Protein AF-A0A9X6NCD5-F1 (afdb_monomer)

Radius of gyration: 31.65 Å; Cα contacts (8 Å, |Δi|>4): 732; chains: 1; bounding box: 108×99×94 Å

Organism: Hypsibius exemplaris (NCBI:txid2072580)

Sequence (468 aa):
MFKFVTVTPGMEPPFVRQHCPAIRVYVNTKLTSAYLTAAIARRKYKMASATSTTVTSDASAGKGLQNGQTGSVEGKAGVPPPLKQEVKVIALNSFGGLRSVKVENRPEPSMEKGQVLIRVKATGVNFLDLMSRQGILDNSPKLPAVMGFELAGDVEAFVTGAGVQSDFKPGDRVIAFTDYNAWAELVCVSTDHIFKMPAHMSYEEGASMLSYVTAYLLLFNLGGLQKGQSLLVHSAGGSVGLAVSQLVRTVENVKLIGTASQHKHEHIKHGFDHLYDHSEDYVQEIKKIAPEGVNLVLDCLSGDDTNRGVSLLKPMGKYLLYGSANIVAGETKSFFSLAKSWWQLEKISPFKLCDENKLIGGLNLRQFMFKQNGAKEVHAIMDRLFGLYEKKKIKPVIDSTFAMEDVTDAMKRLHDRKNIGKLLLCPSQVPRVKDTPANGAHSAPNSPPCTQVTQDKDGTTASGSGTQ

pLDDT: mean 77.3, std 27.54, range [24.23, 98.94]

Secondary structure (DSSP, 8-state):
--------S--PPP--------------TTSSSHHHHHHHHHHHTTSS-----------------------------PPPPP-PPEEEEEEE-SSSSGGGEEEEEEEPPPPPTTEEEEEEEEEEE-HHHHHHHTT-STTPPPSSEE--SEEEEEEEEE-PPTT---S--TT-EEEEE-SS--SBSEEEEEGGGEEEPPTT--HHHHTTHHHHHHHHIIIIIIS---TT-EEEEESTTBHHHHHHHHHHTTSTT-EEEEE--GGGHHHHGGG-SEEE-TTS-HHHHHHHH-TT-EEEEEESS-THHHHHHHHTEEEEEEEEE---GGG--SSS--HHHHHHHHHHGGG--HHHHHHHT-EEEE--HHHHHHHSSTHHHHHHHHHHHHHHHHTTS----EEEEE-GGGHHHHHHHHHTT--SBEEEE-TTSPPP---PPP-----PPP-PPPPP----------------

Structure (mmCIF, N/CA/C/O backbone):
data_AF-A0A9X6NCD5-F1
#
_entry.id   AF-A0A9X6NCD5-F1
#
loop_
_atom_site.group_PDB
_atom_site.id
_atom_site.type_symbol
_atom_site.label_atom_id
_atom_site.label_alt_id
_atom_site.label_comp_id
_atom_site.label_asym_id
_atom_site.label_entity_id
_atom_site.label_seq_id
_atom_site.pdbx_PDB_ins_code
_atom_site.Cartn_x
_atom_site.Cartn_y
_atom_site.Cartn_z
_atom_site.occupancy
_atom_site.B_iso_or_equiv
_atom_site.auth_seq_id
_atom_site.auth_comp_id
_atom_site.auth_asym_id
_atom_site.auth_atom_id
_atom_site.pdbx_PDB_model_num
ATOM 1 N N . MET A 1 1 ? 17.507 1.274 54.317 1.00 33.50 1 MET A N 1
ATOM 2 C CA . MET A 1 1 ? 18.787 0.541 54.446 1.00 33.50 1 MET A CA 1
ATOM 3 C C . MET A 1 1 ? 18.631 -0.799 53.746 1.00 33.50 1 MET A C 1
ATOM 5 O O . MET A 1 1 ? 17.927 -1.646 54.273 1.00 33.50 1 MET A O 1
ATOM 9 N N . PHE A 1 2 ? 19.216 -0.986 52.564 1.00 24.92 2 PHE A N 1
ATOM 10 C CA . PHE A 1 2 ? 19.205 -2.284 51.880 1.00 24.92 2 PHE A CA 1
ATOM 11 C C . PHE A 1 2 ? 20.609 -2.893 51.951 1.00 24.92 2 PHE A C 1
ATOM 13 O O . PHE A 1 2 ? 21.576 -2.269 51.519 1.00 24.92 2 PHE A O 1
ATOM 20 N N . LYS A 1 3 ? 20.715 -4.085 52.552 1.00 24.23 3 LYS A N 1
ATOM 21 C CA . LYS A 1 3 ? 21.928 -4.914 52.572 1.00 24.23 3 LYS A CA 1
ATOM 22 C C . LYS A 1 3 ? 21.972 -5.738 51.287 1.00 24.23 3 LYS A C 1
ATOM 24 O O . LYS A 1 3 ? 21.020 -6.452 50.989 1.00 24.23 3 LYS A O 1
ATOM 29 N N . PHE A 1 4 ? 23.080 -5.659 50.561 1.00 28.17 4 PHE A N 1
ATOM 30 C CA . PHE A 1 4 ? 23.381 -6.567 49.457 1.00 28.17 4 PHE A CA 1
ATOM 31 C C . PHE A 1 4 ? 24.040 -7.835 50.011 1.00 28.17 4 PHE A C 1
ATOM 33 O O . PHE A 1 4 ? 24.958 -7.744 50.824 1.00 28.17 4 PHE A O 1
ATOM 40 N N . VAL A 1 5 ? 23.571 -9.005 49.573 1.00 32.16 5 VAL A N 1
ATOM 41 C CA . VAL A 1 5 ? 24.240 -10.294 49.793 1.00 32.16 5 VAL A CA 1
ATOM 42 C C . VAL A 1 5 ? 24.870 -10.715 48.471 1.00 32.16 5 VAL A C 1
ATOM 44 O O . VAL A 1 5 ? 24.186 -10.814 47.454 1.00 32.16 5 VAL A O 1
ATOM 47 N N . THR A 1 6 ? 26.180 -10.932 48.489 1.00 34.59 6 THR A N 1
ATOM 48 C CA . THR A 1 6 ? 26.967 -11.406 47.348 1.00 34.59 6 THR A CA 1
ATOM 49 C C . THR A 1 6 ? 26.975 -12.933 47.355 1.00 34.59 6 THR A C 1
ATOM 51 O O . THR A 1 6 ? 27.295 -13.527 48.381 1.00 34.59 6 THR A O 1
ATOM 54 N N . VAL A 1 7 ? 26.651 -13.577 46.230 1.00 37.41 7 VAL A N 1
ATOM 55 C CA . VAL A 1 7 ? 26.785 -15.035 46.067 1.00 37.41 7 VAL A CA 1
ATOM 56 C C . VAL A 1 7 ? 27.987 -15.326 45.169 1.00 37.41 7 VAL A C 1
ATOM 58 O O . VAL A 1 7 ? 28.088 -14.793 44.065 1.00 37.41 7 VAL A O 1
ATOM 61 N N . THR A 1 8 ? 28.909 -16.148 45.665 1.00 37.03 8 THR A N 1
ATOM 62 C CA . THR A 1 8 ? 30.106 -16.637 44.966 1.00 37.03 8 THR A CA 1
ATOM 63 C C . THR A 1 8 ? 29.741 -17.736 43.950 1.00 37.03 8 THR A C 1
ATOM 65 O O . THR A 1 8 ? 28.873 -18.558 44.247 1.00 37.03 8 THR A O 1
ATOM 68 N N . PRO A 1 9 ? 30.388 -17.817 42.770 1.00 32.06 9 PRO A N 1
ATOM 69 C CA . PRO A 1 9 ? 30.108 -18.866 41.789 1.00 32.06 9 PRO A CA 1
ATOM 70 C C . PRO A 1 9 ? 30.868 -20.156 42.136 1.00 32.06 9 PRO A C 1
ATOM 72 O O . PRO A 1 9 ? 32.092 -20.113 42.249 1.00 32.06 9 PRO A O 1
ATOM 75 N N . GLY A 1 10 ? 30.176 -21.299 42.271 1.00 40.12 10 GLY A N 1
ATOM 76 C CA . GLY A 1 10 ? 30.866 -22.593 42.412 1.00 40.12 10 GLY A CA 1
ATOM 77 C C . GLY A 1 10 ? 30.135 -23.796 43.028 1.00 40.12 10 GLY A C 1
ATOM 78 O O . GLY A 1 10 ? 30.824 -24.714 43.452 1.00 40.12 10 GLY A O 1
ATOM 79 N N . MET A 1 11 ? 28.799 -23.855 43.095 1.00 33.56 11 MET A N 1
ATOM 80 C CA . MET A 1 11 ? 28.101 -25.092 43.502 1.00 33.56 11 MET A CA 1
ATOM 81 C C . MET A 1 11 ? 26.953 -25.439 42.548 1.00 33.56 11 MET A C 1
ATOM 83 O O . MET A 1 11 ? 26.084 -24.604 42.300 1.00 33.56 11 MET A O 1
ATOM 87 N N . GLU A 1 12 ? 26.947 -26.673 42.038 1.00 38.66 12 GLU A N 1
ATOM 88 C CA . GLU A 1 12 ? 25.800 -27.273 41.345 1.00 38.66 12 GLU A CA 1
ATOM 89 C C . GLU A 1 12 ? 24.726 -27.721 42.354 1.00 38.66 12 GLU A C 1
ATOM 91 O O . GLU A 1 12 ? 25.065 -28.353 43.358 1.00 38.66 12 GLU A O 1
ATOM 96 N N . PRO A 1 13 ? 23.431 -27.465 42.096 1.00 34.78 13 PRO A N 1
ATOM 97 C CA . PRO A 1 13 ? 22.339 -28.131 42.793 1.00 34.78 13 PRO A CA 1
ATOM 98 C C . PRO A 1 13 ? 21.805 -29.345 41.998 1.00 34.78 13 PRO A C 1
ATOM 100 O O . PRO A 1 13 ? 21.864 -29.358 40.766 1.00 34.78 13 PRO A O 1
ATOM 103 N N . PRO A 1 14 ? 21.245 -30.363 42.679 1.00 32.28 14 PRO A N 1
ATOM 104 C CA . PRO A 1 14 ? 20.776 -31.590 42.048 1.00 32.28 14 PRO A CA 1
ATOM 105 C C . PRO A 1 14 ? 19.448 -31.395 41.292 1.00 32.28 14 PRO A C 1
ATOM 107 O O . PRO A 1 14 ? 18.598 -30.585 41.655 1.00 32.28 14 PRO A O 1
ATOM 110 N N . PHE A 1 15 ? 19.297 -32.191 40.234 1.00 30.98 15 PHE A N 1
ATOM 111 C CA . PHE A 1 15 ? 18.156 -32.346 39.322 1.00 30.98 15 PHE A CA 1
ATOM 112 C C . PHE A 1 15 ? 16.747 -32.190 39.938 1.00 30.98 15 PHE A C 1
ATOM 114 O O . PHE A 1 15 ? 16.357 -33.032 40.741 1.00 30.98 15 PHE A O 1
ATOM 121 N N . VAL A 1 16 ? 15.918 -31.276 39.393 1.00 30.73 16 VAL A N 1
ATOM 122 C CA . VAL A 1 16 ? 14.466 -31.493 39.162 1.00 30.73 16 VAL A CA 1
ATOM 123 C C . VAL A 1 16 ? 13.980 -30.759 37.889 1.00 30.73 16 VAL A C 1
ATOM 125 O O . VAL A 1 16 ? 13.985 -29.538 37.810 1.00 30.73 16 VAL A O 1
ATOM 128 N N . ARG A 1 17 ? 13.578 -31.588 36.913 1.00 29.69 17 ARG A N 1
ATOM 129 C CA . ARG A 1 17 ? 12.676 -31.488 35.735 1.00 29.69 17 ARG A CA 1
ATOM 130 C C . ARG A 1 17 ? 12.333 -30.148 35.037 1.00 29.69 17 ARG A C 1
ATOM 132 O O . ARG A 1 17 ? 11.875 -29.176 35.618 1.00 29.69 17 ARG A O 1
ATOM 139 N N . GLN A 1 18 ? 12.442 -30.241 33.707 1.00 35.41 18 GLN A N 1
ATOM 140 C CA . GLN A 1 18 ? 12.155 -29.294 32.622 1.00 35.41 18 GLN A CA 1
ATOM 141 C C . GLN A 1 18 ? 10.680 -28.850 32.503 1.00 35.41 18 GLN A C 1
ATOM 143 O O . GLN A 1 18 ? 9.802 -29.706 32.489 1.00 35.41 18 GLN A O 1
ATOM 148 N N . HIS A 1 19 ? 10.438 -27.551 32.253 1.00 31.41 19 HIS A N 1
ATOM 149 C CA . HIS A 1 19 ? 9.722 -26.992 31.079 1.00 31.41 19 HIS A CA 1
ATOM 150 C C . HIS A 1 19 ? 9.609 -25.445 31.157 1.00 31.41 19 HIS A C 1
ATOM 152 O O . HIS A 1 19 ? 9.517 -24.890 32.244 1.00 31.41 19 HIS A O 1
ATOM 158 N N . CYS A 1 20 ? 9.594 -24.789 29.982 1.00 25.75 20 CYS A N 1
ATOM 159 C CA . CYS A 1 20 ? 9.574 -23.339 29.655 1.00 25.75 20 CYS A CA 1
ATOM 160 C C . CYS A 1 20 ? 10.926 -22.584 29.547 1.00 25.75 20 CYS A C 1
ATOM 162 O O . CYS A 1 20 ? 11.655 -22.469 30.532 1.00 25.75 20 CYS A O 1
ATOM 164 N N . PRO A 1 21 ? 11.252 -21.971 28.382 1.00 30.61 21 PRO A N 1
ATOM 165 C CA . PRO A 1 21 ? 12.368 -21.039 28.265 1.00 30.61 21 PRO A CA 1
ATOM 166 C C . PRO A 1 21 ? 11.947 -19.647 28.763 1.00 30.61 21 PRO A C 1
ATOM 168 O O . PRO A 1 21 ? 11.103 -18.977 28.170 1.00 30.61 21 PRO A O 1
ATOM 171 N N . ALA A 1 22 ? 12.554 -19.203 29.862 1.00 27.91 22 ALA A N 1
ATOM 172 C CA . ALA A 1 22 ? 12.421 -17.845 30.372 1.00 27.91 22 ALA A CA 1
ATOM 173 C C . ALA A 1 22 ? 13.112 -16.832 29.438 1.00 27.91 22 ALA A C 1
ATOM 175 O O . ALA A 1 22 ? 14.294 -16.965 29.113 1.00 27.91 22 ALA A O 1
ATOM 176 N N . ILE A 1 23 ? 12.380 -15.786 29.049 1.00 26.58 23 ILE A N 1
ATOM 177 C CA . ILE A 1 23 ? 12.907 -14.593 28.377 1.00 26.58 23 ILE A CA 1
ATOM 178 C C . ILE A 1 23 ? 13.836 -13.865 29.360 1.00 26.58 23 ILE A C 1
ATOM 180 O O . ILE A 1 23 ? 13.389 -13.344 30.382 1.00 26.58 23 ILE A O 1
ATOM 184 N N . ARG A 1 24 ? 15.139 -13.815 29.064 1.00 26.59 24 ARG A N 1
ATOM 185 C CA . ARG A 1 24 ? 16.096 -12.969 29.794 1.00 26.59 24 ARG A CA 1
ATOM 186 C C . ARG A 1 24 ? 16.023 -11.541 29.258 1.00 26.59 24 ARG A C 1
ATOM 188 O O . ARG A 1 24 ? 16.492 -11.263 28.159 1.00 26.59 24 ARG A O 1
ATOM 195 N N . VAL A 1 25 ? 15.470 -10.630 30.054 1.00 26.05 25 VAL A N 1
ATOM 196 C CA . VAL A 1 25 ? 15.550 -9.184 29.813 1.00 26.05 25 VAL A CA 1
ATOM 197 C C . VAL A 1 25 ? 16.921 -8.691 30.284 1.00 26.05 25 VAL A C 1
ATOM 199 O O . VAL A 1 25 ? 17.208 -8.691 31.479 1.00 26.05 25 VAL A O 1
ATOM 202 N N . TYR A 1 26 ? 17.778 -8.265 29.354 1.00 27.77 26 TYR A N 1
ATOM 203 C CA . TYR A 1 26 ? 18.997 -7.523 29.679 1.00 27.77 26 TYR A CA 1
ATOM 204 C C . TYR A 1 26 ? 18.671 -6.030 29.749 1.00 27.77 26 TYR A C 1
ATOM 206 O O . TYR A 1 26 ? 18.492 -5.379 28.722 1.00 27.77 26 TYR A O 1
ATOM 214 N N . VAL A 1 27 ? 18.628 -5.467 30.956 1.00 29.52 27 VAL A N 1
ATOM 215 C CA . VAL A 1 27 ? 18.635 -4.012 31.141 1.00 29.52 27 VAL A CA 1
ATOM 216 C C . VAL A 1 27 ? 20.095 -3.557 31.191 1.00 29.52 27 VAL A C 1
ATOM 218 O O . VAL A 1 27 ? 20.768 -3.709 32.206 1.00 29.52 27 VAL A O 1
ATOM 221 N N . ASN A 1 28 ? 20.613 -3.028 30.080 1.00 29.25 28 ASN A N 1
ATOM 222 C CA . ASN A 1 28 ? 21.945 -2.422 30.035 1.00 29.25 28 ASN A CA 1
ATOM 223 C C . ASN A 1 28 ? 21.844 -0.912 30.313 1.00 29.25 28 ASN A C 1
ATOM 225 O O . ASN A 1 28 ? 21.582 -0.117 29.414 1.00 29.25 28 ASN A O 1
ATOM 229 N N . THR A 1 29 ? 22.060 -0.505 31.563 1.00 33.59 29 THR A N 1
ATOM 230 C CA . THR A 1 29 ? 22.022 0.899 32.019 1.00 33.59 29 THR A CA 1
ATOM 231 C C . THR A 1 29 ? 23.323 1.689 31.781 1.00 33.59 29 THR A C 1
ATOM 233 O O . THR A 1 29 ? 23.528 2.725 32.407 1.00 33.59 29 THR A O 1
ATOM 236 N N . LYS A 1 30 ? 24.211 1.278 30.860 1.00 32.12 30 LYS A N 1
ATOM 237 C CA . LYS A 1 30 ? 25.466 2.011 30.557 1.00 32.12 30 LYS A CA 1
ATOM 238 C C . LYS A 1 30 ? 25.631 2.470 29.100 1.00 32.12 30 LYS A C 1
ATOM 240 O O . LYS A 1 30 ? 26.753 2.619 28.626 1.00 32.12 30 LYS A O 1
ATOM 245 N N . LEU A 1 31 ? 24.540 2.766 28.391 1.00 34.56 31 LEU A N 1
ATOM 246 C CA . LEU A 1 31 ? 24.590 3.254 26.998 1.00 34.56 31 LEU A CA 1
ATOM 247 C C . LEU A 1 31 ? 24.203 4.729 26.793 1.00 34.56 31 LEU A C 1
ATOM 249 O O . LEU A 1 31 ? 24.184 5.202 25.662 1.00 34.56 31 LEU A O 1
ATOM 253 N N . THR A 1 32 ? 23.987 5.492 27.865 1.00 35.69 32 THR A N 1
ATOM 254 C CA . THR A 1 32 ? 23.628 6.923 27.790 1.00 35.69 32 THR A CA 1
ATOM 255 C C . THR A 1 32 ? 24.800 7.894 27.988 1.00 35.69 32 THR A C 1
ATOM 257 O O . THR A 1 32 ? 24.657 9.073 27.689 1.00 35.69 32 THR A O 1
ATOM 260 N N . SER A 1 33 ? 25.990 7.435 28.401 1.00 36.88 33 SER A N 1
ATOM 261 C CA . SER A 1 33 ? 27.161 8.317 28.609 1.00 36.88 33 SER A CA 1
ATOM 262 C C . SER A 1 33 ? 28.186 8.297 27.456 1.00 36.88 33 SER A C 1
ATOM 264 O O . SER A 1 33 ? 28.859 9.295 27.212 1.00 36.88 33 SER A O 1
ATOM 266 N N . ALA A 1 34 ? 28.269 7.217 26.669 1.00 35.94 34 ALA A N 1
ATOM 267 C CA . ALA A 1 34 ? 29.285 7.086 25.613 1.00 35.94 34 ALA A CA 1
ATOM 268 C C . ALA A 1 34 ? 28.982 7.904 24.337 1.00 35.94 34 ALA A C 1
ATOM 270 O O . ALA A 1 34 ? 29.905 8.351 23.653 1.00 35.94 34 ALA A O 1
ATOM 271 N N . TYR A 1 35 ? 27.705 8.156 24.030 1.00 33.75 35 TYR A N 1
ATOM 272 C CA . TYR A 1 35 ? 27.311 8.905 22.828 1.00 33.75 35 TYR A CA 1
ATOM 273 C C . TYR A 1 35 ? 27.516 10.422 22.958 1.00 33.75 35 TYR A C 1
ATOM 275 O O . TYR A 1 35 ? 27.836 11.084 21.969 1.00 33.75 35 TYR A O 1
ATOM 283 N N . LEU A 1 36 ? 27.415 10.975 24.171 1.00 35.03 36 LEU A N 1
ATOM 284 C CA . LEU A 1 36 ? 27.574 12.415 24.395 1.00 35.03 36 LEU A CA 1
ATOM 285 C C . LEU A 1 36 ? 29.053 12.845 24.349 1.00 35.03 36 LEU A C 1
ATOM 287 O O . LEU A 1 36 ? 29.386 13.892 23.794 1.00 35.03 36 LEU A O 1
ATOM 291 N N . THR A 1 37 ? 29.965 11.995 24.830 1.00 37.72 37 THR A N 1
ATOM 292 C CA . THR A 1 37 ? 31.410 12.281 24.851 1.00 37.72 37 THR A CA 1
ATOM 293 C C . THR A 1 37 ? 32.045 12.182 23.455 1.00 37.72 37 THR A C 1
ATOM 295 O O . THR A 1 37 ? 32.903 12.993 23.101 1.00 37.72 37 THR A O 1
ATOM 298 N N . ALA A 1 38 ? 31.572 11.264 22.601 1.00 39.06 38 ALA A N 1
ATOM 299 C CA . ALA A 1 38 ? 32.056 11.122 21.223 1.00 39.06 38 ALA A CA 1
ATOM 300 C C . ALA A 1 38 ? 31.619 12.282 20.301 1.00 39.06 38 ALA A C 1
ATOM 302 O O . ALA A 1 38 ? 32.361 12.672 19.393 1.00 39.06 38 ALA A O 1
ATOM 303 N N . ALA A 1 39 ? 30.446 12.874 20.551 1.00 39.72 39 ALA A N 1
ATOM 304 C CA . ALA A 1 39 ? 29.938 14.016 19.788 1.00 39.72 39 ALA A CA 1
ATOM 305 C C . ALA A 1 39 ? 30.694 15.324 20.102 1.00 39.72 39 ALA A C 1
ATOM 307 O O . ALA A 1 39 ? 30.915 16.143 19.207 1.00 39.72 39 ALA A O 1
ATOM 308 N N . ILE A 1 40 ? 31.162 15.496 21.343 1.00 41.88 40 ILE A N 1
ATOM 309 C CA . ILE A 1 40 ? 31.942 16.673 21.763 1.00 41.88 40 ILE A CA 1
ATOM 310 C C . ILE A 1 40 ? 33.403 16.577 21.280 1.00 41.88 40 ILE A C 1
ATOM 312 O O . ILE A 1 40 ? 33.974 17.582 20.850 1.00 41.88 40 ILE A O 1
ATOM 316 N N . ALA A 1 41 ? 33.994 15.376 21.235 1.00 35.72 41 ALA A N 1
ATOM 317 C CA . ALA A 1 41 ? 35.359 15.174 20.734 1.00 35.72 41 ALA A CA 1
ATOM 318 C C . ALA A 1 41 ? 35.499 15.431 19.216 1.00 35.72 41 ALA A C 1
ATOM 320 O O . ALA A 1 41 ? 36.483 16.023 18.771 1.00 35.72 41 ALA A O 1
ATOM 321 N N . ARG A 1 42 ? 34.486 15.081 18.407 1.00 41.41 42 ARG A N 1
ATOM 322 C CA . ARG A 1 42 ? 34.506 15.303 16.943 1.00 41.41 42 ARG A CA 1
ATOM 323 C C . ARG A 1 42 ? 34.343 16.767 16.529 1.00 41.41 42 ARG A C 1
ATOM 325 O O . ARG A 1 42 ? 34.702 17.122 15.409 1.00 41.41 42 ARG A O 1
ATOM 332 N N . ARG A 1 43 ? 33.850 17.632 17.422 1.00 36.66 43 ARG A N 1
ATOM 333 C CA . ARG A 1 43 ? 33.699 19.072 17.154 1.00 36.66 43 ARG A CA 1
ATOM 334 C C . ARG A 1 43 ? 34.995 19.860 17.381 1.00 36.66 43 ARG A C 1
ATOM 336 O O . ARG A 1 43 ? 35.174 20.892 16.746 1.00 36.66 43 ARG A O 1
ATOM 343 N N . LYS A 1 44 ? 35.923 19.353 18.205 1.00 34.62 44 LYS A N 1
ATOM 344 C CA . LYS A 1 44 ? 37.231 19.994 18.454 1.00 34.62 44 LYS A CA 1
ATOM 345 C C . LYS A 1 44 ? 38.300 19.667 17.402 1.00 34.62 44 LYS A C 1
ATOM 347 O O . LYS A 1 44 ? 39.191 20.478 17.194 1.00 34.62 44 LYS A O 1
ATOM 352 N N . TYR A 1 45 ? 38.182 18.551 16.678 1.00 31.27 45 TYR A N 1
ATOM 353 C CA . TYR A 1 45 ? 39.171 18.159 15.658 1.00 31.27 45 TYR A CA 1
ATOM 354 C C . TYR A 1 45 ? 38.982 18.839 14.288 1.00 31.27 45 TYR A C 1
ATOM 356 O O . TYR A 1 45 ? 39.866 18.775 13.441 1.00 31.27 45 TYR A O 1
ATOM 364 N N . LYS A 1 46 ? 37.847 19.517 14.055 1.00 32.91 46 LYS A N 1
ATOM 365 C CA . LYS A 1 46 ? 37.529 20.164 12.766 1.00 32.91 46 LYS A CA 1
ATOM 366 C C . LYS A 1 46 ? 37.817 21.674 12.721 1.00 32.91 46 LYS A C 1
ATOM 368 O O . LYS A 1 46 ? 37.570 22.296 11.697 1.00 32.91 46 LYS A O 1
ATOM 373 N N . MET A 1 47 ? 38.337 22.251 13.809 1.00 33.09 47 MET A N 1
ATOM 374 C CA . MET A 1 47 ? 38.744 23.667 13.892 1.00 33.09 47 MET A CA 1
ATOM 375 C C . MET A 1 47 ? 40.271 23.879 13.913 1.00 33.09 47 MET A C 1
ATOM 377 O O . MET A 1 47 ? 40.712 25.019 13.963 1.00 33.09 47 MET A O 1
ATOM 381 N N . ALA A 1 48 ? 41.082 22.818 13.839 1.00 32.59 48 ALA A N 1
ATOM 382 C CA . ALA A 1 48 ? 42.547 22.900 13.906 1.00 32.59 48 ALA A CA 1
ATOM 383 C C . ALA A 1 48 ? 43.232 22.238 12.695 1.00 32.59 48 ALA A C 1
ATOM 385 O O . ALA A 1 48 ? 44.109 21.396 12.842 1.00 32.59 48 ALA A O 1
ATOM 386 N N . SER A 1 49 ? 42.806 22.581 11.479 1.00 33.84 49 SER A N 1
ATOM 387 C CA . SER A 1 49 ? 43.568 22.284 10.258 1.00 33.84 49 SER A CA 1
ATOM 388 C C . SER A 1 49 ? 43.171 23.280 9.172 1.00 33.84 49 SER A C 1
ATOM 390 O O . SER A 1 49 ? 42.391 22.998 8.268 1.00 33.84 49 SER A O 1
ATOM 392 N N . ALA A 1 50 ? 43.649 24.506 9.346 1.00 33.34 50 ALA A N 1
ATOM 393 C CA . ALA A 1 50 ? 43.631 25.540 8.328 1.00 33.34 50 ALA A CA 1
ATOM 394 C C . ALA A 1 50 ? 44.870 26.410 8.537 1.00 33.34 50 ALA A C 1
ATOM 396 O O . ALA A 1 50 ? 44.775 27.505 9.081 1.00 33.34 50 ALA A O 1
ATOM 397 N N . THR A 1 51 ? 46.035 25.910 8.122 1.00 27.45 51 THR A N 1
ATOM 398 C CA . THR A 1 51 ? 47.174 26.786 7.842 1.00 27.45 51 THR A CA 1
ATOM 399 C C . THR A 1 51 ? 48.098 26.173 6.795 1.00 27.45 51 THR A C 1
ATOM 401 O O . THR A 1 51 ? 48.467 25.005 6.856 1.00 27.45 51 THR A O 1
ATOM 404 N N . SER A 1 52 ? 48.386 27.018 5.811 1.00 29.38 52 SER A N 1
ATOM 405 C CA . SER A 1 52 ? 49.210 26.873 4.612 1.00 29.38 52 SER A CA 1
ATOM 406 C C . SER A 1 52 ? 50.655 26.437 4.868 1.00 29.38 52 SER A C 1
ATOM 408 O O . SER A 1 52 ? 51.277 27.000 5.764 1.00 29.38 52 SER A O 1
ATOM 410 N N . THR A 1 53 ? 51.222 25.647 3.941 1.00 24.45 53 THR A N 1
ATOM 411 C CA . THR A 1 53 ? 52.608 25.858 3.479 1.00 24.45 53 THR A CA 1
ATOM 412 C C . THR A 1 53 ? 52.797 25.420 2.020 1.00 24.45 53 THR A C 1
ATOM 414 O O . THR A 1 53 ? 52.650 24.249 1.679 1.00 24.45 53 THR A O 1
ATOM 417 N N . THR A 1 54 ? 53.156 26.375 1.164 1.00 27.02 54 THR A N 1
ATOM 418 C CA . THR A 1 54 ? 53.802 26.202 -0.147 1.00 27.02 54 THR A CA 1
ATOM 419 C C . THR A 1 54 ? 55.311 26.017 0.025 1.00 27.02 54 THR A C 1
ATOM 421 O O . THR A 1 54 ? 55.919 26.865 0.674 1.00 27.02 54 THR A O 1
ATOM 424 N N . VAL A 1 55 ? 55.925 25.008 -0.610 1.00 25.42 55 VAL A N 1
ATOM 425 C CA . VAL A 1 55 ? 57.362 24.992 -0.971 1.00 25.42 55 VAL A CA 1
ATOM 426 C C . VAL A 1 55 ? 57.557 24.259 -2.310 1.00 25.42 55 VAL A C 1
ATOM 428 O O . VAL A 1 55 ? 56.815 23.344 -2.657 1.00 25.42 55 VAL A O 1
ATOM 431 N N . THR A 1 56 ? 58.531 24.766 -3.055 1.00 24.50 56 THR A N 1
ATOM 432 C CA . THR A 1 56 ? 58.930 24.615 -4.458 1.00 24.50 56 THR A CA 1
ATOM 433 C C . THR A 1 56 ? 59.720 23.345 -4.827 1.00 24.50 56 THR A C 1
ATOM 435 O O . THR A 1 56 ? 60.307 22.697 -3.970 1.00 24.50 56 THR A O 1
ATOM 438 N N . SER A 1 57 ? 59.705 23.070 -6.142 1.00 28.42 57 SER A N 1
ATOM 439 C CA . SER A 1 57 ? 60.608 22.311 -7.044 1.00 28.42 57 SER A CA 1
ATOM 440 C C . SER A 1 57 ? 61.846 21.568 -6.511 1.00 28.42 57 SER A C 1
ATOM 442 O O . SER A 1 57 ? 62.644 22.149 -5.789 1.00 28.42 57 SER A O 1
ATOM 444 N N . ASP A 1 58 ? 62.106 20.365 -7.055 1.00 24.75 58 ASP A N 1
ATOM 445 C CA . ASP A 1 58 ? 63.246 20.151 -7.973 1.00 24.75 58 ASP A CA 1
ATOM 446 C C . ASP A 1 58 ? 63.242 18.787 -8.694 1.00 24.75 58 ASP A C 1
ATOM 448 O O . ASP A 1 58 ? 62.611 17.818 -8.274 1.00 24.75 58 ASP A O 1
ATOM 452 N N . ALA A 1 59 ? 63.924 18.770 -9.843 1.00 27.64 59 ALA A N 1
ATOM 453 C CA . ALA A 1 59 ? 63.953 17.735 -10.872 1.00 27.64 59 ALA A CA 1
ATOM 454 C C . ALA A 1 59 ? 65.195 16.818 -10.812 1.00 27.64 59 ALA A C 1
ATOM 456 O O . ALA A 1 59 ? 66.268 17.240 -10.400 1.00 27.64 59 ALA A O 1
ATOM 457 N N . SER A 1 60 ? 65.077 15.590 -11.333 1.00 26.97 60 SER A N 1
ATOM 458 C CA . SER A 1 60 ? 66.107 14.850 -12.109 1.00 26.97 60 SER A CA 1
ATOM 459 C C . SER A 1 60 ? 65.512 13.494 -12.542 1.00 26.97 60 SER A C 1
ATOM 461 O O . SER A 1 60 ? 64.952 12.767 -11.735 1.00 26.97 60 SER A O 1
ATOM 463 N N . ALA A 1 61 ? 65.291 13.242 -13.835 1.00 28.11 61 ALA A N 1
ATOM 464 C CA . ALA A 1 61 ? 66.233 12.825 -14.883 1.00 28.11 61 ALA A CA 1
ATOM 465 C C . ALA A 1 61 ? 66.604 11.326 -14.827 1.00 28.11 61 ALA A C 1
ATOM 467 O O . ALA A 1 61 ? 67.382 10.885 -13.993 1.00 28.11 61 ALA A O 1
ATOM 468 N N . GLY A 1 62 ? 66.088 10.573 -15.804 1.00 26.05 62 GLY A N 1
ATOM 469 C CA . GLY A 1 62 ? 66.480 9.199 -16.121 1.00 26.05 62 GLY A CA 1
ATOM 470 C C . GLY A 1 62 ? 65.986 8.821 -17.518 1.00 26.05 62 GLY A C 1
ATOM 471 O O . GLY A 1 62 ? 64.893 8.289 -17.673 1.00 26.05 62 GLY A O 1
ATOM 472 N N . LYS A 1 63 ? 66.769 9.176 -18.546 1.00 28.16 63 LYS A N 1
ATOM 473 C CA . LYS A 1 63 ? 66.554 8.807 -19.954 1.00 28.16 63 LYS A CA 1
ATOM 474 C C . LYS A 1 63 ? 66.930 7.340 -20.184 1.00 28.16 63 LYS A C 1
ATOM 476 O O . LYS A 1 63 ? 67.999 6.914 -19.765 1.00 28.16 63 LYS A O 1
ATOM 481 N N . GLY A 1 64 ? 66.125 6.644 -20.982 1.00 25.92 64 GLY A N 1
ATOM 482 C CA . GLY A 1 64 ? 66.504 5.422 -21.688 1.00 25.92 64 GLY A CA 1
ATOM 483 C C . GLY A 1 64 ? 65.763 5.358 -23.022 1.00 25.92 64 GLY A C 1
ATOM 484 O O . GLY A 1 64 ? 64.578 5.050 -23.051 1.00 25.92 64 GLY A O 1
ATOM 485 N N . LEU A 1 65 ? 66.449 5.714 -24.112 1.00 27.42 65 LEU A N 1
ATOM 486 C CA . LEU A 1 65 ? 66.013 5.459 -25.488 1.00 27.42 65 LEU A CA 1
ATOM 487 C C . LEU A 1 65 ? 66.390 4.024 -25.875 1.00 27.42 65 LEU A C 1
ATOM 489 O O . LEU A 1 65 ? 67.535 3.643 -25.641 1.00 27.42 65 LEU A O 1
ATOM 493 N N . GLN A 1 66 ? 65.518 3.325 -26.611 1.00 29.56 66 GLN A N 1
ATOM 494 C CA . GLN A 1 66 ? 65.937 2.610 -27.823 1.00 29.56 66 GLN A CA 1
ATOM 495 C C . GLN A 1 66 ? 64.768 2.291 -28.779 1.00 29.56 66 GLN A C 1
ATOM 497 O O . GLN A 1 66 ? 63.751 1.717 -28.408 1.00 29.56 66 GLN A O 1
ATOM 502 N N . ASN A 1 67 ? 64.985 2.755 -30.010 1.00 28.94 67 ASN A N 1
ATOM 503 C CA . ASN A 1 67 ? 64.405 2.507 -31.332 1.00 28.94 67 ASN A CA 1
ATOM 504 C C . ASN A 1 67 ? 63.396 1.359 -31.555 1.00 28.94 67 ASN A C 1
ATOM 506 O O . ASN A 1 67 ? 63.711 0.189 -31.391 1.00 28.94 67 ASN A O 1
ATOM 510 N N . GLY A 1 68 ? 62.259 1.731 -32.156 1.00 27.45 68 GLY A N 1
ATOM 511 C CA . GLY A 1 68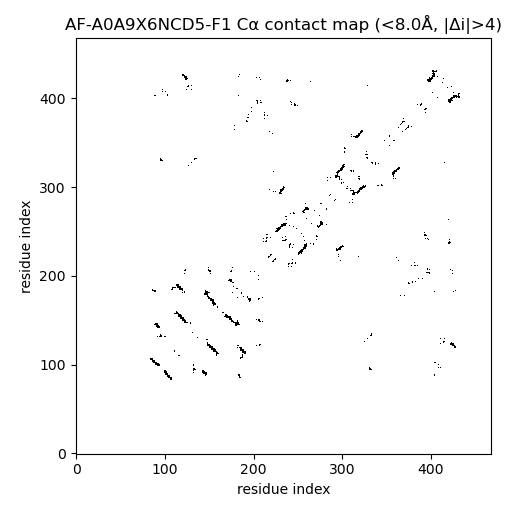 ? 61.980 1.472 -33.576 1.00 27.45 68 GLY A CA 1
ATOM 512 C C . GLY A 1 68 ? 61.691 0.036 -34.017 1.00 27.45 68 GLY A C 1
ATOM 513 O O . GLY A 1 68 ? 62.613 -0.690 -34.362 1.00 27.45 68 GLY A O 1
ATOM 514 N N . GLN A 1 69 ? 60.406 -0.284 -34.203 1.00 28.36 69 GLN A N 1
ATOM 515 C CA . GLN A 1 69 ? 59.944 -1.134 -35.306 1.00 28.36 69 GLN A CA 1
ATOM 516 C C . GLN A 1 69 ? 58.468 -0.851 -35.617 1.00 28.36 69 GLN A C 1
ATOM 518 O O . GLN A 1 69 ? 57.567 -1.104 -34.821 1.00 28.36 69 GLN A O 1
ATOM 523 N N . THR A 1 70 ? 58.238 -0.280 -36.797 1.00 30.23 70 THR A N 1
ATOM 524 C CA . THR A 1 70 ? 56.934 -0.120 -37.439 1.00 30.23 70 THR A CA 1
ATOM 525 C C . THR A 1 70 ? 56.440 -1.484 -37.916 1.00 30.23 70 THR A C 1
ATOM 527 O O . THR A 1 70 ? 56.906 -1.989 -38.935 1.00 30.23 70 THR A O 1
ATOM 530 N N . GLY A 1 71 ? 55.509 -2.077 -37.172 1.00 28.61 71 GLY A N 1
ATOM 531 C CA . GLY A 1 71 ? 54.714 -3.224 -37.600 1.00 28.61 71 GLY A CA 1
ATOM 532 C C . GLY A 1 71 ? 53.277 -2.780 -37.843 1.00 28.61 71 GLY A C 1
ATOM 533 O O . GLY A 1 71 ? 52.556 -2.448 -36.906 1.00 28.61 71 GLY A O 1
ATOM 534 N N . SER A 1 72 ? 52.881 -2.743 -39.109 1.00 29.73 72 SER A N 1
ATOM 535 C CA . SER A 1 72 ? 51.504 -2.593 -39.570 1.00 29.73 72 SER A CA 1
ATOM 536 C C . SER A 1 72 ? 50.622 -3.701 -38.986 1.00 29.73 72 SER A C 1
ATOM 538 O O . SER A 1 72 ? 50.727 -4.855 -39.400 1.00 29.73 72 SER A O 1
ATOM 540 N N . VAL A 1 73 ? 49.750 -3.355 -38.038 1.00 31.66 73 VAL A N 1
ATOM 541 C CA . VAL A 1 73 ? 48.652 -4.224 -37.606 1.00 31.66 73 VAL A CA 1
ATOM 542 C C . VAL A 1 73 ? 47.401 -3.744 -38.321 1.00 31.66 73 VAL A C 1
ATOM 544 O O . VAL A 1 73 ? 46.893 -2.656 -38.053 1.00 31.66 73 VAL A O 1
ATOM 547 N N . GLU A 1 74 ? 46.948 -4.555 -39.272 1.00 31.59 74 GLU A N 1
ATOM 548 C CA . GLU A 1 74 ? 45.657 -4.423 -39.931 1.00 31.59 74 GLU A CA 1
ATOM 549 C C . GLU A 1 74 ? 44.559 -4.236 -38.880 1.00 31.59 74 GLU A C 1
ATOM 551 O O . GLU A 1 74 ? 44.326 -5.088 -38.016 1.00 31.59 74 GLU A O 1
ATOM 556 N N . GLY A 1 75 ? 43.886 -3.090 -38.952 1.00 30.11 75 GLY A N 1
ATOM 557 C CA . GLY A 1 75 ? 42.706 -2.814 -38.158 1.00 30.11 75 GLY A CA 1
ATOM 558 C C . GLY A 1 75 ? 41.599 -3.779 -38.553 1.00 30.11 75 GLY A C 1
ATOM 559 O O . GLY A 1 75 ? 40.878 -3.546 -39.519 1.00 30.11 75 GLY A O 1
ATOM 560 N N . LYS A 1 76 ? 41.415 -4.846 -37.771 1.00 33.91 76 LYS A N 1
ATOM 561 C CA . LYS A 1 76 ? 40.102 -5.479 -37.682 1.00 33.91 76 LYS A CA 1
ATOM 562 C C . LYS A 1 76 ? 39.165 -4.416 -37.133 1.00 33.91 76 LYS A C 1
ATOM 564 O O . LYS A 1 76 ? 39.242 -4.078 -35.953 1.00 33.91 76 LYS A O 1
ATOM 569 N N . ALA A 1 77 ? 38.324 -3.869 -38.007 1.00 36.91 77 ALA A N 1
ATOM 570 C CA . ALA A 1 77 ? 37.164 -3.091 -37.621 1.00 36.91 77 ALA A CA 1
ATOM 571 C C . ALA A 1 77 ? 36.373 -3.941 -36.622 1.00 36.91 77 ALA A C 1
ATOM 573 O O . ALA A 1 77 ? 35.709 -4.910 -36.993 1.00 36.91 77 ALA A O 1
ATOM 574 N N . GLY A 1 78 ? 36.546 -3.641 -35.335 1.00 34.56 78 GLY A N 1
ATOM 575 C CA . GLY A 1 78 ? 35.745 -4.235 -34.287 1.00 34.56 78 GLY A CA 1
ATOM 576 C C . GLY A 1 78 ? 34.303 -3.914 -34.621 1.00 34.56 78 GLY A C 1
ATOM 577 O O . GLY A 1 78 ? 33.962 -2.744 -34.802 1.00 34.56 78 GLY A O 1
ATOM 578 N N . VAL A 1 79 ? 33.480 -4.953 -34.750 1.00 36.25 79 VAL A N 1
ATOM 579 C CA . VAL A 1 79 ? 32.028 -4.797 -34.738 1.00 36.25 79 VAL A CA 1
ATOM 580 C C . VAL A 1 79 ? 31.725 -3.883 -33.548 1.00 36.25 79 VAL A C 1
ATOM 582 O O . VAL A 1 79 ? 32.142 -4.227 -32.435 1.00 36.25 79 VAL A O 1
ATOM 585 N N . PRO A 1 80 ? 31.117 -2.698 -33.752 1.00 39.81 80 PRO A N 1
ATOM 586 C CA . PRO A 1 80 ? 30.767 -1.845 -32.631 1.00 39.81 80 PRO A CA 1
ATOM 587 C C . PRO A 1 80 ? 29.947 -2.701 -31.661 1.00 39.81 80 PRO A C 1
ATOM 589 O O . PRO A 1 80 ? 29.094 -3.466 -32.127 1.00 39.81 80 PRO A O 1
ATOM 592 N N . PRO A 1 81 ? 30.234 -2.660 -30.344 1.00 44.75 81 PRO A N 1
ATOM 593 C CA . PRO A 1 81 ? 29.451 -3.422 -29.383 1.00 44.75 81 PRO A CA 1
ATOM 594 C C . PRO A 1 81 ? 27.971 -3.136 -29.660 1.00 44.75 81 PRO A C 1
ATOM 596 O O . PRO A 1 81 ? 27.647 -1.972 -29.926 1.00 44.75 81 PRO A O 1
ATOM 599 N N . PRO A 1 82 ? 27.098 -4.164 -29.680 1.00 44.50 82 PRO A N 1
ATOM 600 C CA . PRO A 1 82 ? 25.690 -3.956 -29.982 1.00 44.50 82 PRO A CA 1
ATOM 601 C C . PRO A 1 82 ? 25.195 -2.812 -29.103 1.00 44.50 82 PRO A C 1
ATOM 603 O O . PRO A 1 82 ? 25.468 -2.813 -27.897 1.00 44.50 82 PRO A O 1
ATOM 606 N N . LEU A 1 83 ? 24.573 -1.802 -29.724 1.00 46.12 83 LEU A N 1
ATOM 607 C CA . LEU A 1 83 ? 23.997 -0.665 -29.010 1.00 46.12 83 LEU A CA 1
ATOM 608 C C . LEU A 1 83 ? 23.187 -1.249 -27.856 1.00 46.12 83 LEU A C 1
ATOM 610 O O . LEU A 1 83 ? 22.244 -2.004 -28.098 1.00 46.12 83 LEU A O 1
ATOM 614 N N . LYS A 1 84 ? 23.611 -0.985 -26.613 1.00 60.41 84 LYS A N 1
ATOM 615 C CA . LYS A 1 84 ? 22.841 -1.415 -25.447 1.00 60.41 84 LYS A CA 1
ATOM 616 C C . LYS A 1 84 ? 21.459 -0.819 -25.638 1.00 60.41 84 LYS A C 1
ATOM 618 O O . LYS A 1 84 ? 21.354 0.402 -25.742 1.00 60.41 84 LYS A O 1
ATOM 623 N N . GLN A 1 85 ? 20.448 -1.673 -25.759 1.00 84.50 85 GLN A N 1
ATOM 624 C CA . GLN A 1 85 ? 19.077 -1.208 -25.882 1.00 84.50 85 GLN A CA 1
ATOM 625 C C . GLN A 1 85 ? 18.803 -0.290 -24.689 1.00 84.50 85 GLN A C 1
ATOM 627 O O . GLN A 1 85 ? 19.185 -0.587 -23.552 1.00 84.50 85 GLN A O 1
ATOM 632 N N . GLU A 1 86 ? 18.288 0.899 -24.982 1.00 92.44 86 GLU A N 1
ATOM 633 C CA . GLU A 1 86 ? 17.911 1.857 -23.958 1.00 92.44 86 GLU A CA 1
ATOM 634 C C . GLU A 1 86 ? 16.452 1.624 -23.582 1.00 92.44 86 GLU A C 1
ATOM 636 O O . GLU A 1 86 ? 15.608 1.375 -24.441 1.00 92.44 86 GLU A O 1
ATOM 641 N N . VAL A 1 87 ? 16.169 1.730 -22.291 1.00 95.31 87 VAL A N 1
ATOM 642 C CA . VAL A 1 87 ? 14.835 1.655 -21.712 1.00 95.31 87 VAL A CA 1
ATOM 643 C C . VAL A 1 87 ? 14.518 2.935 -20.973 1.00 95.31 87 VAL A C 1
ATOM 645 O O . VAL A 1 87 ? 15.378 3.548 -2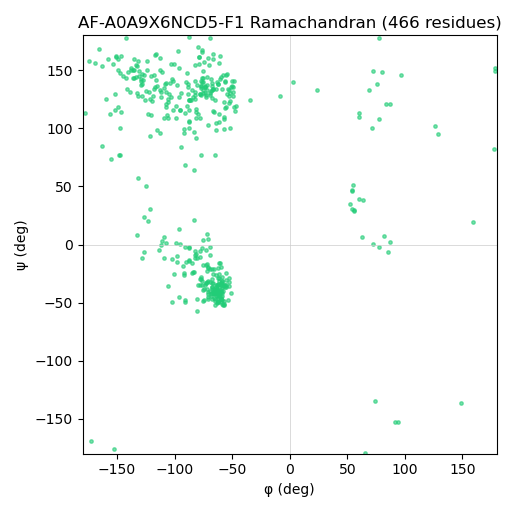0.331 1.00 95.31 87 VAL A O 1
ATOM 648 N N . LYS A 1 88 ? 13.252 3.324 -21.031 1.00 97.38 88 LYS A N 1
ATOM 649 C CA . LYS A 1 88 ? 12.738 4.463 -20.290 1.00 97.38 88 LYS A CA 1
ATOM 650 C C . LYS A 1 88 ? 12.614 4.115 -18.813 1.00 97.38 88 LYS A C 1
ATOM 652 O O . LYS A 1 88 ? 12.098 3.061 -18.434 1.00 97.38 88 LYS A O 1
ATOM 657 N N . VAL A 1 89 ? 13.046 5.039 -17.968 1.00 98.38 89 VAL A N 1
ATOM 658 C CA . VAL A 1 89 ? 12.925 4.968 -16.512 1.00 98.38 89 VAL A CA 1
ATOM 659 C C . VAL A 1 89 ? 12.458 6.303 -15.956 1.00 98.38 89 VAL A C 1
ATOM 661 O O . VAL A 1 89 ? 12.637 7.346 -16.582 1.00 98.38 89 VAL A O 1
ATOM 664 N N . ILE A 1 90 ? 11.913 6.289 -14.744 1.00 98.38 90 ILE A N 1
ATOM 665 C CA . ILE A 1 90 ? 11.677 7.497 -13.960 1.00 98.38 90 ILE A CA 1
ATOM 666 C C . ILE A 1 90 ? 12.690 7.549 -12.822 1.00 98.38 90 ILE A C 1
ATOM 668 O O . ILE A 1 90 ? 12.659 6.756 -11.875 1.00 98.38 90 ILE A O 1
ATOM 672 N N . ALA A 1 91 ? 13.593 8.514 -12.925 1.00 97.44 91 ALA A N 1
ATOM 673 C CA . ALA A 1 91 ? 14.700 8.713 -12.018 1.00 97.44 91 ALA A CA 1
ATOM 674 C C . ALA A 1 91 ? 14.461 9.879 -11.058 1.00 97.44 91 ALA A C 1
ATOM 676 O O . ALA A 1 91 ? 14.007 10.957 -11.442 1.00 97.44 91 ALA A O 1
ATOM 677 N N . LEU A 1 92 ? 14.852 9.678 -9.805 1.00 97.50 92 LEU A N 1
ATOM 678 C CA . LEU A 1 92 ? 15.045 10.724 -8.817 1.00 97.50 92 LEU A CA 1
ATOM 679 C C . LEU A 1 92 ? 16.497 11.205 -8.873 1.00 97.50 92 LEU A C 1
ATOM 681 O O . LEU A 1 92 ? 17.411 10.465 -8.512 1.00 97.50 92 LEU A O 1
ATOM 685 N N . ASN A 1 93 ? 16.706 12.453 -9.288 1.00 96.38 93 ASN A N 1
ATOM 686 C CA . ASN A 1 93 ? 18.041 13.040 -9.448 1.00 96.38 93 ASN A CA 1
ATOM 687 C C . ASN A 1 93 ? 18.549 13.776 -8.203 1.00 96.38 93 ASN A C 1
ATOM 689 O O . ASN A 1 93 ? 19.751 13.888 -7.979 1.00 96.38 93 ASN A O 1
ATOM 693 N N . SER A 1 94 ? 17.636 14.278 -7.377 1.00 95.12 94 SER A N 1
ATOM 694 C CA . SER A 1 94 ? 17.934 14.920 -6.097 1.00 95.12 94 SER A CA 1
ATOM 695 C C . SER A 1 94 ? 16.740 14.768 -5.158 1.00 95.12 94 SER A C 1
ATOM 697 O O . SER A 1 94 ? 15.611 14.609 -5.613 1.00 95.12 94 SER A O 1
ATOM 699 N N . PHE A 1 95 ? 16.944 14.822 -3.843 1.00 93.75 95 PHE A N 1
ATOM 700 C CA . PHE A 1 95 ? 15.805 14.875 -2.926 1.00 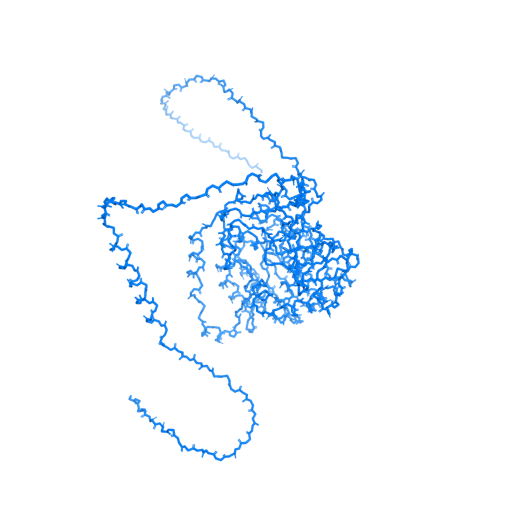93.75 95 PHE A CA 1
ATOM 701 C C . PHE A 1 95 ? 15.136 16.250 -2.996 1.00 93.75 95 PHE A C 1
ATOM 703 O O . PHE A 1 95 ? 15.825 17.272 -2.990 1.00 93.75 95 PHE A O 1
ATOM 710 N N . GLY A 1 96 ? 13.803 16.299 -3.020 1.00 90.38 96 GLY A N 1
ATOM 711 C CA . GLY A 1 96 ? 13.078 17.570 -3.024 1.00 90.38 96 GLY A CA 1
ATOM 712 C C . GLY A 1 96 ? 11.747 17.540 -3.765 1.00 90.38 96 GLY A C 1
ATOM 713 O O . GLY A 1 96 ? 10.944 16.631 -3.572 1.00 90.38 96 GLY A O 1
ATOM 714 N N . GLY A 1 97 ? 11.505 18.593 -4.553 1.00 89.88 97 GLY A N 1
ATOM 715 C CA . GLY A 1 97 ? 10.268 18.872 -5.295 1.00 89.88 97 GLY A CA 1
ATOM 716 C C . GLY A 1 97 ? 10.001 17.914 -6.465 1.00 89.88 97 GLY A C 1
ATOM 717 O O . GLY A 1 97 ? 10.803 17.032 -6.758 1.00 89.88 97 GLY A O 1
ATOM 718 N N . LEU A 1 98 ? 8.864 18.079 -7.147 1.00 92.44 98 LEU A N 1
ATOM 719 C CA . LEU A 1 98 ? 8.495 17.240 -8.301 1.00 92.44 98 LEU A CA 1
ATOM 720 C C . LEU A 1 98 ? 9.506 17.358 -9.455 1.00 92.44 98 LEU A C 1
ATOM 722 O O . LEU A 1 98 ? 9.748 16.386 -10.158 1.00 92.44 98 LEU A O 1
ATOM 726 N N . ARG A 1 99 ? 10.174 18.515 -9.586 1.00 91.56 99 ARG A N 1
ATOM 727 C CA . ARG A 1 99 ? 11.226 18.775 -10.593 1.00 91.56 99 ARG A CA 1
ATOM 728 C C . ARG A 1 99 ? 12.433 17.835 -10.508 1.00 91.56 99 ARG A C 1
ATOM 730 O O . ARG A 1 99 ? 13.209 17.756 -11.458 1.00 91.56 99 ARG A O 1
ATOM 737 N N . SER A 1 100 ? 12.623 17.169 -9.372 1.00 91.81 100 SER A N 1
ATOM 738 C CA . SER A 1 100 ? 13.713 16.215 -9.181 1.00 91.81 100 SER A CA 1
ATOM 739 C C . SER A 1 100 ? 13.431 14.838 -9.783 1.00 91.81 100 SER A C 1
ATOM 741 O O . SER A 1 100 ? 14.355 14.032 -9.873 1.00 91.81 100 SER A O 1
ATOM 743 N N . VAL A 1 101 ? 12.184 14.573 -10.183 1.00 96.69 101 VAL A N 1
ATOM 744 C CA . VAL A 1 101 ? 11.742 13.323 -10.804 1.00 96.69 101 VAL A CA 1
ATOM 745 C C . VAL A 1 101 ? 11.694 13.528 -12.315 1.00 96.69 101 VAL A C 1
ATOM 747 O O . VAL A 1 101 ? 10.977 14.408 -12.792 1.00 96.69 101 VAL A O 1
ATOM 750 N N . LYS A 1 102 ? 12.483 12.760 -13.070 1.00 96.62 102 LYS A N 1
ATOM 751 C CA . LYS A 1 102 ? 12.609 12.902 -14.526 1.00 96.62 102 LYS A CA 1
ATOM 752 C C . LYS A 1 102 ? 12.467 11.567 -15.233 1.00 96.62 102 LYS A C 1
ATOM 754 O O . LYS A 1 102 ? 12.936 10.549 -14.735 1.00 96.62 102 LYS A O 1
ATOM 759 N N . VAL A 1 103 ? 11.858 11.606 -16.413 1.00 97.50 103 VAL A N 1
ATOM 760 C CA . VAL A 1 103 ? 11.920 10.504 -17.371 1.00 97.50 103 VAL A CA 1
ATOM 761 C C . VAL A 1 103 ? 13.274 10.550 -18.069 1.00 97.50 103 VAL A C 1
ATOM 763 O O . VAL A 1 103 ? 13.686 11.604 -18.553 1.00 97.50 103 VAL A O 1
ATOM 766 N N . GLU A 1 104 ? 13.969 9.421 -18.094 1.00 96.81 104 GLU A N 1
ATOM 767 C CA . GLU A 1 104 ? 15.306 9.271 -18.668 1.00 96.81 104 GLU A CA 1
ATOM 768 C C . GLU A 1 104 ? 15.388 7.963 -19.452 1.00 96.81 104 GLU A C 1
ATOM 770 O O . GLU A 1 104 ? 14.744 6.983 -19.084 1.00 96.81 104 GLU A O 1
ATOM 775 N N . ASN A 1 105 ? 16.226 7.928 -20.486 1.00 96.38 105 ASN A N 1
ATOM 776 C CA . ASN A 1 105 ? 16.649 6.676 -21.101 1.00 96.38 105 ASN A CA 1
ATOM 777 C C . ASN A 1 105 ? 17.891 6.161 -20.372 1.00 96.38 105 ASN A C 1
ATOM 779 O O . ASN A 1 105 ? 18.808 6.928 -20.067 1.00 96.38 105 ASN A O 1
ATOM 783 N N . ARG A 1 106 ? 17.921 4.865 -20.069 1.00 95.00 106 ARG A N 1
ATOM 784 C CA . ARG A 1 106 ? 19.079 4.184 -19.482 1.00 95.00 106 ARG A CA 1
ATOM 785 C C . ARG A 1 106 ? 19.340 2.879 -20.217 1.00 95.00 106 ARG A C 1
ATOM 787 O O . ARG A 1 106 ? 18.396 2.308 -20.747 1.00 95.00 106 ARG A O 1
ATOM 794 N N . PRO A 1 107 ? 20.580 2.369 -20.223 1.00 94.38 107 PRO A N 1
ATOM 795 C CA . PRO A 1 107 ? 20.836 1.026 -20.721 1.00 94.38 107 PRO A CA 1
ATOM 796 C C . PRO A 1 107 ? 19.958 0.002 -20.001 1.00 94.38 107 PRO A C 1
ATOM 798 O O . PRO A 1 107 ? 19.707 0.147 -18.801 1.00 94.38 107 PRO A O 1
ATOM 801 N N . GLU A 1 108 ? 19.549 -1.042 -20.716 1.00 92.56 108 GLU A N 1
ATOM 802 C CA . GLU A 1 108 ? 18.863 -2.183 -20.116 1.00 92.56 108 GLU A CA 1
ATOM 803 C C . GLU A 1 108 ? 19.592 -2.710 -18.869 1.00 92.56 108 GLU A C 1
ATOM 805 O O . GLU A 1 108 ? 20.833 -2.754 -18.832 1.00 92.56 108 GLU A O 1
ATOM 810 N N . PRO A 1 109 ? 18.839 -3.105 -17.826 1.00 91.38 109 PRO A N 1
ATOM 811 C CA . PRO A 1 109 ? 19.434 -3.613 -16.606 1.00 91.38 109 PRO A CA 1
ATOM 812 C C . PRO A 1 109 ? 20.122 -4.957 -16.870 1.00 91.38 109 PRO A C 1
ATOM 814 O O . PRO A 1 109 ? 19.580 -5.846 -17.522 1.00 91.38 109 PRO A O 1
ATOM 817 N N . SER A 1 110 ? 21.321 -5.138 -16.318 1.00 88.00 110 SER A N 1
ATOM 818 C CA . SER A 1 110 ? 21.968 -6.450 -16.306 1.00 88.00 110 SER A CA 1
ATOM 819 C C . SER A 1 110 ? 21.255 -7.377 -15.321 1.00 88.00 110 SER A C 1
ATOM 821 O O . SER A 1 110 ? 21.023 -6.990 -14.176 1.00 88.00 110 SER A O 1
ATOM 823 N N . MET A 1 111 ? 20.949 -8.603 -15.740 1.00 86.81 111 MET A N 1
ATOM 824 C CA . MET A 1 111 ? 20.405 -9.639 -14.858 1.00 86.81 111 MET A CA 1
ATOM 825 C C . MET A 1 111 ? 21.506 -10.317 -14.037 1.00 86.81 111 MET A C 1
ATOM 827 O O . MET A 1 111 ? 22.548 -10.701 -14.575 1.00 86.81 111 MET A O 1
ATOM 831 N N . GLU A 1 112 ? 21.241 -10.542 -12.753 1.00 87.00 112 GLU A N 1
ATOM 832 C CA . GLU A 1 112 ? 22.047 -11.406 -11.888 1.00 87.00 112 GLU A CA 1
ATOM 833 C C . GLU A 1 112 ? 21.446 -12.819 -11.779 1.00 87.00 112 GLU A C 1
ATOM 835 O O . GLU A 1 112 ? 20.295 -13.071 -12.146 1.00 87.00 112 GLU A O 1
ATOM 840 N N . LYS A 1 113 ? 22.225 -13.773 -11.252 1.00 84.56 113 LYS A N 1
ATOM 841 C CA . LYS A 1 113 ? 21.729 -15.136 -10.994 1.00 84.56 113 LYS A CA 1
ATOM 842 C C . LYS A 1 113 ? 20.541 -15.092 -10.028 1.00 84.56 113 LYS A C 1
ATOM 844 O O . LYS A 1 113 ? 20.628 -14.453 -8.984 1.00 84.56 113 LYS A O 1
ATOM 849 N N . GLY A 1 114 ? 19.471 -15.821 -10.348 1.00 83.50 114 GLY A N 1
ATOM 850 C CA . GLY A 1 114 ? 18.261 -15.870 -9.516 1.00 83.50 114 GLY A CA 1
ATOM 851 C C . GLY A 1 114 ? 17.298 -14.698 -9.733 1.00 83.50 114 GLY A C 1
ATOM 852 O O . GLY A 1 114 ? 16.313 -14.581 -9.001 1.00 83.50 114 GLY A O 1
ATOM 853 N N . GLN A 1 115 ? 17.562 -13.854 -10.737 1.00 90.50 115 GLN A N 1
ATOM 854 C CA . GLN A 1 115 ? 16.664 -12.786 -11.159 1.00 90.50 115 GLN A CA 1
ATOM 855 C C . GLN A 1 115 ? 15.897 -13.133 -12.437 1.00 90.50 115 GLN A C 1
ATOM 857 O O . GLN A 1 115 ? 16.335 -13.923 -13.282 1.00 90.50 115 GLN A O 1
ATOM 862 N N . VAL A 1 116 ? 14.751 -12.476 -12.569 1.00 92.81 116 VAL A N 1
ATOM 863 C CA . VAL A 1 116 ? 13.883 -12.483 -13.742 1.00 92.81 116 VAL A CA 1
ATOM 864 C C . VAL A 1 116 ? 13.802 -11.060 -14.284 1.00 92.81 116 VAL A C 1
ATOM 866 O O . VAL A 1 116 ? 13.613 -10.117 -13.513 1.00 92.81 116 VAL A O 1
ATOM 869 N N . LEU A 1 117 ? 13.945 -10.910 -15.598 1.00 95.56 117 LEU A N 1
ATOM 870 C CA . LEU A 1 117 ? 13.710 -9.663 -16.316 1.00 95.56 117 LEU A CA 1
ATOM 871 C C . LEU A 1 117 ? 12.233 -9.571 -16.691 1.00 95.56 117 LEU A C 1
ATOM 873 O O . LEU A 1 117 ? 11.695 -10.462 -17.351 1.00 95.56 117 LEU A O 1
ATOM 877 N N . ILE A 1 118 ? 11.590 -8.487 -16.271 1.00 97.75 118 ILE A N 1
ATOM 878 C CA . ILE A 1 118 ? 10.154 -8.267 -16.435 1.00 97.75 118 ILE A CA 1
ATOM 879 C C . ILE A 1 118 ? 9.922 -7.012 -17.279 1.00 97.75 118 ILE A C 1
ATOM 881 O O . ILE A 1 118 ? 10.408 -5.933 -16.931 1.00 97.75 118 ILE A O 1
ATOM 885 N N . ARG A 1 119 ? 9.119 -7.144 -18.342 1.00 98.25 119 ARG A N 1
ATOM 886 C CA . ARG A 1 119 ? 8.535 -6.031 -19.100 1.00 98.25 119 ARG A CA 1
ATOM 887 C C . ARG A 1 119 ? 7.353 -5.468 -18.352 1.00 98.25 119 ARG A C 1
ATOM 889 O O . ARG A 1 119 ? 6.295 -6.094 -18.277 1.00 98.25 119 ARG A O 1
ATOM 896 N N . VAL A 1 120 ? 7.527 -4.271 -17.817 1.00 98.75 120 VAL A N 1
ATOM 897 C CA . VAL A 1 120 ? 6.504 -3.613 -17.010 1.00 98.75 120 VAL A CA 1
ATOM 898 C C . VAL A 1 120 ? 5.329 -3.202 -17.890 1.00 98.75 120 VAL A C 1
ATOM 900 O O . VAL A 1 120 ? 5.496 -2.564 -18.930 1.00 98.75 120 VAL A O 1
ATOM 903 N N . LYS A 1 121 ? 4.120 -3.560 -17.455 1.00 98.81 121 LYS A N 1
ATOM 904 C CA . LYS A 1 121 ? 2.856 -3.130 -18.069 1.00 98.81 121 LYS A CA 1
ATOM 905 C C . LYS A 1 121 ? 2.150 -2.079 -17.220 1.00 98.81 121 LYS A C 1
ATOM 907 O O . LYS A 1 121 ? 1.579 -1.143 -17.770 1.00 98.81 121 LYS A O 1
ATOM 912 N N . ALA A 1 122 ? 2.247 -2.197 -15.898 1.00 98.88 122 ALA A N 1
ATOM 913 C CA . ALA A 1 122 ? 1.772 -1.199 -14.949 1.00 98.88 122 ALA A CA 1
ATOM 914 C C . ALA A 1 122 ? 2.656 -1.179 -13.695 1.00 98.88 122 ALA A C 1
ATOM 916 O O . ALA A 1 122 ? 3.157 -2.217 -13.260 1.00 98.88 122 ALA A O 1
ATOM 917 N N . THR A 1 123 ? 2.818 -0.011 -13.080 1.00 98.75 123 THR A N 1
ATOM 918 C CA . THR A 1 123 ? 3.495 0.156 -11.787 1.00 98.75 123 THR A CA 1
ATOM 919 C C . THR A 1 123 ? 2.713 1.090 -10.872 1.00 98.75 123 THR A C 1
ATOM 921 O O . THR A 1 123 ? 2.088 2.052 -11.322 1.00 98.75 123 THR A O 1
ATOM 924 N N . GLY A 1 124 ? 2.718 0.786 -9.575 1.00 98.38 124 GLY A N 1
ATOM 925 C CA . GLY A 1 124 ? 2.001 1.553 -8.565 1.00 98.38 124 GLY A CA 1
ATOM 926 C C . GLY A 1 124 ? 2.701 2.853 -8.180 1.00 98.38 124 GLY A C 1
ATOM 927 O O . GLY A 1 124 ? 3.918 2.890 -7.998 1.00 98.38 124 GLY A O 1
ATOM 928 N N . VAL A 1 125 ? 1.910 3.910 -7.971 1.00 98.44 125 VAL A N 1
ATOM 929 C CA . VAL A 1 125 ? 2.348 5.137 -7.292 1.00 98.44 125 VAL A CA 1
ATOM 930 C C . VAL A 1 125 ? 1.840 5.110 -5.853 1.00 98.44 125 VAL A C 1
ATOM 932 O O . VAL A 1 125 ? 0.634 5.115 -5.591 1.00 98.44 125 VAL A O 1
ATOM 935 N N . ASN A 1 126 ? 2.769 5.066 -4.903 1.00 96.38 126 ASN A N 1
ATOM 936 C CA . ASN A 1 126 ? 2.510 4.928 -3.476 1.00 96.38 126 ASN A CA 1
ATOM 937 C C . ASN A 1 126 ? 2.890 6.186 -2.704 1.00 96.38 126 ASN A C 1
ATOM 939 O O . ASN A 1 126 ? 3.725 6.990 -3.112 1.00 96.38 126 ASN A O 1
ATOM 943 N N . PHE A 1 127 ? 2.338 6.322 -1.497 1.00 93.88 127 PHE A N 1
ATOM 944 C CA . PHE A 1 127 ? 2.771 7.387 -0.592 1.00 93.88 127 PHE A CA 1
ATOM 945 C C . PHE A 1 127 ? 4.256 7.232 -0.208 1.00 93.88 127 PHE A C 1
ATOM 947 O O . PHE A 1 127 ? 4.960 8.219 0.005 1.00 93.88 127 PHE A O 1
ATOM 954 N N . LEU A 1 128 ? 4.750 5.988 -0.207 1.00 92.81 128 LEU A N 1
ATOM 955 C CA . LEU A 1 128 ? 6.161 5.654 -0.032 1.00 92.81 128 LEU A CA 1
ATOM 956 C C . LEU A 1 128 ? 7.055 6.323 -1.092 1.00 92.81 128 LEU A C 1
ATOM 958 O O . LEU A 1 128 ? 8.143 6.783 -0.753 1.00 92.81 128 LEU A O 1
ATOM 962 N N . ASP A 1 129 ? 6.584 6.467 -2.334 1.00 95.19 129 ASP A N 1
ATOM 963 C CA . ASP A 1 129 ? 7.316 7.161 -3.401 1.00 95.19 129 ASP A CA 1
ATOM 964 C C . ASP A 1 129 ? 7.439 8.664 -3.123 1.00 95.19 129 ASP A C 1
ATOM 966 O O . ASP A 1 129 ? 8.488 9.264 -3.362 1.00 95.19 129 ASP A O 1
ATOM 970 N N . LEU A 1 130 ? 6.405 9.284 -2.538 1.00 94.19 130 LEU A N 1
ATOM 971 C CA . LEU A 1 130 ? 6.471 10.686 -2.112 1.00 94.19 130 LEU A CA 1
ATOM 972 C C . LEU A 1 130 ? 7.489 10.878 -0.979 1.00 94.19 130 LEU A C 1
ATOM 974 O O . LEU A 1 130 ? 8.272 11.829 -1.011 1.00 94.19 130 LEU A O 1
ATOM 978 N N . MET A 1 131 ? 7.503 9.964 -0.002 1.00 91.44 131 MET A N 1
ATOM 979 C CA . MET A 1 131 ? 8.473 9.975 1.099 1.00 91.44 131 MET A CA 1
ATOM 980 C C . MET A 1 131 ? 9.904 9.734 0.599 1.00 91.44 131 MET A C 1
ATOM 982 O O . MET A 1 131 ? 10.844 10.380 1.068 1.00 91.44 131 MET A O 1
ATOM 986 N N . SER A 1 132 ? 10.064 8.832 -0.370 1.00 92.38 132 SER A N 1
ATOM 987 C CA . SER A 1 132 ? 11.337 8.540 -1.024 1.00 92.38 132 SER A CA 1
ATOM 988 C C . SER A 1 132 ? 11.884 9.760 -1.767 1.00 92.38 132 SER A C 1
ATOM 990 O O . SER A 1 132 ? 13.010 10.187 -1.507 1.00 92.38 132 SER A O 1
ATOM 992 N N . ARG A 1 133 ? 11.050 10.411 -2.592 1.00 94.31 133 ARG A N 1
ATOM 993 C CA . ARG A 1 133 ? 11.385 11.658 -3.302 1.00 94.31 133 ARG A CA 1
ATOM 994 C C . ARG A 1 133 ? 11.904 12.747 -2.360 1.00 94.31 133 ARG A C 1
ATOM 996 O O . ARG A 1 133 ? 12.790 13.517 -2.723 1.00 94.31 133 ARG A O 1
ATOM 1003 N N . GLN A 1 134 ? 11.371 12.820 -1.142 1.00 90.38 134 GLN A N 1
ATOM 1004 C CA . GLN A 1 134 ? 11.772 13.809 -0.139 1.00 90.38 134 GLN A CA 1
ATOM 1005 C C . GLN A 1 134 ? 12.963 13.380 0.731 1.00 90.38 134 GLN A C 1
ATOM 1007 O O . GLN A 1 134 ? 13.391 14.157 1.585 1.00 90.38 134 GLN A O 1
ATOM 1012 N N . GLY A 1 135 ? 13.509 12.174 0.552 1.00 88.62 135 GLY A N 1
ATOM 1013 C CA . GLY A 1 135 ? 14.617 11.667 1.368 1.00 88.62 135 GLY A CA 1
ATOM 1014 C C . GLY A 1 135 ? 14.228 11.495 2.840 1.00 88.62 135 GLY A C 1
ATOM 1015 O O . GLY A 1 135 ? 14.994 11.859 3.740 1.00 88.62 135 GLY A O 1
ATOM 1016 N N . ILE A 1 136 ? 12.995 11.043 3.090 1.00 86.19 136 ILE A N 1
ATOM 1017 C CA . ILE A 1 136 ? 12.472 10.745 4.435 1.00 86.19 136 ILE A CA 1
ATOM 1018 C C . ILE A 1 136 ? 12.714 9.276 4.804 1.00 86.19 136 ILE A C 1
ATOM 1020 O O . ILE A 1 136 ? 12.780 8.951 5.984 1.00 86.19 136 ILE A O 1
ATOM 1024 N N . LEU A 1 137 ? 12.861 8.390 3.817 1.00 85.62 137 LEU A N 1
ATOM 1025 C CA . LEU A 1 137 ? 13.047 6.965 4.074 1.00 85.62 137 LEU A CA 1
ATOM 1026 C C . LEU A 1 137 ? 14.444 6.657 4.607 1.00 85.62 137 LEU A C 1
ATOM 1028 O O . LEU A 1 137 ? 15.454 7.085 4.039 1.00 85.62 137 LEU A O 1
ATOM 1032 N N . ASP A 1 138 ? 14.491 5.821 5.640 1.00 79.31 138 ASP A N 1
ATOM 1033 C CA . ASP A 1 138 ? 15.735 5.215 6.097 1.00 79.31 138 ASP A CA 1
ATOM 1034 C C . ASP A 1 138 ? 16.351 4.360 4.986 1.00 79.31 138 ASP A C 1
ATOM 1036 O O . ASP A 1 138 ? 15.652 3.666 4.233 1.00 79.31 138 ASP A O 1
ATOM 1040 N N . ASN A 1 139 ? 17.682 4.393 4.902 1.00 82.50 139 ASN A N 1
ATOM 1041 C CA . ASN A 1 139 ? 18.453 3.711 3.862 1.00 82.50 139 ASN A CA 1
ATOM 1042 C C . ASN A 1 139 ? 17.986 4.095 2.445 1.00 82.50 139 ASN A C 1
ATOM 1044 O O . ASN A 1 139 ? 17.763 3.227 1.599 1.00 82.50 139 ASN A O 1
ATOM 1048 N N . SER A 1 140 ? 17.797 5.399 2.207 1.00 86.69 140 SER A N 1
ATOM 1049 C CA . SER A 1 140 ? 17.539 5.938 0.867 1.00 86.69 140 SER A CA 1
ATOM 1050 C C . SER A 1 140 ? 18.698 5.608 -0.092 1.00 86.69 140 SER A C 1
ATOM 1052 O O . SER A 1 140 ? 19.857 5.599 0.339 1.00 86.69 140 SER A O 1
ATOM 1054 N N . PRO A 1 141 ? 18.420 5.342 -1.381 1.00 88.06 141 PRO A N 1
ATOM 1055 C CA . PRO A 1 141 ? 19.448 4.997 -2.354 1.00 88.06 141 PRO A CA 1
ATOM 1056 C C . PRO A 1 141 ? 20.377 6.184 -2.625 1.00 88.06 141 PRO A C 1
ATOM 1058 O O . PRO A 1 141 ? 20.023 7.348 -2.409 1.00 88.06 141 PRO A O 1
ATOM 1061 N N . LYS A 1 142 ? 21.571 5.889 -3.149 1.00 93.38 142 LYS A N 1
ATOM 1062 C CA . LYS A 1 142 ? 22.428 6.923 -3.741 1.00 93.38 142 LYS A CA 1
ATOM 1063 C C . LYS A 1 142 ? 21.746 7.461 -4.997 1.00 93.38 142 LYS A C 1
ATOM 1065 O O . LYS A 1 142 ? 21.270 6.677 -5.810 1.00 93.38 142 LYS A O 1
ATOM 1070 N N . LEU A 1 143 ? 21.712 8.782 -5.141 1.00 95.25 143 LEU A N 1
ATOM 1071 C CA . LEU A 1 143 ? 21.121 9.441 -6.303 1.00 95.25 143 LEU A CA 1
ATOM 1072 C C . LEU A 1 143 ? 22.172 9.628 -7.414 1.00 95.25 143 LEU A C 1
ATOM 1074 O O . LEU A 1 143 ? 23.344 9.842 -7.088 1.00 95.25 143 LEU A O 1
ATOM 1078 N N . PRO A 1 144 ? 21.776 9.580 -8.698 1.00 95.25 144 PRO A N 1
ATOM 1079 C CA . PRO A 1 144 ? 20.409 9.380 -9.185 1.00 95.25 144 PRO A CA 1
ATOM 1080 C C . PRO A 1 144 ? 19.930 7.922 -9.068 1.00 95.25 144 PRO A C 1
ATOM 1082 O O . PRO A 1 144 ? 20.695 6.992 -9.309 1.00 95.25 144 PRO A O 1
ATOM 1085 N N . ALA A 1 145 ? 18.652 7.712 -8.743 1.00 96.38 145 ALA A N 1
ATOM 1086 C CA . ALA A 1 145 ? 18.069 6.378 -8.535 1.00 96.38 145 ALA A CA 1
ATOM 1087 C C . ALA A 1 145 ? 16.727 6.222 -9.259 1.00 96.38 145 ALA A C 1
ATOM 1089 O O . ALA A 1 145 ? 15.957 7.177 -9.316 1.00 96.38 145 ALA A O 1
ATOM 1090 N N . VAL A 1 146 ? 16.426 5.030 -9.786 1.00 97.50 146 VAL A N 1
ATOM 1091 C CA . VAL A 1 146 ? 15.102 4.736 -10.364 1.00 97.50 146 VAL A CA 1
ATOM 1092 C C . VAL A 1 146 ? 14.102 4.485 -9.235 1.00 97.50 146 VAL A C 1
ATOM 1094 O O . VAL A 1 146 ? 14.403 3.789 -8.266 1.00 97.50 146 VAL A O 1
ATOM 1097 N N . MET A 1 147 ? 12.919 5.083 -9.334 1.00 97.69 147 MET A N 1
ATOM 1098 C CA . MET A 1 147 ? 11.879 5.022 -8.301 1.00 97.69 147 MET A CA 1
ATOM 1099 C C . MET A 1 147 ? 10.946 3.804 -8.444 1.00 97.69 147 MET A C 1
ATOM 1101 O O . MET A 1 147 ? 11.104 3.014 -9.370 1.00 97.69 147 MET A O 1
ATOM 1105 N N . GLY A 1 148 ? 9.980 3.651 -7.527 1.00 97.69 148 GLY A N 1
ATOM 1106 C CA . GLY A 1 148 ? 8.909 2.651 -7.592 1.00 97.69 148 GLY A CA 1
ATOM 1107 C C . GLY A 1 148 ? 9.171 1.367 -6.801 1.00 97.69 148 GLY A C 1
ATOM 1108 O O . GLY A 1 148 ? 10.303 0.896 -6.737 1.00 97.69 148 GLY A O 1
ATOM 1109 N N . PHE A 1 149 ? 8.107 0.784 -6.233 1.00 98.06 149 PHE A N 1
ATOM 1110 C CA . PHE A 1 149 ? 8.180 -0.370 -5.314 1.00 98.06 149 PHE A CA 1
ATOM 1111 C C . PHE A 1 149 ? 7.301 -1.572 -5.698 1.00 98.06 149 PHE A C 1
ATOM 1113 O O . PHE A 1 149 ? 7.350 -2.610 -5.038 1.00 98.06 149 PHE A O 1
ATOM 1120 N N . GLU A 1 150 ? 6.461 -1.452 -6.724 1.00 98.56 150 GLU A N 1
ATOM 1121 C CA . GLU A 1 150 ? 5.633 -2.562 -7.207 1.00 98.56 150 GLU A CA 1
ATOM 1122 C C . GLU A 1 150 ? 5.381 -2.447 -8.706 1.00 98.56 150 GLU A C 1
ATOM 1124 O O . GLU A 1 150 ? 5.302 -1.342 -9.243 1.00 98.56 150 GLU A O 1
ATOM 1129 N N . LEU A 1 151 ? 5.203 -3.581 -9.371 1.00 98.81 151 LEU A N 1
ATOM 1130 C CA . LEU A 1 151 ? 4.864 -3.645 -10.786 1.00 98.81 151 LEU A CA 1
ATOM 1131 C C . LEU A 1 151 ? 4.048 -4.895 -11.108 1.00 98.81 151 LEU A C 1
ATOM 1133 O O . LEU A 1 151 ? 4.057 -5.873 -10.359 1.00 98.81 151 LEU A O 1
ATOM 1137 N N . ALA A 1 152 ? 3.390 -4.866 -12.260 1.00 98.88 152 ALA A N 1
ATOM 1138 C CA . ALA A 1 152 ? 2.885 -6.042 -12.945 1.00 98.88 152 ALA A CA 1
ATOM 1139 C C . ALA A 1 152 ? 3.342 -6.017 -14.404 1.00 98.88 152 ALA A C 1
ATOM 1141 O O . ALA A 1 152 ? 3.395 -4.955 -15.038 1.00 98.88 152 ALA A O 1
ATOM 1142 N N . GLY A 1 153 ? 3.680 -7.184 -14.939 1.00 98.69 153 GLY A N 1
ATOM 1143 C CA . GLY A 1 153 ? 4.269 -7.283 -16.263 1.00 98.69 153 GLY A CA 1
ATOM 1144 C C . GLY A 1 153 ? 4.422 -8.705 -16.771 1.00 98.69 153 GLY A C 1
ATOM 1145 O O . GLY A 1 153 ? 3.896 -9.647 -16.179 1.00 98.69 153 GLY A O 1
ATOM 1146 N N . ASP A 1 154 ? 5.152 -8.831 -17.872 1.00 98.25 154 ASP A N 1
ATOM 1147 C CA . ASP A 1 154 ? 5.452 -10.111 -18.507 1.00 98.25 154 ASP A CA 1
ATOM 1148 C C . ASP A 1 154 ? 6.918 -10.469 -18.291 1.00 98.25 154 ASP A C 1
ATOM 1150 O O . ASP A 1 154 ? 7.799 -9.618 -18.419 1.00 98.25 154 ASP A O 1
ATOM 1154 N N . VAL A 1 155 ? 7.195 -11.733 -17.992 1.00 97.06 155 VAL A N 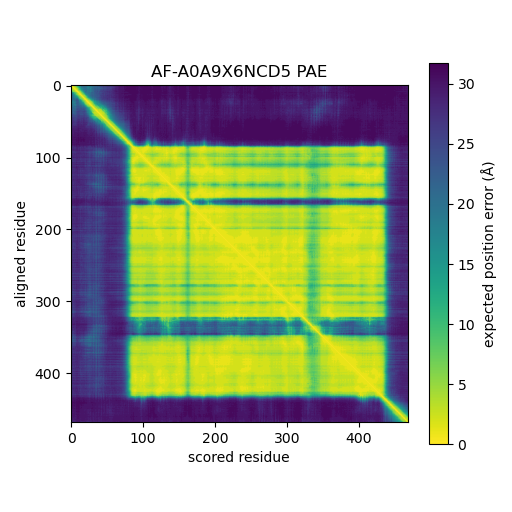1
ATOM 1155 C CA . VAL A 1 155 ? 8.564 -12.251 -17.973 1.00 97.06 155 VAL A CA 1
ATOM 1156 C C . VAL A 1 155 ? 9.133 -12.201 -19.393 1.00 97.06 155 VAL A C 1
ATOM 1158 O O . VAL A 1 155 ? 8.556 -12.787 -20.306 1.00 97.06 155 VAL A O 1
ATOM 1161 N N . GLU A 1 156 ? 10.271 -11.535 -19.590 1.00 94.00 156 GLU A N 1
ATOM 1162 C CA . GLU A 1 156 ? 10.996 -11.549 -20.871 1.00 94.00 156 GLU A CA 1
ATOM 1163 C C . GLU A 1 156 ? 12.109 -12.585 -20.877 1.00 94.00 156 GLU A C 1
ATOM 1165 O O . GLU A 1 156 ? 12.270 -13.339 -21.835 1.00 94.00 156 GLU A O 1
ATOM 1170 N N . ALA A 1 157 ? 12.874 -12.629 -19.791 1.00 88.94 157 ALA A N 1
ATOM 1171 C CA . ALA A 1 157 ? 14.018 -13.509 -19.652 1.00 88.94 157 ALA A CA 1
ATOM 1172 C C . ALA A 1 157 ? 14.245 -13.864 -18.183 1.00 88.94 157 ALA A C 1
ATOM 1174 O O . ALA A 1 157 ? 13.777 -13.186 -17.270 1.00 88.94 157 ALA A O 1
ATOM 1175 N N . PHE A 1 158 ? 14.993 -14.934 -17.951 1.00 81.69 158 PHE A N 1
ATOM 1176 C CA . PHE A 1 158 ? 15.417 -15.350 -16.623 1.00 81.69 158 PHE A CA 1
ATOM 1177 C C . PHE A 1 158 ? 16.857 -15.858 -16.692 1.00 81.69 158 PHE A C 1
ATOM 1179 O O . PHE A 1 158 ? 17.272 -16.431 -17.701 1.00 81.69 158 PHE A O 1
ATOM 1186 N N . VAL A 1 159 ? 17.622 -15.677 -15.614 1.00 71.56 159 VAL A N 1
ATOM 1187 C CA . VAL A 1 159 ? 18.958 -16.276 -15.477 1.00 71.56 159 VAL A CA 1
ATOM 1188 C C . VAL A 1 159 ? 18.916 -17.311 -14.360 1.00 71.56 159 VAL A C 1
ATOM 1190 O O . VAL A 1 159 ? 19.078 -16.999 -13.177 1.00 71.56 159 VAL A O 1
ATOM 1193 N N . THR A 1 160 ? 18.719 -18.575 -14.737 1.00 62.50 160 THR A N 1
ATOM 1194 C CA . THR A 1 160 ? 18.905 -19.704 -13.821 1.00 62.50 160 THR A CA 1
ATOM 1195 C C . THR A 1 160 ? 20.395 -19.918 -13.578 1.00 62.50 160 THR A C 1
ATOM 1197 O O . THR A 1 160 ? 21.180 -20.040 -14.520 1.00 62.50 160 THR A O 1
ATOM 1200 N N . GLY A 1 161 ? 20.809 -19.992 -12.312 1.00 57.28 161 GLY A N 1
ATOM 1201 C CA . GLY A 1 161 ? 22.112 -20.571 -11.979 1.00 57.28 161 GLY A CA 1
ATOM 1202 C C . GLY A 1 161 ? 22.174 -22.038 -12.426 1.00 57.28 161 GLY A C 1
ATOM 1203 O O . GLY A 1 161 ? 21.138 -22.687 -12.562 1.00 57.28 161 GLY A O 1
ATOM 1204 N N . ALA A 1 162 ? 23.376 -22.575 -12.655 1.00 45.28 162 ALA A N 1
ATOM 1205 C CA . ALA A 1 162 ? 23.544 -23.992 -12.980 1.00 45.28 162 ALA A CA 1
ATOM 1206 C C . ALA A 1 162 ? 22.838 -24.872 -11.926 1.00 45.28 162 ALA A C 1
ATOM 1208 O O . ALA A 1 162 ? 23.139 -24.762 -10.739 1.00 45.28 162 ALA A O 1
ATOM 1209 N N . GLY A 1 163 ? 21.888 -25.706 -12.362 1.00 42.75 163 GLY A N 1
ATOM 1210 C CA . GLY A 1 163 ? 21.114 -26.604 -11.494 1.00 42.75 163 GLY A CA 1
ATOM 1211 C C . GLY A 1 163 ? 19.846 -26.013 -10.861 1.00 42.75 163 GLY A C 1
ATOM 1212 O O . GLY A 1 163 ? 19.175 -26.721 -10.117 1.00 42.75 163 GLY A O 1
ATOM 1213 N N . VAL A 1 164 ? 19.485 -24.759 -11.153 1.00 49.12 164 VAL A N 1
ATOM 1214 C CA . VAL A 1 164 ? 18.244 -24.138 -10.659 1.00 49.12 164 VAL A CA 1
ATOM 1215 C C . VAL A 1 164 ? 17.152 -24.277 -11.719 1.00 49.12 164 VAL A C 1
ATOM 1217 O O . VAL A 1 164 ? 17.274 -23.709 -12.801 1.00 49.12 164 VAL A O 1
ATOM 1220 N N . GLN A 1 165 ? 16.080 -25.015 -11.425 1.00 56.25 165 GLN A N 1
ATOM 1221 C CA . GLN A 1 165 ? 14.844 -24.930 -12.209 1.00 56.25 165 GLN A CA 1
ATOM 1222 C C . GLN A 1 165 ? 14.103 -23.650 -11.802 1.00 56.25 165 GLN A C 1
ATOM 1224 O O . GLN A 1 165 ? 13.937 -23.383 -10.616 1.00 56.25 165 GLN A O 1
ATOM 1229 N N . SER A 1 166 ? 13.716 -22.836 -12.784 1.00 65.62 166 SER A N 1
ATOM 1230 C CA . SER A 1 166 ? 12.865 -21.663 -12.570 1.00 65.62 166 SER A CA 1
ATOM 1231 C C . SER A 1 166 ? 11.417 -22.063 -12.814 1.00 65.62 166 SER A C 1
ATOM 1233 O O . SER A 1 166 ? 11.105 -22.610 -13.870 1.00 65.62 166 SER A O 1
ATOM 1235 N N . ASP A 1 167 ? 10.526 -21.726 -11.883 1.00 81.44 167 ASP A N 1
ATOM 1236 C CA . ASP A 1 167 ? 9.082 -21.854 -12.102 1.00 81.44 167 ASP A CA 1
ATOM 1237 C C . ASP A 1 167 ? 8.554 -20.836 -13.130 1.00 81.44 167 ASP A C 1
ATOM 1239 O O . ASP A 1 167 ? 7.397 -20.933 -13.540 1.00 81.44 167 ASP A O 1
ATOM 1243 N N . PHE A 1 168 ? 9.370 -19.865 -13.550 1.00 88.25 168 PHE A N 1
ATOM 1244 C CA . PHE A 1 168 ? 9.017 -18.814 -14.506 1.00 88.25 168 PHE A CA 1
ATOM 1245 C C . PHE A 1 168 ? 9.567 -19.088 -15.905 1.00 88.25 168 PHE A C 1
ATOM 1247 O O . PHE A 1 168 ? 10.716 -19.516 -16.053 1.00 88.25 168 PHE A O 1
ATOM 1254 N N . LYS A 1 169 ? 8.776 -18.742 -16.924 1.00 89.94 169 LYS A N 1
ATOM 1255 C CA . LYS A 1 169 ? 9.154 -18.759 -18.347 1.00 89.94 169 LYS A CA 1
ATOM 1256 C C . LYS A 1 169 ? 8.771 -17.445 -19.047 1.00 89.94 169 LYS A C 1
ATOM 1258 O O . LYS A 1 169 ? 7.855 -16.766 -18.581 1.00 89.94 169 LYS A O 1
ATOM 1263 N N . PRO A 1 170 ? 9.417 -17.093 -20.176 1.00 93.88 170 PRO A N 1
ATOM 1264 C CA . PRO A 1 170 ? 9.005 -15.961 -20.996 1.00 93.88 170 PRO A CA 1
ATOM 1265 C C . PRO A 1 170 ? 7.512 -16.002 -21.334 1.00 93.88 170 PRO A C 1
ATOM 1267 O O . PRO A 1 170 ? 6.974 -17.056 -21.680 1.00 93.88 170 PRO A O 1
ATOM 1270 N N . GLY A 1 171 ? 6.852 -14.852 -21.218 1.00 94.31 171 GLY A N 1
ATOM 1271 C CA . GLY A 1 171 ? 5.411 -14.692 -21.406 1.00 94.31 171 GLY A CA 1
ATOM 1272 C C . GLY A 1 171 ? 4.557 -14.975 -20.166 1.00 94.31 171 GLY A C 1
ATOM 1273 O O . GLY A 1 171 ? 3.354 -14.716 -20.206 1.00 94.31 171 GLY A O 1
ATOM 1274 N N . ASP A 1 172 ? 5.131 -15.467 -19.061 1.00 96.38 172 ASP A N 1
ATOM 1275 C CA . ASP A 1 172 ? 4.393 -15.554 -17.798 1.00 96.38 172 ASP A CA 1
ATOM 1276 C C . ASP A 1 172 ? 4.017 -14.150 -17.304 1.00 96.38 172 ASP A C 1
ATOM 1278 O O . ASP A 1 172 ? 4.850 -13.244 -17.256 1.00 96.38 172 ASP A O 1
ATOM 1282 N N . ARG A 1 173 ? 2.758 -13.992 -16.888 1.00 98.38 173 ARG A N 1
ATOM 1283 C CA . ARG A 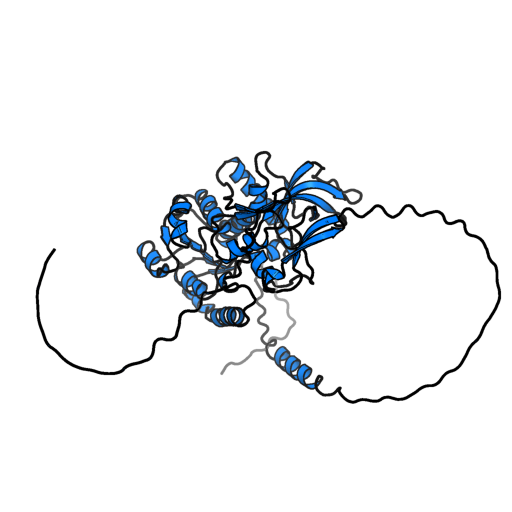1 173 ? 2.233 -12.751 -16.306 1.00 98.38 173 ARG A CA 1
ATOM 1284 C C . ARG A 1 173 ? 2.518 -12.744 -14.810 1.00 98.38 173 ARG A C 1
ATOM 1286 O O . ARG A 1 173 ? 2.129 -13.680 -14.103 1.00 98.38 173 ARG A O 1
ATOM 1293 N N . VAL A 1 174 ? 3.183 -11.706 -14.319 1.00 98.62 174 VAL A N 1
ATOM 1294 C CA . VAL A 1 174 ? 3.678 -11.649 -12.940 1.00 98.62 174 VAL A CA 1
ATOM 1295 C C . VAL A 1 174 ? 3.417 -10.308 -12.265 1.00 98.62 174 VAL A C 1
ATOM 1297 O O . VAL A 1 174 ? 3.396 -9.256 -12.901 1.00 98.62 174 VAL A O 1
ATOM 1300 N N . ILE A 1 175 ? 3.257 -10.359 -10.945 1.00 98.81 175 ILE A N 1
ATOM 1301 C CA . ILE A 1 175 ? 3.355 -9.216 -10.034 1.00 98.81 175 ILE A CA 1
ATOM 1302 C C . ILE A 1 175 ? 4.719 -9.292 -9.371 1.00 98.81 175 ILE A C 1
ATOM 1304 O O . ILE A 1 175 ? 5.158 -10.378 -9.000 1.00 98.81 175 ILE A O 1
ATOM 1308 N N . ALA A 1 176 ? 5.372 -8.154 -9.181 1.00 98.56 176 ALA A N 1
ATOM 1309 C CA . ALA A 1 176 ? 6.620 -8.100 -8.446 1.00 98.56 176 ALA A CA 1
ATOM 1310 C C . ALA A 1 176 ? 6.654 -6.923 -7.474 1.00 98.56 176 ALA A C 1
ATOM 1312 O O . ALA A 1 176 ? 6.160 -5.832 -7.770 1.00 98.56 176 ALA A O 1
ATOM 1313 N N . PHE A 1 177 ? 7.267 -7.151 -6.316 1.00 98.56 177 PHE A N 1
ATOM 1314 C CA . PHE A 1 177 ? 7.584 -6.102 -5.353 1.00 98.56 177 PHE A CA 1
ATOM 1315 C C . PHE A 1 177 ? 9.084 -5.848 -5.359 1.00 98.56 177 PHE A C 1
ATOM 1317 O O . PHE A 1 177 ? 9.886 -6.779 -5.403 1.00 98.56 177 PHE A O 1
ATOM 1324 N N . THR A 1 178 ? 9.476 -4.581 -5.297 1.00 97.19 178 THR A N 1
ATOM 1325 C CA . THR A 1 178 ? 10.880 -4.184 -5.385 1.00 97.19 178 THR A CA 1
ATOM 1326 C C . THR A 1 178 ? 11.242 -3.186 -4.291 1.00 97.19 178 THR A C 1
ATOM 1328 O O . THR A 1 178 ? 10.403 -2.437 -3.788 1.00 97.19 178 THR A O 1
ATOM 1331 N N . ASP A 1 179 ? 12.517 -3.162 -3.910 1.00 95.44 179 ASP A N 1
ATOM 1332 C CA . ASP A 1 179 ? 13.092 -2.069 -3.131 1.00 95.44 179 ASP A CA 1
ATOM 1333 C C . ASP A 1 179 ? 13.722 -1.083 -4.121 1.00 95.44 179 ASP A C 1
ATOM 1335 O O . ASP A 1 179 ? 14.921 -1.172 -4.379 1.00 95.44 179 ASP A O 1
ATOM 1339 N N . TYR A 1 180 ? 12.899 -0.178 -4.678 1.00 96.31 180 TYR A N 1
ATOM 1340 C CA . TYR A 1 180 ? 13.206 0.719 -5.810 1.00 96.31 180 TYR A CA 1
ATOM 1341 C C . TYR A 1 180 ? 13.169 0.053 -7.199 1.00 96.31 180 TYR A C 1
ATOM 1343 O O . TYR A 1 180 ? 12.940 -1.146 -7.329 1.00 96.31 180 TYR A O 1
ATOM 1351 N N . ASN A 1 181 ? 13.396 0.848 -8.252 1.00 96.88 181 ASN A N 1
ATOM 1352 C CA . ASN A 1 181 ? 13.512 0.447 -9.660 1.00 96.88 181 ASN A CA 1
ATOM 1353 C C . ASN A 1 181 ? 12.229 0.023 -10.402 1.00 96.88 181 ASN A C 1
ATOM 1355 O O . ASN A 1 181 ? 12.328 -0.277 -11.587 1.00 96.88 181 ASN A O 1
ATOM 1359 N N . ALA A 1 182 ? 11.041 0.021 -9.785 1.00 98.25 182 ALA A N 1
ATOM 1360 C CA . ALA A 1 182 ? 9.820 -0.423 -10.478 1.00 98.25 182 ALA A CA 1
ATOM 1361 C C . ALA A 1 182 ? 9.302 0.549 -11.558 1.00 98.25 182 ALA A C 1
ATOM 1363 O O . ALA A 1 182 ? 8.563 0.138 -12.451 1.00 98.25 182 ALA A O 1
ATOM 1364 N N . TRP A 1 183 ? 9.656 1.835 -11.490 1.00 98.44 183 TRP A N 1
ATOM 1365 C CA . TRP A 1 183 ? 9.250 2.850 -12.467 1.00 98.44 183 TRP A CA 1
ATOM 1366 C C . TRP A 1 183 ? 10.175 2.843 -13.691 1.00 98.44 183 TRP A C 1
ATOM 1368 O O . TRP A 1 183 ? 10.893 3.808 -13.958 1.00 98.44 183 TRP A O 1
ATOM 1378 N N . ALA A 1 184 ? 10.165 1.736 -14.426 1.00 98.25 184 ALA A N 1
ATOM 1379 C CA . ALA A 1 184 ? 10.952 1.505 -15.632 1.00 98.25 184 ALA A CA 1
ATOM 1380 C C . ALA A 1 184 ? 10.179 0.630 -16.625 1.00 98.25 184 ALA A C 1
ATOM 1382 O O . ALA A 1 184 ? 9.233 -0.049 -16.241 1.00 98.25 184 ALA A O 1
ATOM 1383 N N . GLU A 1 185 ? 10.589 0.616 -17.893 1.00 98.25 185 GLU A N 1
ATOM 1384 C CA . GLU A 1 185 ? 10.053 -0.328 -18.886 1.00 98.25 185 GLU A CA 1
ATOM 1385 C C . GLU A 1 185 ? 10.544 -1.763 -18.648 1.00 98.25 185 GLU A C 1
ATOM 1387 O O . GLU A 1 185 ? 9.806 -2.713 -18.909 1.00 98.25 185 GLU A O 1
ATOM 1392 N N . LEU A 1 186 ? 11.765 -1.918 -18.128 1.00 97.56 186 LEU A N 1
ATOM 1393 C CA . LEU A 1 186 ? 12.371 -3.199 -17.771 1.00 97.56 186 LEU A CA 1
ATOM 1394 C C . LEU A 1 186 ? 12.921 -3.196 -16.357 1.00 97.56 186 LEU A C 1
ATOM 1396 O O . LEU A 1 186 ? 13.610 -2.259 -15.955 1.00 97.56 186 LEU A O 1
ATOM 1400 N N . VAL A 1 187 ? 12.672 -4.289 -15.634 1.00 97.25 187 VAL A N 1
ATOM 1401 C CA . VAL A 1 187 ? 13.138 -4.462 -14.256 1.00 97.25 187 VAL A CA 1
ATOM 1402 C C . VAL A 1 187 ? 13.636 -5.885 -14.032 1.00 97.25 187 VAL A C 1
ATOM 1404 O O . VAL A 1 187 ? 12.936 -6.846 -14.342 1.00 97.25 187 VAL A O 1
ATOM 1407 N N . CYS A 1 188 ? 14.828 -6.016 -13.448 1.00 95.50 188 CYS A N 1
ATOM 1408 C CA . CYS A 1 188 ? 15.328 -7.282 -12.913 1.00 95.50 188 CYS A CA 1
ATOM 1409 C C . CYS A 1 188 ? 14.864 -7.444 -11.461 1.00 95.50 188 CYS A C 1
ATOM 1411 O O . CYS A 1 188 ? 15.144 -6.580 -10.627 1.00 95.50 188 CYS A O 1
ATOM 1413 N N . VAL A 1 189 ? 14.186 -8.547 -11.140 1.00 95.06 189 VAL A N 1
ATOM 1414 C CA . VAL A 1 189 ? 13.680 -8.818 -9.784 1.00 95.06 189 VAL A CA 1
ATOM 1415 C C . VAL A 1 189 ? 14.097 -10.211 -9.322 1.00 95.06 189 VAL A C 1
ATOM 1417 O O . VAL A 1 189 ? 14.092 -11.153 -10.111 1.00 95.06 189 VAL A O 1
ATOM 1420 N N . SER A 1 190 ? 14.460 -10.350 -8.042 1.00 92.50 190 SER A N 1
ATOM 1421 C CA . SER A 1 190 ? 14.683 -11.665 -7.425 1.00 92.50 190 SER A CA 1
ATOM 1422 C C . SER A 1 190 ? 13.394 -12.483 -7.434 1.00 92.50 190 SER A C 1
ATOM 1424 O O . SER A 1 190 ? 12.331 -11.965 -7.094 1.00 92.50 190 SER A O 1
ATOM 1426 N N . THR A 1 191 ? 13.504 -13.772 -7.746 1.00 90.88 191 THR A N 1
ATOM 1427 C CA . THR A 1 191 ? 12.381 -14.727 -7.712 1.00 90.88 191 THR A CA 1
ATOM 1428 C C . THR A 1 191 ? 11.619 -14.744 -6.380 1.00 90.88 191 THR A C 1
ATOM 1430 O O . THR A 1 191 ? 10.403 -14.925 -6.385 1.00 90.88 191 THR A O 1
ATOM 1433 N N . ASP A 1 192 ? 12.280 -14.428 -5.261 1.00 91.75 192 ASP A N 1
ATOM 1434 C CA . ASP A 1 192 ? 11.662 -14.322 -3.929 1.00 91.75 192 ASP A CA 1
ATOM 1435 C C . ASP A 1 192 ? 10.575 -13.240 -3.821 1.00 91.75 192 ASP A C 1
ATOM 1437 O O . ASP A 1 192 ? 9.798 -13.234 -2.865 1.00 91.75 192 ASP A O 1
ATOM 1441 N N . HIS A 1 193 ? 10.501 -12.314 -4.776 1.00 96.12 193 HIS A N 1
ATOM 1442 C CA . HIS A 1 193 ? 9.572 -11.183 -4.753 1.00 96.12 193 HIS A CA 1
ATOM 1443 C C . HIS A 1 193 ? 8.657 -11.129 -5.981 1.00 96.12 193 HIS A C 1
ATOM 1445 O O . HIS A 1 193 ? 8.112 -10.066 -6.287 1.00 96.12 193 HIS A O 1
ATOM 1451 N N . ILE A 1 194 ? 8.494 -12.258 -6.679 1.00 97.06 194 ILE A N 1
ATOM 1452 C CA . ILE A 1 194 ? 7.668 -12.392 -7.882 1.00 97.06 194 ILE A CA 1
ATOM 1453 C C . ILE A 1 194 ? 6.525 -13.371 -7.617 1.00 97.06 194 ILE A C 1
ATOM 1455 O O . ILE A 1 194 ? 6.735 -14.459 -7.093 1.00 97.06 194 ILE A O 1
ATOM 1459 N N . PHE A 1 195 ? 5.319 -13.008 -8.041 1.00 97.94 195 PHE A N 1
ATOM 1460 C CA . PHE A 1 195 ? 4.100 -13.794 -7.877 1.00 97.94 195 PHE A CA 1
ATOM 1461 C C . PHE A 1 195 ? 3.450 -14.000 -9.243 1.00 97.94 195 PHE A C 1
ATOM 1463 O O . PHE A 1 195 ? 3.279 -13.041 -9.999 1.00 97.94 195 PHE A O 1
ATOM 1470 N N . LYS A 1 196 ? 3.057 -15.234 -9.571 1.00 97.25 196 LYS A N 1
ATOM 1471 C CA . LYS A 1 196 ? 2.304 -15.504 -10.805 1.00 97.25 196 LYS A CA 1
ATOM 1472 C C . LYS A 1 196 ? 0.913 -14.888 -10.711 1.00 97.25 196 LYS A C 1
ATOM 1474 O O . LYS A 1 196 ? 0.219 -15.063 -9.713 1.00 97.25 196 LYS A O 1
ATOM 1479 N N . MET A 1 197 ? 0.507 -14.168 -11.749 1.00 97.75 197 MET A N 1
ATOM 1480 C CA . MET A 1 197 ? -0.801 -13.523 -11.788 1.00 97.75 197 MET A CA 1
ATOM 1481 C C . MET A 1 197 ? -1.917 -14.535 -12.068 1.00 97.75 197 MET A C 1
ATOM 1483 O O . MET A 1 197 ? -1.770 -15.365 -12.969 1.00 97.75 197 MET A O 1
ATOM 1487 N N . PRO A 1 198 ? -3.079 -14.415 -11.398 1.00 97.19 198 PRO A N 1
ATOM 1488 C CA . PRO A 1 198 ? -4.295 -15.090 -11.834 1.00 97.19 198 PRO A CA 1
ATOM 1489 C C . PRO A 1 198 ? -4.641 -14.714 -13.281 1.00 97.19 198 PRO A C 1
ATOM 1491 O O . PRO A 1 198 ? -4.529 -13.550 -13.673 1.00 97.19 198 PRO A O 1
ATOM 1494 N N . ALA A 1 199 ? -5.110 -15.682 -14.074 1.00 92.44 199 ALA A N 1
ATOM 1495 C CA . ALA A 1 199 ? -5.278 -15.525 -15.524 1.00 92.44 199 ALA A CA 1
ATOM 1496 C C . ALA A 1 199 ? -6.149 -14.320 -15.929 1.00 92.44 199 ALA A C 1
ATOM 1498 O O . ALA A 1 199 ? -5.859 -13.651 -16.920 1.00 92.44 199 ALA A O 1
ATOM 1499 N N . HIS A 1 200 ? -7.191 -14.018 -15.150 1.00 94.19 200 HIS A N 1
ATOM 1500 C CA . HIS A 1 200 ? -8.144 -12.940 -15.435 1.00 94.19 200 HIS A CA 1
ATOM 1501 C C . HIS A 1 200 ? -7.826 -11.614 -14.733 1.00 94.19 200 HIS A C 1
ATOM 1503 O O . HIS A 1 200 ? -8.563 -10.650 -14.916 1.00 94.19 200 HIS A O 1
ATOM 1509 N N . MET A 1 201 ? -6.746 -11.549 -13.948 1.00 98.44 201 MET A N 1
ATOM 1510 C CA . MET A 1 201 ? -6.319 -10.307 -13.309 1.00 98.44 201 MET A CA 1
ATOM 1511 C C . MET A 1 201 ? -5.691 -9.375 -14.344 1.00 98.44 201 MET A C 1
ATOM 1513 O O . MET A 1 201 ? -4.820 -9.795 -15.108 1.00 98.44 201 MET A O 1
ATOM 1517 N N . SER A 1 202 ? -6.121 -8.114 -14.386 1.00 98.69 202 SER A N 1
ATOM 1518 C CA . SER A 1 202 ? -5.477 -7.077 -15.210 1.00 98.69 202 SER A CA 1
ATOM 1519 C C . SER A 1 202 ? -4.107 -6.676 -14.639 1.00 98.69 202 SER A C 1
ATOM 1521 O O . SER A 1 202 ? -3.821 -6.917 -13.464 1.00 98.69 202 SER A O 1
ATOM 1523 N N . TYR A 1 203 ? -3.232 -6.070 -15.449 1.00 98.88 203 TYR A N 1
ATOM 1524 C CA . TYR A 1 203 ? -1.935 -5.594 -14.941 1.00 98.88 203 TYR A CA 1
ATOM 1525 C C . TYR A 1 203 ? -2.120 -4.447 -13.945 1.00 98.88 203 TYR A C 1
ATOM 1527 O O . TYR A 1 203 ? -1.391 -4.358 -12.965 1.00 98.88 203 TYR A O 1
ATOM 1535 N N . GLU A 1 204 ? -3.136 -3.618 -14.144 1.00 98.81 204 GLU A N 1
ATOM 1536 C CA . GLU A 1 204 ? -3.513 -2.527 -13.258 1.00 98.81 204 GLU A CA 1
ATOM 1537 C C . GLU A 1 204 ? -3.926 -3.038 -11.872 1.00 98.81 204 GLU A C 1
ATOM 1539 O O . GLU A 1 204 ? -3.460 -2.537 -10.844 1.00 98.81 204 GLU A O 1
ATOM 1544 N N . GLU A 1 205 ? -4.758 -4.081 -11.828 1.00 98.81 205 GLU A N 1
ATOM 1545 C CA . GLU A 1 205 ? -5.118 -4.752 -10.577 1.00 98.81 205 GLU A CA 1
ATOM 1546 C C . GLU A 1 205 ? -3.897 -5.420 -9.933 1.00 98.81 205 GLU A C 1
ATOM 1548 O O . GLU A 1 205 ? -3.688 -5.274 -8.727 1.00 98.81 205 GLU A O 1
ATOM 1553 N N . GLY A 1 206 ? -3.049 -6.083 -10.725 1.00 98.75 206 GLY A N 1
ATOM 1554 C CA . GLY A 1 206 ? -1.819 -6.705 -10.235 1.00 98.75 206 GLY A CA 1
ATOM 1555 C C . GLY A 1 206 ? -0.852 -5.700 -9.598 1.00 98.75 206 GLY A C 1
ATOM 1556 O O . GLY A 1 206 ? -0.406 -5.898 -8.467 1.00 98.75 206 GLY A O 1
ATOM 1557 N N . ALA A 1 207 ? -0.620 -4.565 -10.261 1.00 98.69 207 ALA A N 1
ATOM 1558 C CA . ALA A 1 207 ? 0.210 -3.451 -9.789 1.00 98.69 207 ALA A CA 1
ATOM 1559 C C . ALA A 1 207 ? -0.426 -2.646 -8.633 1.00 98.69 207 ALA A C 1
ATOM 1561 O O . ALA A 1 207 ? 0.062 -1.577 -8.260 1.00 98.69 207 ALA A O 1
ATOM 1562 N N . SER A 1 208 ? -1.530 -3.148 -8.072 1.00 98.62 208 SER A N 1
ATOM 1563 C CA . SER A 1 208 ? -2.209 -2.598 -6.899 1.00 98.62 208 SER A CA 1
ATOM 1564 C C . SER A 1 208 ? -2.152 -3.527 -5.677 1.00 98.62 208 SER A C 1
ATOM 1566 O O . SER A 1 208 ? -2.607 -3.144 -4.591 1.00 98.62 208 SER A O 1
ATOM 1568 N N . MET A 1 209 ? -1.603 -4.740 -5.818 1.00 98.62 209 MET A N 1
ATOM 1569 C CA . MET A 1 209 ? -1.665 -5.780 -4.786 1.00 98.62 209 MET A CA 1
ATOM 1570 C C . MET A 1 209 ? -0.805 -5.491 -3.547 1.00 98.62 209 MET A C 1
ATOM 1572 O O . MET A 1 209 ? -1.134 -5.992 -2.470 1.00 98.62 209 MET A O 1
ATOM 1576 N N . LEU A 1 210 ? 0.209 -4.614 -3.613 1.00 98.50 210 LEU A N 1
ATOM 1577 C CA . LEU A 1 210 ? 1.007 -4.247 -2.430 1.00 98.50 210 LEU A CA 1
ATOM 1578 C C . LEU A 1 210 ? 0.136 -3.629 -1.319 1.00 98.50 210 LEU A C 1
ATOM 1580 O O . LEU A 1 210 ? 0.365 -3.840 -0.123 1.00 98.50 210 LEU A O 1
ATOM 1584 N N . SER A 1 211 ? -0.909 -2.886 -1.707 1.00 98.56 211 SER A N 1
ATOM 1585 C CA . SER A 1 211 ? -1.869 -2.300 -0.761 1.00 98.56 211 SER A CA 1
ATOM 1586 C C . SER A 1 211 ? -2.712 -3.365 -0.050 1.00 98.56 211 SER A C 1
ATOM 1588 O O . SER A 1 211 ? -3.020 -3.203 1.130 1.00 98.56 211 SER A O 1
ATOM 1590 N N . TYR A 1 212 ? -3.017 -4.476 -0.725 1.00 98.81 212 TYR A N 1
ATOM 1591 C CA . TYR A 1 212 ? -3.738 -5.607 -0.140 1.00 98.81 212 TYR A CA 1
ATOM 1592 C C . TYR A 1 212 ? -2.864 -6.432 0.798 1.00 98.81 212 TYR A C 1
ATOM 1594 O O . TYR A 1 212 ? -3.338 -6.813 1.864 1.00 98.81 212 TYR A O 1
ATOM 1602 N N . VAL A 1 213 ? -1.584 -6.638 0.473 1.00 98.81 213 VAL A N 1
ATOM 1603 C CA . VAL A 1 213 ? -0.623 -7.267 1.399 1.00 98.81 213 VAL A CA 1
ATOM 1604 C C . VAL A 1 213 ? -0.501 -6.445 2.682 1.00 98.81 213 VAL A C 1
ATOM 1606 O O . VAL A 1 213 ? -0.572 -6.990 3.783 1.00 98.81 213 VAL A O 1
ATOM 1609 N N . THR A 1 214 ? -0.386 -5.119 2.547 1.00 98.75 214 THR A N 1
ATOM 1610 C CA . THR A 1 214 ? -0.343 -4.197 3.692 1.00 98.75 214 THR A CA 1
ATOM 1611 C C . THR A 1 214 ? -1.609 -4.320 4.543 1.00 98.75 214 THR A C 1
ATOM 1613 O O . THR A 1 214 ? -1.518 -4.537 5.749 1.00 98.75 214 THR A O 1
ATOM 1616 N N . ALA A 1 215 ? -2.791 -4.236 3.923 1.00 98.88 215 ALA A N 1
ATOM 1617 C CA . ALA A 1 215 ? -4.065 -4.368 4.625 1.00 98.88 215 ALA A CA 1
ATOM 1618 C C . ALA A 1 215 ? -4.217 -5.739 5.310 1.00 98.88 215 ALA A C 1
ATOM 1620 O O . ALA A 1 215 ? -4.665 -5.802 6.452 1.00 98.88 215 ALA A O 1
ATOM 1621 N N . TYR A 1 216 ? -3.792 -6.825 4.660 1.00 98.88 216 TYR A N 1
ATOM 1622 C CA . TYR A 1 216 ? -3.856 -8.175 5.217 1.00 98.88 216 TYR A CA 1
ATOM 1623 C C . TYR A 1 216 ? -2.999 -8.310 6.482 1.00 98.88 216 TYR A C 1
ATOM 1625 O O . TYR A 1 216 ? -3.494 -8.757 7.517 1.00 98.88 216 TYR A O 1
ATOM 1633 N N . LEU A 1 217 ? -1.738 -7.865 6.432 1.00 98.81 217 LEU A N 1
ATOM 1634 C CA . LEU A 1 217 ? -0.840 -7.882 7.591 1.00 98.81 217 LEU A CA 1
ATOM 1635 C C . LEU A 1 217 ? -1.399 -7.060 8.757 1.00 98.81 217 LEU A C 1
ATOM 1637 O O . LEU A 1 217 ? -1.325 -7.488 9.909 1.00 98.81 217 LEU A O 1
ATOM 1641 N N . LEU A 1 218 ? -1.977 -5.892 8.464 1.00 98.81 218 LEU A N 1
ATOM 1642 C CA . LEU A 1 218 ? -2.579 -5.025 9.474 1.00 98.81 218 LEU A CA 1
ATOM 1643 C C . LEU A 1 218 ? -3.804 -5.658 10.127 1.00 98.81 218 LEU A C 1
ATOM 1645 O O . LEU A 1 218 ? -3.917 -5.630 11.348 1.00 98.81 218 LEU A O 1
ATOM 1649 N N . LEU A 1 219 ? -4.707 -6.235 9.337 1.00 98.81 219 LEU A N 1
ATOM 1650 C CA . LEU A 1 219 ? -5.951 -6.802 9.848 1.00 98.81 219 LEU A CA 1
ATOM 1651 C C . LEU A 1 219 ? -5.717 -8.129 10.567 1.00 98.81 219 LEU A C 1
ATOM 1653 O O . LEU A 1 219 ? -6.206 -8.312 11.679 1.00 98.81 219 LEU A O 1
ATOM 1657 N N . PHE A 1 220 ? -4.965 -9.046 9.962 1.00 98.69 220 PHE A N 1
ATOM 1658 C CA . PHE A 1 220 ? -4.920 -10.438 10.407 1.00 98.69 220 PHE A CA 1
ATOM 1659 C C . PHE A 1 220 ? -3.663 -10.767 11.207 1.00 98.69 220 PHE A C 1
ATOM 1661 O O . PHE A 1 220 ? -3.781 -11.303 12.305 1.00 98.69 220 PHE A O 1
ATOM 1668 N N . ASN A 1 221 ? -2.472 -10.416 10.718 1.00 97.94 221 ASN A N 1
ATOM 1669 C CA . ASN A 1 221 ? -1.223 -10.794 11.388 1.00 97.94 221 ASN A CA 1
ATOM 1670 C C . ASN A 1 221 ? -0.953 -9.940 12.639 1.00 97.94 221 ASN A C 1
ATOM 1672 O O . ASN A 1 221 ? -0.658 -10.475 13.704 1.00 97.94 221 ASN A O 1
ATOM 1676 N N . LEU A 1 222 ? -1.064 -8.614 12.526 1.00 97.94 222 LEU A N 1
ATOM 1677 C CA . LEU A 1 222 ? -0.822 -7.686 13.636 1.00 97.94 222 LEU A CA 1
ATOM 1678 C C . LEU A 1 222 ? -2.114 -7.394 14.411 1.00 97.94 222 LEU A C 1
ATOM 1680 O O . LEU A 1 222 ? -2.154 -7.485 15.644 1.00 97.94 222 LEU A O 1
ATOM 1684 N N . GLY A 1 223 ? -3.191 -7.078 13.689 1.00 98.00 223 GLY A N 1
ATOM 1685 C CA . GLY A 1 223 ? -4.494 -6.742 14.258 1.00 98.00 223 GLY A CA 1
ATOM 1686 C C . GLY A 1 223 ? -5.175 -7.940 14.906 1.00 98.00 223 GLY A C 1
ATOM 1687 O O . GLY A 1 223 ? -5.704 -7.823 16.011 1.00 98.00 223 GLY A O 1
ATOM 1688 N N . GLY A 1 224 ? -5.081 -9.122 14.294 1.00 97.88 224 GLY A N 1
ATOM 1689 C CA . GLY A 1 224 ? -5.797 -10.312 14.749 1.00 97.88 224 GLY A CA 1
ATOM 1690 C C . GLY A 1 224 ? -7.313 -10.116 14.740 1.00 97.88 224 GLY A C 1
ATOM 1691 O O . GLY A 1 224 ? -7.969 -10.555 15.680 1.00 97.88 224 GLY A O 1
ATOM 1692 N N . LEU A 1 225 ? -7.851 -9.425 13.728 1.00 98.44 225 LEU A N 1
ATOM 1693 C CA . LEU A 1 225 ? -9.267 -9.076 13.611 1.00 98.44 225 LEU A CA 1
ATOM 1694 C C . LEU A 1 225 ? -10.166 -10.313 13.751 1.00 98.44 225 LEU A C 1
ATOM 1696 O O . LEU A 1 225 ? -9.987 -11.303 13.043 1.00 98.44 225 LEU A O 1
ATOM 1700 N N . GLN A 1 226 ? -11.145 -10.231 14.650 1.00 98.00 226 GLN A N 1
ATOM 1701 C CA . GLN A 1 226 ? -12.109 -11.293 14.941 1.00 98.00 226 GLN A CA 1
ATOM 1702 C C . GLN A 1 226 ? -13.542 -10.875 14.600 1.00 98.00 226 GLN A C 1
ATOM 1704 O O . GLN A 1 226 ? -13.861 -9.688 14.488 1.00 98.00 226 GLN A O 1
ATOM 1709 N N . LYS A 1 227 ? -14.427 -11.873 14.508 1.00 98.38 227 LYS A N 1
ATOM 1710 C CA . LYS A 1 227 ? -15.876 -11.685 14.377 1.00 98.38 227 LYS A CA 1
ATOM 1711 C C . LYS A 1 227 ? -16.412 -10.715 15.436 1.00 98.38 227 LYS A C 1
ATOM 1713 O O . LYS A 1 227 ? -16.058 -10.815 16.608 1.00 98.38 227 LYS A O 1
ATOM 1718 N N . GLY A 1 228 ? -17.295 -9.805 15.027 1.00 97.94 228 GLY A N 1
ATOM 1719 C CA . GLY A 1 228 ? -17.976 -8.877 15.941 1.00 97.94 228 GLY A CA 1
ATOM 1720 C C . GLY A 1 228 ? -17.138 -7.686 16.425 1.00 97.94 228 GLY A C 1
ATOM 1721 O O . GLY A 1 228 ? -17.647 -6.853 17.176 1.00 97.94 228 GLY A O 1
ATOM 1722 N N . GLN A 1 229 ? -15.860 -7.587 16.045 1.00 98.25 229 GLN A N 1
ATOM 1723 C CA . GLN A 1 229 ? -15.006 -6.470 16.452 1.00 98.25 229 GLN A CA 1
ATOM 1724 C C . GLN A 1 229 ? -15.316 -5.184 15.674 1.00 98.25 229 GLN A C 1
ATOM 1726 O O . GLN A 1 229 ? -15.984 -5.194 14.643 1.00 98.25 229 GLN A O 1
ATOM 1731 N N . SER A 1 230 ? -14.811 -4.054 16.168 1.00 98.56 230 SER A N 1
ATOM 1732 C CA . SER A 1 230 ? -14.857 -2.773 15.460 1.00 98.56 230 SER A CA 1
ATOM 1733 C C . SER A 1 230 ? -13.460 -2.250 15.152 1.00 98.56 230 SER A C 1
ATOM 1735 O O . SER A 1 230 ? -12.538 -2.430 15.950 1.00 98.56 230 SER A O 1
ATOM 1737 N N . LEU A 1 231 ? -13.303 -1.568 14.019 1.00 98.62 231 LEU A N 1
ATOM 1738 C CA . LEU A 1 231 ? -12.050 -0.908 13.670 1.00 98.62 231 LEU A CA 1
ATOM 1739 C C . LEU A 1 231 ? -12.247 0.481 13.065 1.00 98.62 231 LEU A C 1
ATOM 1741 O O . LEU A 1 231 ? -13.253 0.749 12.411 1.00 98.62 231 LEU A O 1
ATOM 1745 N N . LEU A 1 232 ? -11.242 1.330 13.267 1.00 98.75 232 LEU A N 1
ATOM 1746 C CA . LEU A 1 232 ? -11.065 2.617 12.607 1.00 98.75 232 LEU A CA 1
ATOM 1747 C C . LEU A 1 232 ? -9.918 2.511 11.598 1.00 98.75 232 LEU A C 1
ATOM 1749 O O . LEU A 1 232 ? -8.826 2.068 11.953 1.00 98.75 232 LEU A O 1
ATOM 1753 N N . VAL A 1 233 ? -10.137 2.963 10.365 1.00 98.62 233 VAL A N 1
ATOM 1754 C CA . VAL A 1 233 ? -9.079 3.129 9.361 1.00 98.62 233 VAL A CA 1
ATOM 1755 C C . VAL A 1 233 ? -9.006 4.574 8.877 1.00 98.62 233 VAL A C 1
ATOM 1757 O O . VAL A 1 233 ? -9.988 5.156 8.406 1.00 98.62 233 VAL A O 1
ATOM 1760 N N . HIS A 1 234 ? -7.819 5.166 8.980 1.00 97.88 234 HIS A N 1
ATOM 1761 C CA . HIS A 1 234 ? -7.563 6.484 8.413 1.00 97.88 234 HIS A CA 1
ATOM 1762 C C . HIS A 1 234 ? -7.319 6.413 6.902 1.00 97.88 234 HIS A C 1
ATOM 1764 O O . HIS A 1 234 ? -6.899 5.393 6.360 1.00 97.88 234 HIS A O 1
ATOM 1770 N N . SER A 1 235 ? -7.581 7.524 6.203 1.00 96.12 235 SER A N 1
ATOM 1771 C CA . SER A 1 235 ? -7.474 7.613 4.740 1.00 96.12 235 SER A CA 1
ATOM 1772 C C . SER A 1 235 ? -8.305 6.538 4.017 1.00 96.12 235 SER A C 1
ATOM 1774 O O . SER A 1 235 ? -7.820 5.828 3.133 1.00 96.12 235 SER A O 1
ATOM 1776 N N . ALA A 1 236 ? -9.584 6.428 4.387 1.00 98.12 236 ALA A N 1
ATOM 1777 C CA . ALA A 1 236 ? -10.509 5.392 3.917 1.00 98.12 236 ALA A CA 1
ATOM 1778 C C . ALA A 1 236 ? -10.644 5.317 2.381 1.00 98.12 236 ALA A C 1
ATOM 1780 O O . ALA A 1 236 ? -10.833 4.238 1.829 1.00 98.12 236 ALA A O 1
ATOM 1781 N N . GLY A 1 237 ? -10.491 6.447 1.679 1.00 97.62 237 GLY A N 1
ATOM 1782 C CA . GLY A 1 237 ? -10.508 6.496 0.211 1.00 97.62 237 GLY A CA 1
ATOM 1783 C C . GLY A 1 237 ? -9.180 6.139 -0.473 1.00 97.62 237 GLY A C 1
ATOM 1784 O O . GLY A 1 237 ? -9.126 6.089 -1.697 1.00 97.62 237 GLY A O 1
ATOM 1785 N N . GLY A 1 238 ? -8.091 5.932 0.272 1.00 97.81 238 GLY A N 1
ATOM 1786 C CA . GLY A 1 238 ? -6.804 5.508 -0.287 1.00 97.81 238 GLY A CA 1
ATOM 1787 C C . GLY A 1 238 ? -6.781 4.020 -0.653 1.00 97.81 238 GLY A C 1
ATOM 1788 O O . GLY A 1 238 ? -7.640 3.253 -0.227 1.00 97.81 238 GLY A O 1
ATOM 1789 N N . SER A 1 239 ? -5.762 3.579 -1.397 1.00 97.94 239 SER A N 1
ATOM 1790 C CA . SER A 1 239 ? -5.656 2.178 -1.845 1.00 97.94 239 SER A CA 1
ATOM 1791 C C . SER A 1 239 ? -5.641 1.165 -0.691 1.00 97.94 239 SER A C 1
ATOM 1793 O O . SER A 1 239 ? -6.298 0.134 -0.784 1.00 97.94 239 SER A O 1
ATOM 1795 N N . VAL A 1 240 ? -4.946 1.462 0.416 1.00 98.62 240 VAL A N 1
ATOM 1796 C CA . VAL A 1 240 ? -4.950 0.601 1.616 1.00 98.62 240 VAL A CA 1
ATOM 1797 C C . VAL A 1 240 ? -6.297 0.661 2.340 1.00 98.62 240 VAL A C 1
ATOM 1799 O O . VAL A 1 240 ? -6.798 -0.379 2.746 1.00 98.62 240 VAL A O 1
ATOM 1802 N N . GLY A 1 241 ? -6.914 1.842 2.463 1.00 98.50 241 GLY A N 1
ATOM 1803 C CA . GLY A 1 241 ? -8.227 1.998 3.101 1.00 98.50 241 GLY A CA 1
ATOM 1804 C C . GLY A 1 241 ? -9.328 1.212 2.382 1.00 98.50 241 GLY A C 1
ATOM 1805 O O . GLY A 1 241 ? -10.118 0.522 3.024 1.00 98.50 241 GLY A O 1
ATOM 1806 N N . LEU A 1 242 ? -9.321 1.228 1.047 1.00 98.81 242 LEU A N 1
ATOM 1807 C CA . LEU A 1 242 ? -10.238 0.432 0.229 1.00 98.81 242 LEU A CA 1
ATOM 1808 C C . LEU A 1 242 ? -9.898 -1.067 0.241 1.00 98.81 242 LEU A C 1
ATOM 1810 O O . LEU A 1 242 ? -10.800 -1.897 0.221 1.00 98.81 242 LEU A O 1
ATOM 1814 N N . ALA A 1 243 ? -8.620 -1.447 0.329 1.00 98.88 243 ALA A N 1
ATOM 1815 C CA . ALA A 1 243 ? -8.254 -2.850 0.533 1.00 98.88 243 ALA A CA 1
ATOM 1816 C C . ALA A 1 243 ? -8.747 -3.368 1.897 1.00 98.88 243 ALA A C 1
ATOM 1818 O O . ALA A 1 243 ? -9.285 -4.473 1.986 1.00 98.88 243 ALA A O 1
ATOM 1819 N N . VAL A 1 244 ? -8.628 -2.551 2.952 1.00 98.94 244 VAL A N 1
ATOM 1820 C CA . VAL A 1 244 ? -9.190 -2.838 4.279 1.00 98.94 244 VAL A CA 1
ATOM 1821 C C . VAL A 1 244 ? -10.704 -3.005 4.195 1.00 98.94 244 VAL A C 1
ATOM 1823 O O . VAL A 1 244 ? -11.221 -3.989 4.721 1.00 98.94 244 VAL A O 1
ATOM 1826 N N . SER A 1 245 ? -11.412 -2.103 3.506 1.00 98.81 245 SER A N 1
ATOM 1827 C CA . SER A 1 245 ? -12.875 -2.169 3.425 1.00 98.81 245 SER A CA 1
ATOM 1828 C C . SER A 1 245 ? -13.391 -3.440 2.765 1.00 98.81 245 SER A C 1
ATOM 1830 O O . SER A 1 245 ? -14.431 -3.946 3.171 1.00 98.81 245 SER A O 1
ATOM 1832 N N . GLN A 1 246 ? -12.644 -4.008 1.819 1.00 98.81 246 GLN A N 1
ATOM 1833 C CA . GLN A 1 246 ? -12.997 -5.280 1.194 1.00 98.81 246 GLN A CA 1
ATOM 1834 C C . GLN A 1 246 ? -12.606 -6.485 2.055 1.00 98.81 246 GLN A C 1
ATOM 1836 O O . GLN A 1 246 ? -13.422 -7.380 2.276 1.00 98.81 246 GLN A O 1
ATOM 1841 N N . LEU A 1 247 ? -11.381 -6.505 2.594 1.00 98.88 247 LEU A N 1
ATOM 1842 C CA . LEU A 1 247 ? -10.892 -7.622 3.410 1.00 98.88 247 LEU A CA 1
ATOM 1843 C C . LEU A 1 247 ? -11.693 -7.793 4.702 1.00 98.88 247 LEU A C 1
ATOM 1845 O O . LEU A 1 247 ? -11.973 -8.922 5.100 1.00 98.88 247 LEU A O 1
ATOM 1849 N N . VAL A 1 248 ? -12.126 -6.699 5.329 1.00 98.44 248 VAL A N 1
ATOM 1850 C CA . VAL A 1 248 ? -12.960 -6.743 6.538 1.00 98.44 248 VAL A CA 1
ATOM 1851 C C . VAL A 1 248 ? -14.272 -7.494 6.300 1.00 98.44 248 VAL A C 1
ATOM 1853 O O . VAL A 1 248 ? -14.727 -8.210 7.185 1.00 98.44 248 VAL A O 1
ATOM 1856 N N . ARG A 1 249 ? -14.851 -7.423 5.094 1.00 98.00 249 ARG A N 1
ATOM 1857 C CA . ARG A 1 249 ? -16.108 -8.119 4.758 1.00 98.00 249 ARG A CA 1
ATOM 1858 C C . ARG A 1 249 ? -15.949 -9.634 4.610 1.00 98.00 249 ARG A C 1
ATOM 1860 O O . ARG A 1 249 ? -16.940 -10.338 4.442 1.00 98.00 249 ARG A O 1
ATOM 1867 N N . THR A 1 250 ? -14.723 -10.151 4.700 1.00 98.19 250 THR A N 1
ATOM 1868 C CA . THR A 1 250 ? -14.462 -11.594 4.832 1.00 98.19 250 THR A CA 1
ATOM 1869 C C . THR A 1 250 ? -14.606 -12.094 6.273 1.00 98.19 250 THR A C 1
ATOM 1871 O O . THR A 1 250 ? -14.602 -13.302 6.497 1.00 98.19 250 THR A O 1
ATOM 1874 N N . VAL A 1 251 ? -14.773 -11.183 7.239 1.00 98.44 251 VAL A N 1
ATOM 1875 C CA . VAL A 1 251 ? -14.975 -11.475 8.660 1.00 98.44 251 VAL A CA 1
ATOM 1876 C C . VAL A 1 251 ? -16.391 -11.072 9.062 1.00 98.44 251 VAL A C 1
ATOM 1878 O O . VAL A 1 251 ? -16.873 -9.986 8.741 1.00 98.44 251 VAL A O 1
ATOM 1881 N N . GLU A 1 252 ? -17.079 -11.954 9.778 1.00 98.12 252 GLU A N 1
ATOM 1882 C CA . GLU A 1 252 ? -18.474 -11.739 10.154 1.00 98.12 252 GLU A CA 1
ATOM 1883 C C . GLU A 1 252 ? -18.649 -10.579 11.145 1.00 98.12 252 GLU A C 1
ATOM 1885 O O . GLU A 1 252 ? -17.920 -10.456 12.132 1.00 98.12 252 GLU A O 1
ATOM 1890 N N . ASN A 1 253 ? -19.692 -9.775 10.929 1.00 97.75 253 ASN A N 1
ATOM 1891 C CA . ASN A 1 253 ? -20.186 -8.761 11.867 1.00 97.75 253 ASN A CA 1
ATOM 1892 C C . ASN A 1 253 ? -19.133 -7.745 12.343 1.00 97.75 253 ASN A C 1
ATOM 1894 O O . ASN A 1 253 ? -19.216 -7.253 13.467 1.00 97.75 253 ASN A O 1
ATOM 1898 N N . VAL A 1 254 ? -18.138 -7.428 11.515 1.00 98.50 254 VAL A N 1
ATOM 1899 C CA . VAL A 1 254 ? -17.159 -6.388 11.843 1.00 98.50 254 VAL A CA 1
ATOM 1900 C C . VAL A 1 254 ? -17.722 -5.007 11.513 1.00 98.50 254 VAL A C 1
ATOM 1902 O O . VAL A 1 254 ? -18.162 -4.772 10.388 1.00 98.50 254 VAL A O 1
ATOM 1905 N N . LYS A 1 255 ? -17.666 -4.082 12.479 1.00 98.56 255 LYS A N 1
ATOM 1906 C CA . LYS A 1 255 ? -18.023 -2.667 12.281 1.00 98.56 255 LYS A CA 1
ATOM 1907 C C . LYS A 1 255 ? -16.801 -1.888 11.793 1.00 98.56 255 LYS A C 1
ATOM 1909 O O . LYS A 1 255 ? -15.825 -1.746 12.533 1.00 98.56 255 LYS A O 1
ATOM 1914 N N . LEU A 1 256 ? -16.864 -1.352 10.581 1.00 98.75 256 LEU A N 1
ATOM 1915 C CA . LEU A 1 256 ? -15.784 -0.597 9.958 1.00 98.75 256 LEU A CA 1
ATOM 1916 C C . LEU A 1 256 ? -16.100 0.900 9.911 1.00 98.75 256 LEU A C 1
ATOM 1918 O O . LEU A 1 256 ? -17.036 1.337 9.243 1.00 98.75 256 LEU A O 1
ATOM 1922 N N . ILE A 1 257 ? -15.259 1.684 10.577 1.00 98.75 257 ILE A N 1
ATOM 1923 C CA . ILE A 1 257 ? -15.316 3.143 10.605 1.00 98.75 257 ILE A CA 1
ATOM 1924 C C . ILE A 1 257 ? -14.137 3.688 9.797 1.00 98.75 257 ILE A C 1
ATOM 1926 O O . ILE A 1 257 ? -13.005 3.227 9.955 1.00 98.75 257 ILE A O 1
ATOM 1930 N N . GLY A 1 258 ? -14.382 4.673 8.937 1.00 98.38 258 GLY A N 1
ATOM 1931 C CA . GLY A 1 258 ? -13.345 5.319 8.138 1.00 98.38 258 GLY A CA 1
ATOM 1932 C C . GLY A 1 258 ? -13.294 6.831 8.335 1.00 98.38 258 GLY A C 1
ATOM 1933 O O . GLY A 1 258 ? -14.317 7.468 8.560 1.00 98.38 258 GLY A O 1
ATOM 1934 N N . THR A 1 259 ? -12.111 7.426 8.182 1.00 98.00 259 THR A N 1
ATOM 1935 C CA . THR A 1 259 ? -11.993 8.883 7.980 1.00 98.00 259 THR A CA 1
ATOM 1936 C C . THR A 1 259 ? -11.502 9.183 6.571 1.00 98.00 259 THR A C 1
ATOM 1938 O O . THR A 1 259 ? -10.492 8.611 6.141 1.00 98.00 259 THR A O 1
ATOM 1941 N N . ALA A 1 260 ? -12.164 10.096 5.872 1.00 97.19 260 ALA A N 1
ATOM 1942 C CA . ALA A 1 260 ? -11.754 10.594 4.563 1.00 97.19 260 ALA A CA 1
ATOM 1943 C C . ALA A 1 260 ? -12.383 11.963 4.305 1.00 97.19 260 ALA A C 1
ATOM 1945 O O . ALA A 1 260 ? -13.410 12.281 4.885 1.00 97.19 260 ALA A O 1
ATOM 1946 N N . SER A 1 261 ? -11.817 12.741 3.382 1.00 95.56 261 SER A N 1
ATOM 1947 C CA . SER A 1 261 ? -12.429 14.003 2.958 1.00 95.56 261 SER A CA 1
ATOM 1948 C C . SER A 1 261 ? -13.864 13.818 2.441 1.00 95.56 261 SER A C 1
ATOM 1950 O O . SER A 1 261 ? -14.116 12.898 1.658 1.00 95.56 261 SER A O 1
ATOM 1952 N N . GLN A 1 262 ? -14.762 14.739 2.792 1.00 95.88 262 GLN A N 1
ATOM 1953 C CA . GLN A 1 262 ? -16.207 14.689 2.546 1.00 95.88 262 GLN A CA 1
ATOM 1954 C C . GLN A 1 262 ? -16.560 14.399 1.085 1.00 95.88 262 GLN A C 1
ATOM 1956 O O . GLN A 1 262 ? -17.413 13.566 0.793 1.00 95.88 262 GLN A O 1
ATOM 1961 N N . HIS A 1 263 ? -15.847 15.020 0.141 1.00 95.50 263 HIS A N 1
ATOM 1962 C CA . HIS A 1 263 ? -16.075 14.834 -1.298 1.00 95.50 263 HIS A CA 1
ATOM 1963 C C . HIS A 1 263 ? -15.889 13.379 -1.779 1.00 95.50 263 HIS A C 1
ATOM 1965 O O . HIS A 1 263 ? -16.323 13.030 -2.876 1.00 95.50 263 HIS A O 1
ATOM 1971 N N . LYS A 1 264 ? -15.249 12.513 -0.980 1.00 97.75 264 LYS A N 1
ATOM 1972 C CA . LYS A 1 264 ? -15.072 11.086 -1.285 1.00 97.75 264 LYS A CA 1
ATOM 1973 C C . LYS A 1 264 ? -16.165 10.201 -0.698 1.00 97.75 264 LYS A C 1
ATOM 1975 O O . LYS A 1 264 ? -16.288 9.065 -1.145 1.00 97.75 264 LYS A O 1
ATOM 1980 N N . HIS A 1 265 ? -16.925 10.679 0.290 1.00 97.94 265 HIS A N 1
ATOM 1981 C CA . HIS A 1 265 ? -17.831 9.839 1.080 1.00 97.94 265 HIS A CA 1
ATOM 1982 C C . HIS A 1 265 ? -18.846 9.120 0.201 1.00 97.94 265 HIS A C 1
ATOM 1984 O O . HIS A 1 265 ? -18.940 7.900 0.270 1.00 97.94 265 HIS A O 1
ATOM 1990 N N . GLU A 1 266 ? -19.513 9.840 -0.701 1.00 97.75 266 GLU A N 1
ATOM 1991 C CA . GLU A 1 266 ? -20.506 9.258 -1.613 1.00 97.75 266 GLU A CA 1
ATOM 1992 C C . GLU A 1 266 ? -19.952 8.100 -2.454 1.00 97.75 266 GLU A C 1
ATOM 1994 O O . GLU A 1 266 ? -20.635 7.099 -2.665 1.00 97.75 266 GLU A O 1
ATOM 1999 N N . HIS A 1 267 ? -18.687 8.191 -2.866 1.00 97.44 267 HIS A N 1
ATOM 2000 C CA . HIS A 1 267 ? -18.037 7.176 -3.690 1.00 97.44 267 HIS A CA 1
ATOM 2001 C C . HIS A 1 267 ? -17.637 5.934 -2.892 1.00 97.44 267 HIS A C 1
ATOM 2003 O O . HIS A 1 267 ? -17.621 4.836 -3.443 1.00 97.44 267 HIS A O 1
ATOM 2009 N N . ILE A 1 268 ? -17.303 6.086 -1.607 1.00 98.19 268 ILE A N 1
ATOM 2010 C CA . ILE A 1 268 ? -16.728 4.999 -0.799 1.00 98.19 268 ILE A CA 1
ATOM 2011 C C . ILE A 1 268 ? -17.681 4.459 0.271 1.00 98.19 268 ILE A C 1
ATOM 2013 O O . ILE A 1 268 ? -17.404 3.398 0.818 1.00 98.19 268 ILE A O 1
ATOM 2017 N N . LYS A 1 269 ? -18.813 5.124 0.548 1.00 97.62 269 LYS A N 1
ATOM 2018 C CA . LYS A 1 269 ? -19.749 4.773 1.636 1.00 97.62 269 LYS A CA 1
ATOM 2019 C C . LYS A 1 269 ? -20.212 3.322 1.628 1.00 97.62 269 LYS A C 1
ATOM 2021 O O . LYS A 1 269 ? -20.388 2.742 2.685 1.00 97.62 269 LYS A O 1
ATOM 2026 N N . HIS A 1 270 ? -20.327 2.700 0.457 1.00 96.62 270 HIS A N 1
ATOM 2027 C CA . HIS A 1 270 ? -20.721 1.294 0.331 1.00 96.62 270 HIS A CA 1
ATOM 2028 C C . HIS A 1 270 ? -19.737 0.312 1.000 1.00 96.62 270 HIS A C 1
ATOM 2030 O O . HIS A 1 270 ? -20.103 -0.827 1.277 1.00 96.62 270 HIS A O 1
ATOM 2036 N N . GLY A 1 271 ? -18.489 0.726 1.249 1.00 97.06 271 GLY A N 1
ATOM 2037 C CA . GLY A 1 271 ? -17.481 -0.087 1.928 1.00 97.06 271 GLY A CA 1
ATOM 2038 C C . GLY A 1 271 ? -17.456 0.069 3.451 1.00 97.06 271 GLY A C 1
ATOM 2039 O O . GLY A 1 271 ? -16.854 -0.767 4.124 1.00 97.06 271 GLY A O 1
ATOM 2040 N N . PHE A 1 272 ? -18.094 1.097 4.015 1.00 98.56 272 PHE A N 1
ATOM 2041 C CA . PHE A 1 272 ? -17.920 1.517 5.410 1.00 98.56 272 PHE A CA 1
ATOM 2042 C C . PHE A 1 272 ? -19.265 1.608 6.129 1.00 98.56 272 PHE A C 1
ATOM 2044 O O . PHE A 1 272 ? -20.265 1.989 5.537 1.00 98.56 272 PHE A O 1
ATOM 2051 N N . ASP A 1 273 ? -19.280 1.288 7.420 1.00 98.44 273 ASP A N 1
ATOM 2052 C CA . ASP A 1 273 ? -20.482 1.435 8.246 1.00 98.44 273 ASP A CA 1
ATOM 2053 C C . ASP A 1 273 ? -20.662 2.900 8.680 1.00 98.44 273 ASP A C 1
ATOM 2055 O O . ASP A 1 273 ? -21.780 3.402 8.744 1.00 98.44 273 ASP A O 1
ATOM 2059 N N . HIS A 1 274 ? -19.549 3.604 8.925 1.00 98.31 274 HIS A N 1
ATOM 2060 C CA . HIS A 1 274 ? -19.524 5.038 9.220 1.00 98.31 274 HIS A CA 1
ATOM 2061 C C . HIS A 1 274 ? -18.313 5.713 8.567 1.00 98.31 274 HIS A C 1
ATOM 2063 O O . HIS A 1 274 ? -17.218 5.141 8.531 1.00 98.31 274 HIS A O 1
ATOM 2069 N N . LEU A 1 275 ? -18.503 6.941 8.084 1.00 98.31 275 LEU A N 1
ATOM 2070 C CA . LEU A 1 275 ? -17.455 7.795 7.530 1.00 98.31 275 LEU A CA 1
ATOM 2071 C C . LEU A 1 275 ? -17.499 9.169 8.187 1.00 98.31 275 LEU A C 1
ATOM 2073 O O . LEU A 1 275 ? -18.580 9.721 8.362 1.00 98.31 275 LEU A O 1
ATOM 2077 N N . TYR A 1 276 ? -16.321 9.705 8.497 1.00 97.94 276 TYR A N 1
ATOM 2078 C CA . TYR A 1 276 ? -16.154 11.041 9.065 1.00 97.94 276 TYR A CA 1
ATOM 2079 C C . TYR A 1 276 ? -15.147 11.854 8.253 1.00 97.94 276 TYR A C 1
ATOM 2081 O O . TYR A 1 276 ? -14.137 11.317 7.773 1.00 97.94 276 TYR A O 1
ATOM 2089 N N . ASP A 1 277 ? -15.416 13.145 8.090 1.00 95.69 277 ASP A N 1
ATOM 2090 C CA . ASP A 1 277 ? -14.457 14.095 7.541 1.00 95.69 277 ASP A CA 1
ATOM 2091 C C . ASP A 1 277 ? -13.362 14.441 8.566 1.00 95.69 277 ASP A C 1
ATOM 2093 O O . ASP A 1 277 ? -13.523 14.295 9.775 1.00 95.69 277 ASP A O 1
ATOM 2097 N N . HIS A 1 278 ? -12.204 14.894 8.084 1.00 84.00 278 HIS A N 1
ATOM 2098 C CA . HIS A 1 278 ? -11.091 15.301 8.947 1.00 84.00 278 HIS A CA 1
ATOM 2099 C C . HIS A 1 278 ? -11.351 16.616 9.703 1.00 84.00 278 HIS A C 1
ATOM 2101 O O . HIS A 1 278 ? -10.653 16.896 10.676 1.00 84.00 278 HIS A O 1
ATOM 2107 N N . SER A 1 279 ? -12.304 17.429 9.242 1.00 86.50 279 SER A N 1
ATOM 2108 C CA . SER A 1 279 ? -12.753 18.650 9.919 1.00 86.50 279 SER A CA 1
ATOM 2109 C C . SER A 1 279 ? -13.649 18.371 11.126 1.00 86.50 279 SER A C 1
ATOM 2111 O O . SER A 1 279 ? -13.794 19.242 11.982 1.00 86.50 279 SER A O 1
ATOM 2113 N N . GLU A 1 280 ? -14.210 17.166 11.225 1.00 90.50 280 GLU A N 1
ATOM 2114 C CA . GLU A 1 280 ? -15.025 16.738 12.357 1.00 90.50 280 GLU A CA 1
ATOM 2115 C C . GLU A 1 280 ? -14.154 16.263 13.531 1.00 90.50 280 GLU A C 1
ATOM 2117 O O . GLU A 1 280 ? -13.043 15.749 13.354 1.00 90.50 280 GLU A O 1
ATOM 2122 N N . ASP A 1 281 ? -14.687 16.351 14.755 1.00 94.12 281 ASP A N 1
ATOM 2123 C CA . ASP A 1 281 ? -14.115 15.632 15.896 1.00 94.12 281 ASP A CA 1
ATOM 2124 C C . ASP A 1 281 ? -14.521 14.154 15.824 1.00 94.12 281 ASP A C 1
ATOM 2126 O O . ASP A 1 281 ? -15.404 13.674 16.542 1.00 94.12 281 ASP A O 1
ATOM 2130 N N . TYR A 1 282 ? -13.848 13.418 14.935 1.00 95.19 282 TYR A N 1
ATOM 2131 C CA . TYR A 1 282 ? -14.102 11.995 14.726 1.00 95.19 282 TYR A CA 1
ATOM 2132 C C . TYR A 1 282 ? -13.976 11.180 16.022 1.00 95.19 282 TYR A C 1
ATOM 2134 O O . TYR A 1 282 ? -14.580 10.118 16.133 1.00 95.19 282 TYR A O 1
ATOM 2142 N N . VAL A 1 283 ? -13.215 11.644 17.024 1.00 96.00 283 VAL A N 1
ATOM 2143 C CA . VAL A 1 283 ? -13.097 10.942 18.309 1.00 96.00 283 VAL A CA 1
ATOM 2144 C C . VAL A 1 283 ? -14.431 10.979 19.046 1.00 96.00 283 VAL A C 1
ATOM 2146 O O . VAL A 1 283 ? -14.885 9.944 19.539 1.00 96.00 283 VAL A O 1
ATOM 2149 N N . GLN A 1 284 ? -15.070 12.147 19.114 1.00 96.62 284 GLN A N 1
ATOM 2150 C CA . GLN A 1 284 ? -16.376 12.289 19.756 1.00 96.62 284 GLN A CA 1
ATOM 2151 C C . GLN A 1 284 ? -17.471 11.582 18.965 1.00 96.62 284 GLN A C 1
ATOM 2153 O O . GLN A 1 284 ? -18.272 10.863 19.560 1.00 96.62 284 GLN A O 1
ATOM 2158 N N . GLU A 1 285 ? -17.478 11.705 17.637 1.00 97.31 285 GLU A N 1
ATOM 2159 C CA . GLU A 1 285 ? -18.478 11.024 16.810 1.00 97.31 285 GLU A CA 1
ATOM 2160 C C . GLU A 1 285 ? -18.387 9.497 16.931 1.00 97.31 285 GLU A C 1
ATOM 2162 O O . GLU A 1 285 ? -19.406 8.823 17.101 1.00 97.31 285 GLU A O 1
ATOM 2167 N N . ILE A 1 286 ? -17.171 8.940 16.966 1.00 97.12 286 ILE A N 1
ATOM 2168 C CA . ILE A 1 286 ? -16.970 7.505 17.198 1.00 97.12 286 ILE A CA 1
ATOM 2169 C C . ILE A 1 286 ? -17.463 7.102 18.588 1.00 97.12 286 ILE A C 1
ATOM 2171 O O . ILE A 1 286 ? -18.129 6.076 18.717 1.00 97.12 286 ILE A O 1
ATOM 2175 N N . LYS A 1 287 ? -17.202 7.902 19.627 1.00 96.94 287 LYS A N 1
ATOM 2176 C CA . LYS A 1 287 ? -17.682 7.611 20.987 1.00 96.94 287 LYS A CA 1
ATOM 2177 C C . LYS A 1 287 ? -19.208 7.619 21.104 1.00 96.94 287 LYS A C 1
ATOM 2179 O O . LYS A 1 287 ? -19.736 6.895 21.941 1.00 96.94 287 LYS A O 1
ATOM 2184 N N . LYS A 1 288 ? -19.937 8.347 20.251 1.00 97.31 288 LYS A N 1
ATOM 2185 C CA . LYS A 1 288 ? -21.412 8.278 20.225 1.00 97.31 288 LYS A CA 1
ATOM 2186 C C . LYS A 1 288 ? -21.923 6.907 19.769 1.00 97.31 288 LYS A C 1
ATOM 2188 O O . LYS A 1 288 ? -22.909 6.415 20.305 1.00 97.31 288 LYS A O 1
ATOM 2193 N N . ILE A 1 289 ? -21.256 6.279 18.797 1.00 96.56 289 ILE A N 1
ATOM 2194 C CA . ILE A 1 289 ? -21.673 4.988 18.207 1.00 96.56 289 ILE A CA 1
ATOM 2195 C C . ILE A 1 289 ? -20.940 3.769 18.789 1.00 96.56 289 ILE A C 1
ATOM 2197 O O . ILE A 1 289 ? -21.327 2.617 18.554 1.00 96.56 289 ILE A O 1
ATOM 2201 N N . ALA A 1 290 ? -19.841 4.017 19.494 1.00 95.88 290 ALA A N 1
ATOM 2202 C CA . ALA A 1 290 ? -19.001 3.039 20.159 1.00 95.88 290 ALA A CA 1
ATOM 2203 C C . ALA A 1 290 ? -18.387 3.676 21.424 1.00 95.88 290 ALA A C 1
ATOM 2205 O O . ALA A 1 290 ? -17.209 4.035 21.410 1.00 95.88 290 ALA A O 1
ATOM 2206 N N . PRO A 1 291 ? -19.163 3.821 22.520 1.00 95.56 291 PRO A N 1
ATOM 2207 C CA . PRO A 1 291 ? -18.721 4.506 23.744 1.00 95.56 291 PRO A CA 1
ATOM 2208 C C . PRO A 1 291 ? -17.436 3.941 24.356 1.00 95.56 291 PRO A C 1
ATOM 2210 O O . PRO A 1 291 ? -16.593 4.693 24.836 1.00 95.56 291 PRO A O 1
ATOM 2213 N N . GLU A 1 292 ? -17.251 2.624 24.252 1.00 95.06 292 GLU A N 1
ATOM 2214 C CA . GLU A 1 292 ? -16.055 1.906 24.713 1.00 95.06 292 GLU A CA 1
ATOM 2215 C C . GLU A 1 292 ? -14.849 2.041 23.761 1.00 95.06 292 GLU A C 1
ATOM 2217 O O . GLU A 1 292 ? -13.764 1.544 24.049 1.00 95.06 292 GLU A O 1
ATOM 2222 N N . GLY A 1 293 ? -15.025 2.668 22.593 1.00 97.31 293 GLY A N 1
ATOM 2223 C CA . GLY A 1 293 ? -14.010 2.782 21.549 1.00 97.31 293 GLY A CA 1
ATOM 2224 C C . GLY A 1 293 ? -14.044 1.652 20.513 1.00 97.31 293 GLY A C 1
ATOM 2225 O O . GLY A 1 293 ? -15.083 1.045 20.240 1.00 97.31 293 GLY A O 1
ATOM 2226 N N . VAL A 1 294 ? -12.895 1.353 19.903 1.00 98.56 294 VAL A N 1
ATOM 2227 C CA . VAL A 1 294 ? -12.709 0.333 18.858 1.00 98.56 294 VAL A CA 1
ATOM 2228 C C . VAL A 1 294 ? -11.635 -0.691 19.227 1.00 98.56 294 VAL A C 1
ATOM 2230 O O . VAL A 1 294 ? -10.769 -0.440 20.062 1.00 98.56 294 VAL A O 1
ATOM 2233 N N . ASN A 1 295 ? -11.696 -1.876 18.617 1.00 98.69 295 ASN A N 1
ATOM 2234 C CA . ASN A 1 295 ? -10.722 -2.946 18.847 1.00 98.69 295 ASN A CA 1
ATOM 2235 C C . ASN A 1 295 ? -9.408 -2.713 18.088 1.00 98.69 295 ASN A C 1
ATOM 2237 O O . ASN A 1 295 ? -8.352 -3.150 18.543 1.00 98.69 295 ASN A O 1
ATOM 2241 N N . LEU A 1 296 ? -9.464 -2.042 16.939 1.00 98.81 296 LEU A N 1
ATOM 2242 C CA . LEU A 1 296 ? -8.308 -1.831 16.075 1.00 98.81 296 LEU A CA 1
ATOM 2243 C C . LEU A 1 296 ? -8.327 -0.422 15.477 1.00 98.81 296 LEU A C 1
ATOM 2245 O O . LEU A 1 296 ? -9.353 0.025 14.971 1.00 98.81 296 LEU A O 1
ATOM 2249 N N . VAL A 1 297 ? -7.190 0.266 15.507 1.00 98.62 297 VAL A N 1
ATOM 2250 C CA . VAL A 1 297 ? -6.973 1.533 14.797 1.00 98.62 297 VAL A CA 1
ATOM 2251 C C . VAL A 1 297 ? -5.825 1.345 13.817 1.00 98.62 297 VAL A C 1
ATOM 2253 O O . VAL A 1 297 ? -4.728 0.955 14.216 1.00 98.62 297 VAL A O 1
ATOM 2256 N N . LEU A 1 298 ? -6.083 1.619 12.541 1.00 98.69 298 LEU A N 1
ATOM 2257 C CA . LEU A 1 298 ? -5.098 1.587 11.466 1.00 98.69 298 LEU A CA 1
ATOM 2258 C C . LEU A 1 298 ? -4.750 3.021 11.071 1.00 98.69 298 LEU A C 1
ATOM 2260 O O . LEU A 1 298 ? -5.566 3.711 10.453 1.00 98.69 298 LEU A O 1
ATOM 2264 N N . ASP A 1 299 ? -3.537 3.454 11.416 1.00 96.12 299 ASP A N 1
ATOM 2265 C CA . ASP A 1 299 ? -3.079 4.817 11.169 1.00 96.12 299 ASP A CA 1
ATOM 2266 C C . ASP A 1 299 ? -1.963 4.895 10.121 1.00 96.12 299 ASP A C 1
ATOM 2268 O O . ASP A 1 299 ? -0.915 4.254 10.226 1.00 96.12 299 ASP A O 1
ATOM 2272 N N . CYS A 1 300 ? -2.181 5.742 9.116 1.00 93.56 300 CYS A N 1
ATOM 2273 C CA . CYS A 1 300 ? -1.183 6.120 8.121 1.00 93.56 300 CYS A CA 1
ATOM 2274 C C . CYS A 1 300 ? -0.747 7.587 8.225 1.00 93.56 300 CYS A C 1
ATOM 2276 O O . CYS A 1 300 ? 0.028 8.040 7.384 1.00 93.56 300 CYS A O 1
ATOM 2278 N N . LEU A 1 301 ? -1.290 8.356 9.169 1.00 86.38 301 LEU A N 1
ATOM 2279 C CA . LEU A 1 301 ? -1.103 9.797 9.301 1.00 86.38 301 LEU A CA 1
ATOM 2280 C C . LEU A 1 301 ? 0.091 10.117 10.204 1.00 86.38 301 LEU A C 1
ATOM 2282 O O . LEU A 1 301 ? 0.989 10.845 9.767 1.00 86.38 301 LEU A O 1
ATOM 2286 N N . SER A 1 302 ? 0.154 9.504 11.391 1.00 83.31 302 SER A N 1
ATOM 2287 C CA . SER A 1 302 ? 1.073 9.830 12.489 1.00 83.31 302 SER A CA 1
ATOM 2288 C C . SER A 1 302 ? 0.834 11.226 13.100 1.00 83.31 302 SER A C 1
ATOM 2290 O O . SER A 1 302 ? -0.063 11.964 12.695 1.00 83.31 302 SER A O 1
ATOM 2292 N N . GLY A 1 303 ? 1.625 11.616 14.104 1.00 82.69 303 GLY A N 1
ATOM 2293 C CA . GLY A 1 303 ? 1.471 12.898 14.807 1.00 82.69 303 GLY A CA 1
ATOM 2294 C C . GLY A 1 303 ? 0.265 12.912 15.754 1.00 82.69 303 GLY A C 1
ATOM 2295 O O . GLY A 1 303 ? 0.058 11.953 16.499 1.00 82.69 303 GLY A O 1
ATOM 2296 N N . ASP A 1 304 ? -0.533 13.985 15.732 1.00 80.75 304 ASP A N 1
ATOM 2297 C CA . ASP A 1 304 ? -1.658 14.195 16.664 1.00 80.75 304 ASP A CA 1
ATOM 2298 C C . ASP A 1 304 ? -2.716 13.073 16.608 1.00 80.75 304 ASP A C 1
ATOM 2300 O O . ASP A 1 304 ? -3.298 12.712 17.637 1.00 80.75 304 ASP A O 1
ATOM 2304 N N . ASP A 1 305 ? -2.902 12.456 15.437 1.00 87.44 305 ASP A N 1
ATOM 2305 C CA . ASP A 1 305 ? -3.810 11.320 15.244 1.00 87.44 305 ASP A CA 1
ATOM 2306 C C . ASP A 1 305 ? -3.365 10.061 16.004 1.00 87.44 305 ASP A C 1
ATOM 2308 O O . ASP A 1 305 ? -4.201 9.238 16.369 1.00 87.44 305 ASP A O 1
ATOM 2312 N N . THR A 1 306 ? -2.079 9.952 16.367 1.00 87.75 306 THR A N 1
ATOM 2313 C CA . THR A 1 306 ? -1.579 8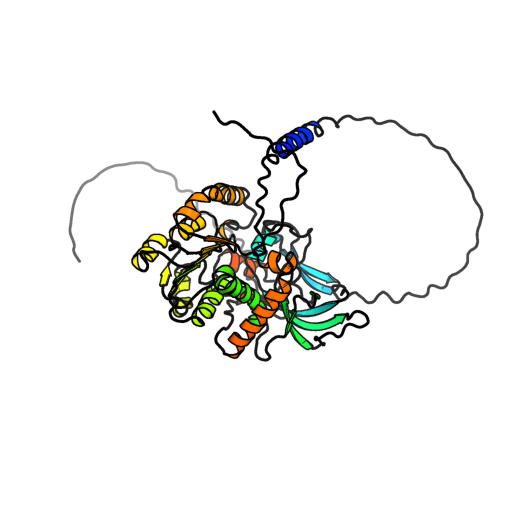.825 17.172 1.00 87.75 306 THR A CA 1
ATOM 2314 C C . THR A 1 306 ? -2.232 8.813 18.550 1.00 87.75 306 THR A C 1
ATOM 2316 O O . THR A 1 306 ? -2.792 7.806 18.979 1.00 87.75 306 THR A O 1
ATOM 2319 N N . ASN A 1 307 ? -2.220 9.952 19.245 1.00 88.25 307 ASN A N 1
ATOM 2320 C CA . ASN A 1 307 ? -2.799 10.048 20.586 1.00 88.25 307 ASN A CA 1
ATOM 2321 C C . ASN A 1 307 ? -4.326 9.899 20.550 1.00 88.25 307 ASN A C 1
ATOM 2323 O O . ASN A 1 307 ? -4.901 9.245 21.422 1.00 88.25 307 ASN A O 1
ATOM 2327 N N . ARG A 1 308 ? -4.977 10.462 19.524 1.00 91.94 308 ARG A N 1
ATOM 2328 C CA . ARG A 1 308 ? -6.423 10.315 19.299 1.00 91.94 308 ARG A CA 1
ATOM 2329 C C . ARG A 1 308 ? -6.795 8.854 19.057 1.00 91.94 308 ARG A C 1
ATOM 2331 O O . ARG A 1 308 ? -7.663 8.334 19.756 1.00 91.94 308 ARG A O 1
ATOM 2338 N N . GLY A 1 309 ? -6.078 8.168 18.170 1.00 93.75 309 GLY A N 1
ATOM 2339 C CA . GLY A 1 309 ? -6.256 6.748 17.888 1.00 93.75 309 GLY A CA 1
ATOM 2340 C C . GLY A 1 309 ? -6.072 5.870 19.127 1.00 93.75 309 GLY A C 1
ATOM 2341 O O . GLY A 1 309 ? -6.937 5.057 19.436 1.00 93.75 309 GLY A O 1
ATOM 2342 N N . VAL A 1 310 ? -5.007 6.077 19.907 1.00 93.75 310 VAL A N 1
ATOM 2343 C CA . VAL A 1 310 ? -4.776 5.328 21.161 1.00 93.75 310 VAL A CA 1
ATOM 2344 C C . VAL A 1 310 ? -5.876 5.596 22.201 1.00 93.75 310 VAL A C 1
ATOM 2346 O O . VAL A 1 310 ? -6.276 4.693 22.943 1.00 93.75 310 VAL A O 1
ATOM 2349 N N . SER A 1 311 ? -6.409 6.821 22.252 1.00 93.38 311 SER A N 1
ATOM 2350 C CA . SER A 1 311 ? -7.521 7.172 23.148 1.00 93.38 311 SER A CA 1
ATOM 2351 C C . SER A 1 311 ? -8.852 6.516 22.761 1.00 93.38 311 SER A C 1
ATOM 2353 O O . SER A 1 311 ? -9.726 6.380 23.614 1.00 93.38 311 SER A O 1
ATOM 2355 N N . LEU A 1 312 ? -8.989 6.091 21.501 1.00 97.00 312 LEU A N 1
ATOM 2356 C CA . LEU A 1 312 ? -10.156 5.390 20.970 1.00 97.00 312 LEU A CA 1
ATOM 2357 C C . LEU A 1 312 ? -10.088 3.873 21.154 1.00 97.00 312 LEU A C 1
ATOM 2359 O O . LEU A 1 312 ? -11.033 3.190 20.777 1.00 97.00 312 LEU A O 1
ATOM 2363 N N . LEU A 1 313 ? -9.003 3.318 21.692 1.00 98.06 313 LEU A N 1
ATOM 2364 C CA . LEU A 1 313 ? -8.907 1.875 21.896 1.00 98.06 313 LEU A CA 1
ATOM 2365 C C . LEU A 1 313 ? -9.748 1.406 23.086 1.00 98.06 313 LEU A C 1
ATOM 2367 O O . LEU A 1 313 ? -9.611 1.936 24.191 1.00 98.06 313 LEU A O 1
ATOM 2371 N N . LYS A 1 314 ? -10.510 0.331 22.863 1.00 97.44 314 LYS A N 1
ATOM 2372 C CA . LYS A 1 314 ? -11.023 -0.547 23.925 1.00 97.44 314 LYS A CA 1
ATOM 2373 C C . LYS A 1 314 ? -9.863 -1.176 24.713 1.00 97.44 314 LYS A C 1
ATOM 2375 O O . LYS A 1 314 ? -8.753 -1.278 24.174 1.00 97.44 314 LYS A O 1
ATOM 2380 N N . PRO A 1 315 ? -10.111 -1.711 25.922 1.00 96.56 315 PRO A N 1
ATOM 2381 C CA . PRO A 1 315 ? -9.220 -2.702 26.518 1.00 96.56 315 PRO A CA 1
ATOM 2382 C C . PRO A 1 315 ? -8.922 -3.837 25.529 1.00 96.56 315 PRO A C 1
ATOM 2384 O O . PRO A 1 315 ? -9.794 -4.262 24.767 1.00 96.56 315 PRO A O 1
ATOM 2387 N N . MET A 1 316 ? -7.676 -4.307 25.519 1.00 96.94 316 MET A N 1
ATOM 2388 C CA . MET A 1 316 ? -7.106 -5.250 24.543 1.00 96.94 316 MET A CA 1
ATOM 2389 C C . MET A 1 316 ? -7.054 -4.730 23.098 1.00 96.94 316 MET A C 1
ATOM 2391 O O . MET A 1 316 ? -6.712 -5.476 22.176 1.00 96.94 316 MET A O 1
ATOM 2395 N N . GLY A 1 317 ? -7.391 -3.457 22.882 1.00 98.00 317 GLY A N 1
ATOM 2396 C CA . GLY A 1 317 ? -7.349 -2.814 21.582 1.00 98.00 317 GLY A CA 1
ATOM 2397 C C . GLY A 1 317 ? -5.923 -2.586 21.091 1.00 98.00 317 GLY A C 1
ATOM 2398 O O . GLY A 1 317 ? -4.976 -2.460 21.875 1.00 98.00 317 GLY A O 1
ATOM 2399 N N . LYS A 1 318 ? -5.776 -2.517 19.767 1.00 98.38 318 LYS A N 1
ATOM 2400 C CA . LYS A 1 318 ? -4.487 -2.336 19.100 1.00 98.38 318 LYS A CA 1
ATOM 2401 C C . LYS A 1 318 ? -4.485 -1.095 18.222 1.00 98.38 318 LYS A C 1
ATOM 2403 O O . LYS A 1 318 ? -5.363 -0.919 17.383 1.00 98.38 318 LYS A O 1
ATOM 2408 N N . TYR A 1 319 ? -3.454 -0.281 18.362 1.00 97.88 319 TYR A N 1
ATOM 2409 C CA . TYR A 1 319 ? -3.136 0.787 17.425 1.00 97.88 319 TYR A CA 1
ATOM 2410 C C . TYR A 1 319 ? -1.960 0.351 16.549 1.00 97.88 319 TYR A C 1
ATOM 2412 O O . TYR A 1 319 ? -0.921 -0.054 17.074 1.00 97.88 319 TYR A O 1
ATOM 2420 N N . LEU A 1 320 ? -2.114 0.430 15.227 1.00 98.19 320 LEU A N 1
ATOM 2421 C CA . LEU A 1 320 ? -1.097 0.031 14.257 1.00 98.19 320 LEU A CA 1
ATOM 2422 C C . LEU A 1 320 ? -0.741 1.194 13.329 1.00 98.19 320 LEU A C 1
ATOM 2424 O O . LEU A 1 320 ? -1.542 1.592 12.482 1.00 98.19 320 LEU A O 1
ATOM 2428 N N . LEU A 1 321 ? 0.490 1.692 13.459 1.00 95.50 321 LEU A N 1
ATOM 2429 C CA . LEU A 1 321 ? 1.054 2.714 12.579 1.00 95.50 321 LEU A CA 1
ATOM 2430 C C . LEU A 1 321 ? 1.718 2.073 11.354 1.00 95.50 321 LEU A C 1
ATOM 2432 O O . LEU A 1 321 ? 2.632 1.265 11.500 1.00 95.50 321 LEU A O 1
ATOM 2436 N N . TYR A 1 322 ? 1.322 2.454 10.143 1.00 93.75 322 TYR A N 1
ATOM 2437 C CA . TYR A 1 322 ? 1.895 1.893 8.906 1.00 93.75 322 TYR A CA 1
ATOM 2438 C C . TYR A 1 322 ? 2.291 2.936 7.857 1.00 93.75 322 TYR A C 1
ATOM 2440 O O . TYR A 1 322 ? 2.657 2.603 6.729 1.00 93.75 322 TYR A O 1
ATOM 2448 N N . GLY A 1 323 ? 2.240 4.211 8.226 1.00 84.25 323 GLY A N 1
ATOM 2449 C CA . GLY A 1 323 ? 2.684 5.318 7.395 1.00 84.25 323 GLY A CA 1
ATOM 2450 C C . GLY A 1 323 ? 2.822 6.593 8.213 1.00 84.25 323 GLY A C 1
ATOM 2451 O O . GLY A 1 323 ? 2.371 6.666 9.352 1.00 84.25 323 GLY A O 1
ATOM 2452 N N . SER A 1 324 ? 3.445 7.606 7.621 1.00 78.81 324 SER A N 1
ATOM 2453 C CA . SER A 1 324 ? 3.624 8.915 8.253 1.00 78.81 324 SER A CA 1
ATOM 2454 C C . SER A 1 324 ? 3.224 10.024 7.286 1.00 78.81 324 SER A C 1
ATOM 2456 O O . SER A 1 324 ? 4.029 10.884 6.925 1.00 78.81 324 SER A O 1
ATOM 2458 N N . ALA A 1 325 ? 1.980 9.976 6.808 1.00 73.06 325 ALA A N 1
ATOM 2459 C CA . ALA A 1 325 ? 1.501 10.873 5.767 1.00 73.06 325 ALA A CA 1
ATOM 2460 C C . ALA A 1 325 ? 1.537 12.353 6.163 1.00 73.06 325 ALA A C 1
ATOM 2462 O O . ALA A 1 325 ? 1.686 13.209 5.292 1.00 73.06 325 ALA A O 1
ATOM 2463 N N . ASN A 1 326 ? 1.472 12.663 7.460 1.00 74.56 326 ASN A N 1
ATOM 2464 C CA . ASN A 1 326 ? 1.576 14.033 7.959 1.00 74.56 326 ASN A CA 1
ATOM 2465 C C . ASN A 1 326 ? 3.003 14.609 7.859 1.00 74.56 326 ASN A C 1
ATOM 2467 O O . ASN A 1 326 ? 3.167 15.829 7.860 1.00 74.56 326 ASN A O 1
ATOM 2471 N N . ILE A 1 327 ? 4.040 13.775 7.682 1.00 68.38 327 ILE A N 1
ATOM 2472 C CA . ILE A 1 327 ? 5.415 14.263 7.459 1.00 68.38 327 ILE A CA 1
ATOM 2473 C C . ILE A 1 327 ? 5.531 14.926 6.075 1.00 68.38 327 ILE A C 1
ATOM 2475 O O . ILE A 1 327 ? 6.253 15.911 5.909 1.00 68.38 327 ILE A O 1
ATOM 2479 N N . VAL A 1 328 ? 4.764 14.446 5.092 1.00 61.66 328 VAL A N 1
ATOM 2480 C CA . VAL A 1 328 ? 4.727 14.975 3.720 1.00 61.66 328 VAL A CA 1
ATOM 2481 C C . VAL A 1 328 ? 3.632 16.047 3.620 1.00 61.66 328 VAL A C 1
ATOM 2483 O O . VAL A 1 328 ? 2.601 15.856 2.982 1.00 61.66 328 VAL A O 1
ATOM 2486 N N . ALA A 1 329 ? 3.843 17.182 4.291 1.00 60.03 329 ALA A N 1
ATOM 2487 C CA . ALA A 1 329 ? 2.886 18.298 4.323 1.00 60.03 329 ALA A CA 1
ATOM 2488 C C . ALA A 1 329 ? 3.045 19.301 3.158 1.00 60.03 329 ALA A C 1
ATOM 2490 O O . ALA A 1 329 ? 2.169 20.131 2.942 1.00 60.03 329 ALA A O 1
ATOM 2491 N N . GLY A 1 330 ? 4.154 19.246 2.414 1.00 59.06 330 GLY A N 1
ATOM 2492 C CA . GLY A 1 330 ? 4.425 20.134 1.279 1.00 59.06 330 GLY A CA 1
ATOM 2493 C C . GLY A 1 330 ? 5.337 19.489 0.239 1.00 59.06 330 GLY A C 1
ATOM 2494 O O . GLY A 1 330 ? 5.699 18.317 0.363 1.00 59.06 330 GLY A O 1
ATOM 2495 N N . GLU A 1 331 ? 5.723 20.244 -0.793 1.00 55.50 331 GLU A N 1
ATOM 2496 C CA . GLU A 1 331 ? 6.479 19.694 -1.926 1.00 55.50 331 GLU A CA 1
ATOM 2497 C C . GLU A 1 331 ? 7.904 19.253 -1.570 1.00 55.50 331 GLU A C 1
ATOM 2499 O O . GLU A 1 331 ? 8.416 18.312 -2.185 1.00 55.50 331 GLU A O 1
ATOM 2504 N N . THR A 1 332 ? 8.534 19.894 -0.586 1.00 56.56 332 THR A N 1
ATOM 2505 C CA . THR A 1 332 ? 9.914 19.649 -0.146 1.00 56.56 332 THR A CA 1
ATOM 2506 C C . THR A 1 332 ? 9.963 19.157 1.302 1.00 56.56 332 THR A C 1
ATOM 2508 O O . THR A 1 332 ? 9.001 19.287 2.060 1.00 56.56 332 THR A O 1
ATOM 2511 N N . LYS A 1 333 ? 11.101 18.571 1.698 1.00 57.50 333 LYS A N 1
ATOM 2512 C CA . LYS A 1 333 ? 11.319 18.079 3.063 1.00 57.50 333 LYS A CA 1
ATOM 2513 C C . LYS A 1 333 ? 11.222 19.237 4.059 1.00 57.50 333 LYS A C 1
ATOM 2515 O O . LYS A 1 333 ? 12.102 20.093 4.106 1.00 57.50 333 LYS A O 1
ATOM 2520 N N . SER A 1 334 ? 10.190 19.230 4.897 1.00 58.69 334 SER A N 1
ATOM 2521 C CA . SER A 1 334 ? 10.094 20.151 6.028 1.00 58.69 334 SER A CA 1
ATOM 2522 C C . SER A 1 334 ? 10.795 19.543 7.241 1.00 58.69 334 SER A C 1
ATOM 2524 O O . SER A 1 334 ? 10.276 18.630 7.885 1.00 58.69 334 SER A O 1
ATOM 2526 N N . PHE A 1 335 ? 11.984 20.055 7.569 1.00 55.34 335 PHE A N 1
ATOM 2527 C CA . PHE A 1 335 ? 12.710 19.660 8.783 1.00 55.34 335 PHE A CA 1
ATOM 2528 C C . PHE A 1 335 ? 11.886 19.948 10.050 1.00 55.34 335 PHE A C 1
ATOM 2530 O O . PHE A 1 335 ? 11.934 19.184 11.008 1.00 55.34 335 PHE A O 1
ATOM 2537 N N . PHE A 1 336 ? 11.060 21.000 10.017 1.00 56.19 336 PHE A N 1
ATOM 2538 C CA . PHE A 1 336 ? 10.131 21.346 11.089 1.00 56.19 336 PHE A CA 1
ATOM 2539 C C . PHE A 1 336 ? 9.002 20.315 11.250 1.00 56.19 336 PHE A C 1
ATOM 2541 O O . PHE A 1 336 ? 8.698 19.934 12.375 1.00 56.19 336 PHE A O 1
ATOM 2548 N N . SER A 1 337 ? 8.420 19.805 10.155 1.00 58.31 337 SER A N 1
ATOM 2549 C CA . SER A 1 337 ? 7.403 18.733 10.214 1.00 58.31 337 SER A CA 1
ATOM 2550 C C . SER A 1 337 ? 7.983 17.435 10.785 1.00 58.31 337 SER A C 1
ATOM 2552 O O . SER A 1 337 ? 7.354 16.772 11.613 1.00 58.31 337 SER A O 1
ATOM 2554 N N . LEU A 1 338 ? 9.225 17.110 10.407 1.00 58.56 338 LEU A N 1
ATOM 2555 C CA . LEU A 1 338 ? 9.938 15.951 10.935 1.00 58.56 338 LEU A CA 1
ATOM 2556 C C . LEU A 1 338 ? 10.205 16.118 12.439 1.00 58.56 338 LEU A C 1
ATOM 2558 O O . LEU A 1 338 ? 9.809 15.264 13.223 1.00 58.56 338 LEU A O 1
ATOM 2562 N N . ALA A 1 339 ? 10.788 17.244 12.858 1.00 55.94 339 ALA A N 1
ATOM 2563 C CA . ALA A 1 339 ? 11.049 17.530 14.268 1.00 55.94 339 ALA A CA 1
ATOM 2564 C C . ALA A 1 339 ? 9.760 17.559 15.109 1.00 55.94 339 ALA A C 1
ATOM 2566 O O . ALA A 1 339 ? 9.731 16.992 16.197 1.00 55.94 339 ALA A O 1
ATOM 2567 N N . LYS A 1 340 ? 8.674 18.147 14.589 1.00 57.81 340 LYS A N 1
ATOM 2568 C CA . LYS A 1 340 ? 7.358 18.163 15.243 1.00 57.81 340 LYS A CA 1
ATOM 2569 C C . LYS A 1 340 ? 6.796 16.751 15.421 1.00 57.81 340 LYS A C 1
ATOM 2571 O O . LYS A 1 340 ? 6.334 16.426 16.508 1.00 57.81 340 LYS A O 1
ATOM 2576 N N . SER A 1 341 ? 6.895 15.903 14.397 1.00 57.88 341 SER A N 1
ATOM 2577 C CA . SER A 1 341 ? 6.435 14.508 14.471 1.00 57.88 341 SER A CA 1
ATOM 2578 C C . SER A 1 341 ? 7.224 13.697 15.508 1.00 57.88 341 SER A C 1
ATOM 2580 O O . SER A 1 341 ? 6.640 12.901 16.235 1.00 57.88 341 SER A O 1
ATOM 2582 N N . TRP A 1 342 ? 8.536 13.936 15.625 1.00 53.91 342 TRP A N 1
ATOM 2583 C CA . TRP A 1 342 ? 9.389 13.301 16.638 1.00 53.91 342 TRP A CA 1
ATOM 2584 C C . TRP A 1 342 ? 9.111 13.817 18.060 1.00 53.91 342 TRP A C 1
ATOM 2586 O O . TRP A 1 342 ? 8.999 13.015 18.981 1.00 53.91 342 TRP A O 1
ATOM 2596 N N . TRP A 1 343 ? 8.922 15.128 18.241 1.00 54.25 343 TRP A N 1
ATOM 2597 C CA . TRP A 1 343 ? 8.633 15.742 19.548 1.00 54.25 343 TRP A CA 1
ATOM 2598 C C . TRP A 1 343 ? 7.262 15.333 20.116 1.00 54.25 343 TRP A C 1
ATOM 2600 O O . TRP A 1 343 ? 7.036 15.346 21.323 1.00 54.25 343 TRP A O 1
ATOM 2610 N N . GLN A 1 344 ? 6.313 14.958 19.256 1.00 57.53 344 GLN A N 1
ATOM 2611 C CA . GLN A 1 344 ? 4.955 14.586 19.666 1.00 57.53 344 GLN A CA 1
ATOM 2612 C C . GLN A 1 344 ? 4.805 13.115 20.093 1.00 57.53 344 GLN A C 1
ATOM 2614 O O . GLN A 1 344 ? 3.823 12.781 20.761 1.00 57.53 344 GLN A O 1
ATOM 2619 N N . LEU A 1 345 ? 5.773 12.248 19.765 1.00 54.97 345 LEU A N 1
ATOM 2620 C CA . LEU A 1 345 ? 5.772 10.829 20.152 1.00 54.97 345 LEU A CA 1
ATOM 2621 C C . LEU A 1 345 ? 6.193 10.592 21.615 1.00 54.97 345 LEU A C 1
ATOM 2623 O O . LEU A 1 345 ? 5.985 9.501 22.141 1.00 54.97 345 LEU A O 1
ATOM 2627 N N . GLU A 1 346 ? 6.713 11.605 22.313 1.00 51.69 346 GLU A N 1
ATOM 2628 C CA . GLU A 1 346 ? 7.270 11.472 23.670 1.00 51.69 346 GLU A CA 1
ATOM 2629 C C . GLU A 1 346 ? 6.234 11.235 24.794 1.00 51.69 346 GLU A C 1
ATOM 2631 O O . GLU A 1 346 ? 6.598 11.185 25.967 1.00 51.69 346 GLU A O 1
ATOM 2636 N N . LYS A 1 347 ? 4.938 11.063 24.492 1.00 64.62 347 LYS A N 1
ATOM 2637 C CA . LYS A 1 347 ? 3.871 11.032 25.518 1.00 64.62 347 LYS A CA 1
ATOM 2638 C C . LYS A 1 347 ? 3.185 9.686 25.757 1.00 64.62 347 LYS A C 1
ATOM 2640 O O . LYS A 1 347 ? 2.267 9.620 26.576 1.00 64.62 347 LYS A O 1
ATOM 2645 N N . ILE A 1 348 ? 3.606 8.606 25.103 1.00 71.69 348 ILE A N 1
ATOM 2646 C CA . ILE A 1 348 ? 3.035 7.278 25.368 1.00 71.69 348 ILE A CA 1
ATOM 2647 C C . ILE A 1 348 ? 3.872 6.585 26.447 1.00 71.69 348 ILE A C 1
ATOM 2649 O O . ILE A 1 348 ? 4.926 6.017 26.176 1.00 71.69 348 ILE A O 1
ATOM 2653 N N . SER A 1 349 ? 3.387 6.634 27.689 1.00 82.06 349 SER A N 1
ATOM 2654 C CA . SER A 1 349 ? 3.991 5.912 28.813 1.00 82.06 349 SER A CA 1
ATOM 2655 C C . SER A 1 349 ? 3.720 4.404 28.698 1.00 82.06 349 SER A C 1
ATOM 2657 O O . SER A 1 349 ? 2.550 4.018 28.632 1.00 82.06 349 SER A O 1
ATOM 2659 N N . PRO A 1 350 ? 4.747 3.532 28.752 1.00 85.94 350 PRO A N 1
ATOM 2660 C CA . PRO A 1 350 ? 4.545 2.084 28.808 1.00 85.94 350 PRO A CA 1
ATOM 2661 C C . PRO A 1 350 ? 3.679 1.634 29.991 1.00 85.94 350 PRO A C 1
ATOM 2663 O O . PRO A 1 350 ? 2.877 0.720 29.841 1.00 85.94 350 PRO A O 1
ATOM 2666 N N . PHE A 1 351 ? 3.773 2.310 31.143 1.00 88.88 351 PHE A N 1
ATOM 2667 C CA . PHE A 1 351 ? 2.924 2.009 32.302 1.00 88.88 351 PHE A CA 1
ATOM 2668 C C . PHE A 1 351 ? 1.446 2.263 32.002 1.00 88.88 351 PHE A C 1
ATOM 2670 O O . PHE A 1 351 ? 0.611 1.426 32.313 1.00 88.88 351 PHE A O 1
ATOM 2677 N N . LYS A 1 352 ? 1.137 3.347 31.277 1.00 88.62 352 LYS A N 1
ATOM 2678 C CA . LYS A 1 352 ? -0.233 3.647 30.843 1.00 88.62 352 LYS A CA 1
ATOM 2679 C C . LYS A 1 352 ? -0.787 2.565 29.909 1.00 88.62 352 LYS A C 1
ATOM 2681 O O . LYS A 1 352 ? -1.970 2.259 29.972 1.00 88.62 352 LYS A O 1
ATOM 2686 N N . LEU A 1 353 ? 0.054 1.970 29.057 1.00 91.25 353 LEU A N 1
ATOM 2687 C CA . LEU A 1 353 ? -0.364 0.849 28.207 1.00 91.25 353 LEU A CA 1
ATOM 2688 C C . LEU A 1 353 ? -0.712 -0.396 29.029 1.00 91.25 353 LEU A C 1
ATOM 2690 O O . LEU A 1 353 ? -1.699 -1.057 28.710 1.00 91.25 353 LEU A O 1
ATOM 2694 N N . CYS A 1 354 ? 0.056 -0.688 30.085 1.00 92.19 354 CYS A N 1
ATOM 2695 C CA . CYS A 1 354 ? -0.257 -1.767 31.023 1.00 92.19 354 CYS A CA 1
ATOM 2696 C C . CYS A 1 354 ? -1.560 -1.489 31.784 1.00 92.19 354 CYS A C 1
ATOM 2698 O O . CYS A 1 354 ? -2.435 -2.350 31.810 1.00 92.19 354 CYS A O 1
ATOM 2700 N N . ASP A 1 355 ? -1.715 -0.285 32.338 1.00 93.69 355 ASP A N 1
ATOM 2701 C CA . ASP A 1 355 ? -2.889 0.095 33.134 1.00 93.69 355 ASP A CA 1
ATOM 2702 C C . ASP A 1 355 ? -4.179 0.084 32.293 1.00 93.69 355 ASP A C 1
ATOM 2704 O O . ASP A 1 355 ? -5.233 -0.352 32.754 1.00 93.69 355 ASP A O 1
ATOM 2708 N N . GLU A 1 356 ? -4.100 0.516 31.029 1.00 94.38 356 GLU A N 1
ATOM 2709 C CA . GLU A 1 356 ? -5.245 0.568 30.110 1.00 94.38 356 GLU A CA 1
ATOM 2710 C C . GLU A 1 356 ? -5.428 -0.714 29.276 1.00 94.38 356 GLU A C 1
ATOM 2712 O O . GLU A 1 356 ? -6.388 -0.812 28.510 1.00 94.38 356 GLU A O 1
ATOM 2717 N N . ASN A 1 357 ? -4.537 -1.703 29.418 1.00 96.81 357 ASN A N 1
ATOM 2718 C CA . ASN A 1 357 ? -4.513 -2.944 28.634 1.00 96.81 357 ASN A CA 1
ATOM 2719 C C . ASN A 1 357 ? -4.495 -2.702 27.111 1.00 96.81 357 ASN A C 1
ATOM 2721 O O . ASN A 1 357 ? -5.263 -3.310 26.366 1.00 96.81 357 ASN A O 1
ATOM 2725 N N . LYS A 1 358 ? -3.639 -1.796 26.628 1.00 96.25 358 LYS A N 1
ATOM 2726 C CA . LYS A 1 358 ? -3.573 -1.397 25.210 1.00 96.25 358 LYS A CA 1
ATOM 2727 C C . LYS A 1 358 ? -2.280 -1.834 24.545 1.00 96.25 358 LYS A C 1
ATOM 2729 O O . LYS A 1 358 ? -1.224 -1.881 25.170 1.00 96.25 358 LYS A O 1
ATOM 2734 N N . LEU A 1 359 ? -2.355 -2.086 23.240 1.00 96.69 359 LEU A N 1
ATOM 2735 C CA . LEU A 1 359 ? -1.198 -2.418 22.420 1.00 96.69 359 LEU A CA 1
ATOM 2736 C C . LEU A 1 359 ? -0.960 -1.348 21.359 1.00 96.69 359 LEU A C 1
ATOM 2738 O O . LEU A 1 359 ? -1.890 -0.839 20.731 1.00 96.69 359 LEU A O 1
ATOM 2742 N N . ILE A 1 360 ? 0.314 -1.063 21.121 1.00 95.19 360 ILE A N 1
ATOM 2743 C CA . ILE A 1 360 ? 0.777 -0.163 20.069 1.00 95.19 360 ILE A CA 1
ATOM 2744 C C . ILE A 1 360 ? 1.841 -0.903 19.272 1.00 95.19 360 ILE A C 1
ATOM 2746 O O . ILE A 1 360 ? 2.785 -1.448 19.839 1.00 95.19 360 ILE A O 1
ATOM 2750 N N . GLY A 1 361 ? 1.673 -0.934 17.956 1.00 94.69 361 GLY A N 1
ATOM 2751 C CA . GLY A 1 361 ? 2.598 -1.567 17.031 1.00 94.69 361 GLY A CA 1
ATOM 2752 C C . GLY A 1 361 ? 2.736 -0.768 15.744 1.00 94.69 361 GLY A C 1
ATOM 2753 O O . GLY A 1 361 ? 2.072 0.251 15.539 1.00 94.69 361 GLY A O 1
ATOM 2754 N N . GLY A 1 362 ? 3.596 -1.248 14.853 1.00 94.81 362 GLY A N 1
ATOM 2755 C CA . GLY A 1 362 ? 3.749 -0.649 13.538 1.00 94.81 362 GLY A CA 1
ATOM 2756 C C . GLY A 1 362 ? 4.142 -1.654 12.470 1.00 94.81 362 GLY A C 1
ATOM 2757 O O . GLY A 1 362 ? 4.660 -2.729 12.768 1.00 94.81 362 GLY A O 1
ATOM 2758 N N . LEU A 1 363 ? 3.883 -1.285 11.219 1.00 96.25 363 LEU A N 1
ATOM 2759 C CA . LEU A 1 363 ? 4.211 -2.071 10.039 1.00 96.25 363 LEU A CA 1
ATOM 2760 C C . LEU A 1 363 ? 5.036 -1.230 9.068 1.00 96.25 363 LEU A C 1
ATOM 2762 O O . LEU A 1 363 ? 4.596 -0.188 8.593 1.00 96.25 363 LEU A O 1
ATOM 2766 N N . ASN A 1 364 ? 6.207 -1.741 8.700 1.00 95.12 364 ASN A N 1
ATOM 2767 C CA . ASN A 1 364 ? 6.963 -1.257 7.554 1.00 95.12 364 ASN A CA 1
ATOM 2768 C C . ASN A 1 364 ? 7.171 -2.430 6.592 1.00 95.12 364 ASN A C 1
ATOM 2770 O O . ASN A 1 364 ? 8.117 -3.202 6.745 1.00 95.12 364 ASN A O 1
ATOM 2774 N N . LEU A 1 365 ? 6.263 -2.575 5.620 1.00 96.25 365 LEU A N 1
ATOM 2775 C CA . LEU A 1 365 ? 6.259 -3.715 4.697 1.00 96.25 365 LEU A CA 1
ATOM 2776 C C . LEU A 1 365 ? 7.566 -3.822 3.900 1.00 96.25 365 LEU A C 1
ATOM 2778 O O . LEU A 1 365 ? 8.078 -4.922 3.720 1.00 96.25 365 LEU A O 1
ATOM 2782 N N . ARG A 1 366 ? 8.151 -2.689 3.491 1.00 94.69 366 ARG A N 1
ATOM 2783 C CA . ARG A 1 366 ? 9.448 -2.657 2.801 1.00 94.69 366 ARG A CA 1
ATOM 2784 C C . ARG A 1 366 ? 10.546 -3.298 3.657 1.00 94.69 366 ARG A C 1
ATOM 2786 O O . ARG A 1 366 ? 11.246 -4.188 3.188 1.00 94.69 366 ARG A O 1
ATOM 2793 N N . GLN A 1 367 ? 10.693 -2.874 4.913 1.00 94.62 367 GLN A N 1
ATOM 2794 C CA . GLN A 1 367 ? 11.717 -3.438 5.803 1.00 94.62 367 GLN A CA 1
ATOM 2795 C C . GLN A 1 367 ? 11.443 -4.910 6.119 1.00 94.62 367 GLN A C 1
ATOM 2797 O O . GLN A 1 367 ? 12.367 -5.723 6.084 1.00 94.62 367 GLN A O 1
ATOM 2802 N N . PHE A 1 368 ? 10.177 -5.255 6.369 1.00 96.19 368 PHE A N 1
ATOM 2803 C CA . PHE A 1 368 ? 9.763 -6.630 6.626 1.00 96.19 368 PHE A CA 1
ATOM 2804 C C . PHE A 1 368 ? 10.160 -7.554 5.467 1.00 96.19 368 PHE A C 1
ATOM 2806 O O . PHE A 1 368 ? 10.843 -8.557 5.666 1.00 96.19 368 PHE A O 1
ATOM 2813 N N . MET A 1 369 ? 9.810 -7.164 4.240 1.00 95.25 369 MET A N 1
ATOM 2814 C CA . MET A 1 369 ? 10.031 -7.967 3.042 1.00 95.25 369 MET A CA 1
ATOM 2815 C C . MET A 1 369 ? 11.511 -8.064 2.653 1.00 95.25 369 MET A C 1
ATOM 2817 O O . MET A 1 369 ? 11.990 -9.165 2.399 1.00 95.25 369 MET A O 1
ATOM 2821 N N . PHE A 1 370 ? 12.241 -6.941 2.641 1.00 94.62 370 PHE A N 1
ATOM 2822 C CA . PHE A 1 370 ? 13.579 -6.872 2.036 1.00 94.62 370 PHE A CA 1
ATOM 2823 C C . PHE A 1 370 ? 14.747 -6.907 3.027 1.00 94.62 370 PHE A C 1
ATOM 2825 O O . PHE A 1 370 ? 15.891 -7.050 2.595 1.00 94.62 370 PHE A O 1
ATOM 2832 N N . LYS A 1 371 ? 14.511 -6.736 4.337 1.00 94.06 371 LYS A N 1
ATOM 2833 C CA . LYS A 1 371 ? 15.578 -6.707 5.363 1.00 94.06 371 LYS A CA 1
ATOM 2834 C C . LYS A 1 371 ? 15.348 -7.653 6.542 1.00 94.06 371 LYS A C 1
ATOM 2836 O O . LYS A 1 371 ? 16.262 -7.837 7.339 1.00 94.06 371 LYS A O 1
ATOM 2841 N N . GLN A 1 372 ? 14.155 -8.229 6.676 1.00 95.50 372 GLN A N 1
ATOM 2842 C CA . GLN A 1 372 ? 13.771 -9.057 7.828 1.00 95.50 372 GLN A CA 1
ATOM 2843 C C . GLN A 1 372 ? 13.243 -10.436 7.407 1.00 95.50 372 GLN A C 1
ATOM 2845 O O . GLN A 1 372 ? 12.506 -11.071 8.155 1.00 95.50 372 GLN A O 1
ATOM 2850 N N . ASN A 1 373 ? 13.629 -10.907 6.215 1.00 94.94 373 ASN A N 1
ATOM 2851 C CA . ASN A 1 373 ? 13.269 -12.221 5.671 1.00 94.94 373 ASN A CA 1
ATOM 2852 C C . ASN A 1 373 ? 11.749 -12.481 5.592 1.00 94.94 373 ASN A C 1
ATOM 2854 O O . ASN A 1 373 ? 11.303 -13.625 5.661 1.00 94.94 373 ASN A O 1
ATOM 2858 N N . GLY A 1 374 ? 10.944 -11.429 5.415 1.00 97.19 374 GLY A N 1
ATOM 2859 C CA . GLY A 1 374 ? 9.484 -11.517 5.326 1.00 97.19 374 GLY A CA 1
ATOM 2860 C C . GLY A 1 374 ? 8.945 -12.029 3.987 1.00 97.19 374 GLY A C 1
ATOM 2861 O O . GLY A 1 374 ? 7.736 -12.195 3.858 1.00 97.19 374 GLY A O 1
ATOM 2862 N N . ALA A 1 375 ? 9.801 -12.292 2.991 1.00 95.75 375 ALA A N 1
ATOM 2863 C CA . ALA A 1 375 ? 9.387 -12.710 1.646 1.00 95.75 375 ALA A CA 1
ATOM 2864 C C . ALA A 1 375 ? 8.457 -13.937 1.660 1.00 95.75 375 ALA A C 1
ATOM 2866 O O . ALA A 1 375 ? 7.382 -13.900 1.066 1.00 95.75 375 ALA A O 1
ATOM 2867 N N . LYS A 1 376 ? 8.808 -14.989 2.413 1.00 96.69 376 LYS A N 1
ATOM 2868 C CA . LYS A 1 376 ? 7.999 -16.217 2.510 1.00 96.69 376 LYS A CA 1
ATOM 2869 C C . LYS A 1 376 ? 6.597 -15.967 3.079 1.00 96.69 376 LYS A C 1
ATOM 2871 O O . LYS A 1 376 ? 5.626 -16.540 2.595 1.00 96.69 376 LYS A O 1
ATOM 2876 N N . GLU A 1 377 ? 6.487 -15.111 4.093 1.00 98.06 377 GLU A N 1
ATOM 2877 C CA . GLU A 1 377 ? 5.191 -14.743 4.676 1.00 98.06 377 GLU A CA 1
ATOM 2878 C C . GLU A 1 377 ? 4.352 -13.951 3.663 1.00 98.06 377 GLU A C 1
ATOM 2880 O O . GLU A 1 377 ? 3.159 -14.196 3.509 1.00 98.06 377 GLU A O 1
ATOM 2885 N N . VAL A 1 378 ? 4.984 -13.039 2.917 1.00 98.38 378 VAL A N 1
ATOM 2886 C CA . VAL A 1 378 ? 4.318 -12.260 1.865 1.00 98.38 378 VAL A CA 1
ATOM 2887 C C . VAL A 1 378 ? 3.810 -13.157 0.733 1.00 98.38 378 VAL A C 1
ATOM 2889 O O . VAL A 1 378 ? 2.697 -12.931 0.266 1.00 98.38 378 VAL A O 1
ATOM 2892 N N . HIS A 1 379 ? 4.552 -14.198 0.339 1.00 98.00 379 HIS A N 1
ATOM 2893 C CA . HIS A 1 379 ? 4.072 -15.226 -0.601 1.00 98.00 379 HIS A CA 1
ATOM 2894 C C . HIS A 1 379 ? 2.804 -15.912 -0.107 1.00 98.00 379 HIS A C 1
ATOM 2896 O O . HIS A 1 379 ? 1.787 -15.883 -0.795 1.00 98.00 379 HIS A O 1
ATOM 2902 N N . ALA A 1 380 ? 2.812 -16.416 1.129 1.00 98.44 380 ALA A N 1
ATOM 2903 C CA . ALA A 1 380 ? 1.632 -17.059 1.704 1.00 98.44 380 ALA A CA 1
ATOM 2904 C C . ALA A 1 380 ? 0.419 -16.111 1.782 1.00 98.44 380 ALA A C 1
ATOM 2906 O O . ALA A 1 380 ? -0.729 -16.539 1.654 1.00 98.44 380 ALA A O 1
ATOM 2907 N N . ILE A 1 381 ? 0.654 -14.813 1.994 1.00 98.75 381 ILE A N 1
ATOM 2908 C CA . ILE A 1 381 ? -0.397 -13.792 1.977 1.00 98.75 381 ILE A CA 1
ATOM 2909 C C . ILE A 1 381 ? -0.910 -13.556 0.556 1.00 98.75 381 ILE A C 1
ATOM 2911 O O . ILE A 1 381 ? -2.124 -13.507 0.362 1.00 98.75 381 ILE A O 1
ATOM 2915 N N . MET A 1 382 ? -0.023 -13.437 -0.432 1.00 98.69 382 MET A N 1
ATOM 2916 C CA . MET A 1 382 ? -0.401 -13.281 -1.838 1.00 98.69 382 MET A CA 1
ATOM 2917 C C . MET A 1 382 ? -1.252 -14.456 -2.327 1.00 98.69 382 MET A C 1
ATOM 2919 O O . MET A 1 382 ? -2.293 -14.214 -2.932 1.00 98.69 382 MET A O 1
ATOM 2923 N N . ASP A 1 383 ? -0.918 -15.695 -1.957 1.00 98.44 383 ASP A N 1
ATOM 2924 C CA . ASP A 1 383 ? -1.731 -16.877 -2.281 1.00 98.44 383 ASP A CA 1
ATOM 2925 C C . ASP A 1 383 ? -3.156 -16.770 -1.716 1.00 98.44 383 ASP A C 1
ATOM 2927 O O . ASP A 1 383 ? -4.150 -17.017 -2.408 1.00 98.44 383 ASP A O 1
ATOM 2931 N N . ARG A 1 384 ? -3.289 -16.336 -0.454 1.00 98.69 384 ARG A N 1
ATOM 2932 C CA . ARG A 1 384 ? -4.605 -16.108 0.169 1.00 98.69 384 ARG A CA 1
ATOM 2933 C C . ARG A 1 384 ? -5.370 -14.990 -0.533 1.00 98.69 384 ARG A C 1
ATOM 2935 O O . ARG A 1 384 ? -6.579 -15.111 -0.732 1.00 98.69 384 ARG A O 1
ATOM 2942 N N . LEU A 1 385 ? -4.687 -13.909 -0.904 1.00 98.88 385 LEU A N 1
ATOM 2943 C CA . LEU A 1 385 ? -5.284 -12.783 -1.617 1.00 98.88 385 LEU A CA 1
ATOM 2944 C C . LEU A 1 385 ? -5.749 -13.189 -3.019 1.00 98.88 385 LEU A C 1
ATOM 2946 O O . LEU A 1 385 ? -6.860 -12.833 -3.401 1.00 98.88 385 LEU A O 1
ATOM 2950 N N . PHE A 1 386 ? -4.975 -13.985 -3.756 1.00 98.75 386 PHE A N 1
ATOM 2951 C CA . PHE A 1 386 ? -5.407 -14.537 -5.039 1.00 98.75 386 PHE A CA 1
ATOM 2952 C C . PHE A 1 386 ? -6.637 -15.427 -4.884 1.00 98.75 386 PHE A C 1
ATOM 2954 O O . PHE A 1 386 ? -7.611 -15.233 -5.607 1.00 98.75 386 PHE A O 1
ATOM 2961 N N . GLY A 1 387 ? -6.676 -16.291 -3.865 1.00 98.50 387 GLY A N 1
ATOM 2962 C CA . GLY A 1 387 ? -7.871 -17.081 -3.568 1.00 98.50 387 GLY A CA 1
ATOM 2963 C C . GLY A 1 387 ? -9.108 -16.225 -3.250 1.00 98.50 387 GLY A C 1
ATOM 2964 O O . GLY A 1 387 ? -10.229 -16.586 -3.613 1.00 98.50 387 GLY A O 1
ATOM 2965 N N . LEU A 1 388 ? -8.940 -15.070 -2.594 1.00 98.69 388 LEU A N 1
ATOM 2966 C CA . LEU A 1 388 ? -10.030 -14.110 -2.372 1.00 98.69 388 LEU A CA 1
ATOM 2967 C C . LEU A 1 388 ? -10.432 -13.376 -3.658 1.00 98.69 388 LEU A C 1
ATOM 2969 O O . LEU A 1 388 ? -11.624 -13.139 -3.870 1.00 98.69 388 LEU A O 1
ATOM 2973 N N . TYR A 1 389 ? -9.467 -13.029 -4.509 1.00 98.62 389 TYR A N 1
ATOM 2974 C CA . TYR A 1 389 ? -9.701 -12.375 -5.795 1.00 98.62 389 TYR A CA 1
ATOM 2975 C C . TYR A 1 389 ? -10.481 -13.289 -6.750 1.00 98.62 389 TYR A C 1
ATOM 2977 O O . TYR A 1 389 ? -11.504 -12.882 -7.295 1.00 98.62 389 TYR A O 1
ATOM 2985 N N . GLU A 1 390 ? -10.086 -14.559 -6.875 1.00 98.00 390 GLU A N 1
ATOM 2986 C CA . GLU A 1 390 ? -10.782 -15.560 -7.698 1.00 98.00 390 GLU A CA 1
ATOM 2987 C C . GLU A 1 390 ? -12.218 -15.811 -7.218 1.00 98.00 390 GLU A C 1
ATOM 2989 O O . GLU A 1 390 ? -13.146 -15.930 -8.020 1.00 98.00 390 GLU A O 1
ATOM 2994 N N . LYS A 1 391 ? -12.434 -15.793 -5.896 1.00 98.06 391 LYS A N 1
ATOM 2995 C CA . LYS A 1 391 ? -13.769 -15.848 -5.274 1.00 98.06 391 LYS A CA 1
ATOM 2996 C C . LYS A 1 391 ? -14.545 -14.530 -5.369 1.00 98.06 391 LYS A C 1
ATOM 2998 O O . LYS A 1 391 ? -15.635 -14.432 -4.802 1.00 98.06 391 LYS A O 1
ATOM 3003 N N . LYS A 1 392 ? -13.997 -13.515 -6.047 1.00 98.06 392 LYS A N 1
ATOM 3004 C CA . LYS A 1 392 ? -14.576 -12.173 -6.220 1.00 98.06 392 LYS A CA 1
ATOM 3005 C C . LYS A 1 392 ? -14.898 -11.477 -4.891 1.00 98.06 392 LYS A C 1
ATOM 3007 O O . LYS A 1 392 ? -15.824 -10.675 -4.812 1.00 98.06 392 LYS A O 1
ATOM 3012 N N . LYS A 1 393 ? -14.154 -11.806 -3.829 1.00 98.38 393 LYS A N 1
ATOM 3013 C CA . LYS A 1 393 ? -14.276 -11.179 -2.501 1.00 98.38 393 LYS A CA 1
ATOM 3014 C C . LYS A 1 393 ? -13.460 -9.900 -2.391 1.00 98.38 393 LYS A C 1
ATOM 3016 O O . LYS A 1 393 ? -13.800 -9.044 -1.582 1.00 98.38 393 LYS A O 1
ATOM 3021 N N . ILE A 1 394 ? -12.414 -9.780 -3.203 1.00 98.62 394 ILE A N 1
ATOM 3022 C CA . ILE A 1 394 ? -11.627 -8.560 -3.345 1.00 98.62 394 ILE A CA 1
ATOM 3023 C C . ILE A 1 394 ? -11.443 -8.215 -4.823 1.00 98.62 394 ILE A C 1
ATOM 3025 O O . ILE A 1 394 ? -11.383 -9.102 -5.673 1.00 98.62 394 ILE A O 1
ATOM 3029 N N . LYS A 1 395 ? -11.338 -6.923 -5.116 1.00 98.38 395 LYS A N 1
ATOM 3030 C CA . LYS A 1 395 ? -11.036 -6.347 -6.422 1.00 98.38 395 LYS A CA 1
ATOM 3031 C C . LYS A 1 395 ? -10.327 -4.999 -6.226 1.00 98.38 395 LYS A C 1
ATOM 3033 O O . LYS A 1 395 ? -10.943 -4.072 -5.691 1.00 98.38 395 LYS A O 1
ATOM 3038 N N . PRO A 1 396 ? -9.056 -4.848 -6.642 1.00 98.56 396 PRO A N 1
ATOM 3039 C CA . PRO A 1 396 ? -8.354 -3.573 -6.553 1.00 98.56 396 PRO A CA 1
ATOM 3040 C C . PRO A 1 396 ? -9.129 -2.415 -7.190 1.00 98.56 396 PRO A C 1
ATOM 3042 O O . PRO A 1 396 ? -9.651 -2.532 -8.295 1.00 98.56 396 PRO A O 1
ATOM 3045 N N . VAL A 1 397 ? -9.213 -1.295 -6.468 1.00 98.44 397 VAL A N 1
ATOM 3046 C CA . VAL A 1 397 ? -9.875 -0.077 -6.949 1.00 98.44 397 VAL A CA 1
ATOM 3047 C C . VAL A 1 397 ? -8.817 0.827 -7.558 1.00 98.44 397 VAL A C 1
ATOM 3049 O O . VAL A 1 397 ? -7.917 1.291 -6.852 1.00 98.44 397 VAL A O 1
ATOM 3052 N N . ILE A 1 398 ? -8.927 1.060 -8.862 1.00 98.62 398 ILE A N 1
ATOM 3053 C CA . ILE A 1 398 ? -8.024 1.921 -9.623 1.00 98.62 398 ILE A CA 1
ATOM 3054 C C . ILE A 1 398 ? -8.656 3.306 -9.730 1.00 98.62 398 ILE A C 1
ATOM 3056 O O . ILE A 1 398 ? -9.800 3.431 -10.155 1.00 98.62 398 ILE A O 1
ATOM 3060 N N . ASP A 1 399 ? -7.910 4.334 -9.336 1.00 98.56 399 ASP A N 1
ATOM 3061 C CA . ASP A 1 399 ? -8.320 5.729 -9.483 1.00 98.56 399 ASP A CA 1
ATOM 3062 C C . ASP A 1 399 ? -8.053 6.224 -10.907 1.00 98.56 399 ASP A C 1
ATOM 3064 O O . ASP A 1 399 ? -8.953 6.709 -11.588 1.00 98.56 399 ASP A O 1
ATOM 3068 N N . SER A 1 400 ? -6.795 6.144 -11.345 1.00 98.00 400 SER A N 1
ATOM 3069 C CA . SER A 1 400 ? -6.379 6.616 -12.663 1.00 98.00 400 SER A CA 1
ATOM 3070 C C . SER A 1 400 ? -5.023 6.055 -13.081 1.00 98.00 400 SER A C 1
ATOM 3072 O O . SER A 1 400 ? -4.173 5.720 -12.248 1.00 98.00 400 SER A O 1
ATOM 3074 N N . THR A 1 401 ? -4.828 5.978 -14.396 1.00 98.44 401 THR A N 1
ATOM 3075 C CA . THR A 1 401 ? -3.578 5.573 -15.041 1.00 98.44 401 THR A CA 1
ATOM 3076 C C . THR A 1 401 ? -2.935 6.765 -15.758 1.00 98.44 401 THR A C 1
ATOM 3078 O O . THR A 1 401 ? -3.611 7.693 -16.236 1.00 98.44 401 THR A O 1
ATOM 3081 N N . PHE A 1 402 ? -1.609 6.759 -15.813 1.00 98.50 402 PHE A N 1
ATOM 3082 C CA . PHE A 1 402 ? -0.786 7.821 -16.384 1.00 98.50 402 PHE A CA 1
ATOM 3083 C C . PHE A 1 402 ? 0.313 7.222 -17.259 1.00 98.50 402 PHE A C 1
ATOM 3085 O O . PHE A 1 402 ? 0.805 6.130 -16.978 1.00 98.50 402 PHE A O 1
ATOM 3092 N N . ALA A 1 403 ? 0.734 7.954 -18.289 1.00 98.19 403 ALA A N 1
ATOM 3093 C CA . ALA A 1 403 ? 1.997 7.664 -18.958 1.00 98.19 403 ALA A CA 1
ATOM 3094 C C . ALA A 1 403 ? 3.177 7.934 -18.010 1.00 98.19 403 ALA A C 1
ATOM 3096 O O . ALA A 1 403 ? 3.036 8.641 -17.006 1.00 98.19 403 ALA A O 1
ATOM 3097 N N . MET A 1 404 ? 4.364 7.423 -18.337 1.00 97.56 404 MET A N 1
ATOM 3098 C CA . MET A 1 404 ? 5.566 7.678 -17.531 1.00 97.56 404 MET A CA 1
ATOM 3099 C C . MET A 1 404 ? 5.924 9.175 -17.488 1.00 97.56 404 MET A C 1
ATOM 3101 O O . MET A 1 404 ? 6.358 9.691 -16.461 1.00 97.56 404 MET A O 1
ATOM 3105 N N . GLU A 1 405 ? 5.678 9.894 -18.579 1.00 97.31 405 GLU A N 1
ATOM 3106 C CA . GLU A 1 405 ? 5.890 11.336 -18.742 1.00 97.31 405 GLU A CA 1
ATOM 3107 C C . GLU A 1 405 ? 4.954 12.194 -17.878 1.00 97.31 405 GLU A C 1
ATOM 3109 O O . GLU A 1 405 ? 5.273 13.344 -17.559 1.00 97.31 405 GLU A O 1
ATOM 3114 N N . ASP A 1 406 ? 3.832 11.620 -17.443 1.00 97.12 406 ASP A N 1
ATOM 3115 C CA . ASP A 1 406 ? 2.838 12.276 -16.593 1.00 97.12 406 ASP A CA 1
ATOM 3116 C C . ASP A 1 406 ? 3.046 11.950 -15.102 1.00 97.12 406 ASP A C 1
ATOM 3118 O O . ASP A 1 406 ? 2.186 12.237 -14.264 1.00 97.12 406 ASP A O 1
ATOM 3122 N N . VAL A 1 407 ? 4.197 11.374 -14.727 1.00 97.12 407 VAL A N 1
ATOM 3123 C CA . VAL A 1 407 ? 4.492 10.987 -13.336 1.00 97.12 407 VAL A CA 1
ATOM 3124 C C . VAL A 1 407 ? 4.350 12.143 -12.347 1.00 97.12 407 VAL A C 1
ATOM 3126 O O . VAL A 1 407 ? 3.889 11.943 -11.222 1.00 97.12 407 VAL A O 1
ATOM 3129 N N . THR A 1 408 ? 4.682 13.373 -12.747 1.00 96.00 408 THR A N 1
ATOM 3130 C CA . THR A 1 408 ? 4.518 14.546 -11.879 1.00 96.00 408 THR A CA 1
ATOM 3131 C C . THR A 1 408 ? 3.054 14.803 -11.540 1.00 96.00 408 THR A C 1
ATOM 3133 O O . THR A 1 408 ? 2.752 15.186 -10.410 1.00 96.00 408 THR A O 1
ATOM 3136 N N . ASP A 1 409 ? 2.143 14.540 -12.478 1.00 96.56 409 ASP A N 1
ATOM 3137 C CA . ASP A 1 409 ? 0.706 14.736 -12.295 1.00 96.56 409 ASP A CA 1
ATOM 3138 C C . ASP A 1 409 ? 0.122 13.626 -11.417 1.00 96.56 409 ASP A C 1
ATOM 3140 O O . ASP A 1 409 ? -0.665 13.906 -10.508 1.00 96.56 409 ASP A O 1
ATOM 3144 N N . ALA A 1 410 ? 0.586 12.385 -11.603 1.00 97.31 410 ALA A N 1
ATOM 3145 C CA . ALA A 1 410 ? 0.260 11.267 -10.722 1.00 97.31 410 ALA A CA 1
ATOM 3146 C C . ALA A 1 410 ? 0.714 11.542 -9.274 1.00 97.31 410 ALA A C 1
ATOM 3148 O O . ALA A 1 410 ? -0.079 11.450 -8.333 1.00 97.31 410 ALA A O 1
ATOM 3149 N N . MET A 1 411 ? 1.971 11.961 -9.080 1.00 96.44 411 MET A N 1
ATOM 3150 C CA . MET A 1 411 ? 2.506 12.299 -7.756 1.00 96.44 411 MET A CA 1
ATOM 3151 C C . MET A 1 411 ? 1.779 13.491 -7.131 1.00 96.44 411 MET A C 1
ATOM 3153 O O . MET A 1 411 ? 1.484 13.457 -5.936 1.00 96.44 411 MET A O 1
ATOM 3157 N N . LYS A 1 412 ? 1.450 14.526 -7.916 1.00 95.56 412 LYS A N 1
ATOM 3158 C CA . LYS A 1 412 ? 0.680 15.680 -7.438 1.00 95.56 412 LYS A CA 1
ATOM 3159 C C . LYS A 1 412 ? -0.724 15.272 -7.004 1.00 95.56 412 LYS A C 1
ATOM 3161 O O . LYS A 1 412 ? -1.168 15.676 -5.936 1.00 95.56 412 LYS A O 1
ATOM 3166 N N . ARG A 1 413 ? -1.417 14.433 -7.779 1.00 96.25 413 ARG A N 1
ATOM 3167 C CA . ARG A 1 413 ? -2.750 13.928 -7.419 1.00 96.25 413 ARG A CA 1
ATOM 3168 C C . ARG A 1 413 ? -2.734 13.149 -6.102 1.00 96.25 413 ARG A C 1
ATOM 3170 O O . ARG A 1 413 ? -3.657 13.305 -5.299 1.00 96.25 413 ARG A O 1
ATOM 3177 N N . LEU A 1 414 ? -1.687 12.351 -5.875 1.00 95.12 414 LEU A N 1
ATOM 3178 C CA . LEU A 1 414 ? -1.487 11.634 -4.617 1.00 95.12 414 LEU A CA 1
ATOM 3179 C C . LEU A 1 414 ? -1.171 12.580 -3.455 1.00 95.12 414 LEU A C 1
ATOM 3181 O O . LEU A 1 414 ? -1.725 12.430 -2.368 1.00 95.12 414 LEU A O 1
ATOM 3185 N N . HIS A 1 415 ? -0.294 13.559 -3.688 1.00 92.25 415 HIS A N 1
ATOM 3186 C CA . HIS A 1 415 ? 0.096 14.563 -2.700 1.00 92.25 415 HIS A CA 1
ATOM 3187 C C . HIS A 1 415 ? -1.101 15.409 -2.251 1.00 92.25 415 HIS A C 1
ATOM 3189 O O . HIS A 1 415 ? -1.328 15.561 -1.054 1.00 92.25 415 HIS A O 1
ATOM 3195 N N . ASP A 1 416 ? -1.929 15.843 -3.206 1.00 93.25 416 ASP A N 1
ATOM 3196 C CA . ASP A 1 416 ? -3.184 16.570 -2.981 1.00 93.25 416 ASP A CA 1
ATOM 3197 C C . ASP A 1 416 ? -4.278 15.676 -2.352 1.00 93.25 416 ASP A C 1
ATOM 3199 O O . ASP A 1 416 ? -5.392 16.140 -2.108 1.00 93.25 416 ASP A O 1
ATOM 3203 N N . ARG A 1 417 ? -3.997 14.382 -2.126 1.00 92.62 417 ARG A N 1
ATOM 3204 C CA . ARG A 1 417 ? -4.924 13.373 -1.590 1.00 92.62 417 ARG A CA 1
ATOM 3205 C C . ARG A 1 417 ? -6.242 13.306 -2.363 1.00 92.62 417 ARG A C 1
ATOM 3207 O O . ARG A 1 417 ? -7.284 13.033 -1.773 1.00 92.62 417 ARG A O 1
ATOM 3214 N N . LYS A 1 418 ? -6.224 13.522 -3.681 1.00 95.94 418 LYS A N 1
ATOM 3215 C CA . LYS A 1 418 ? -7.435 13.551 -4.529 1.00 95.94 418 LYS A CA 1
ATOM 3216 C C . LYS A 1 418 ? -7.856 12.183 -5.059 1.00 95.94 418 LYS A C 1
ATOM 3218 O O . LYS A 1 418 ? -8.970 12.043 -5.550 1.00 95.94 418 LYS A O 1
ATOM 3223 N N . ASN A 1 419 ? -6.986 11.183 -4.968 1.00 97.56 419 ASN A N 1
ATOM 3224 C CA . ASN A 1 419 ? -7.250 9.845 -5.486 1.00 97.56 419 ASN A CA 1
ATOM 3225 C C . ASN A 1 419 ? -8.284 9.072 -4.647 1.00 97.56 419 ASN A C 1
ATOM 3227 O O . ASN A 1 419 ? -8.288 9.171 -3.415 1.00 97.56 419 ASN A O 1
ATOM 3231 N N . ILE A 1 420 ? -9.111 8.265 -5.311 1.00 98.31 420 ILE A N 1
ATOM 3232 C CA . ILE A 1 420 ? -9.947 7.219 -4.711 1.00 98.31 420 ILE A CA 1
ATOM 3233 C C . ILE A 1 420 ? -9.452 5.870 -5.238 1.00 98.31 420 ILE A C 1
ATOM 3235 O O . ILE A 1 420 ? -9.781 5.469 -6.348 1.00 98.31 420 ILE A O 1
ATOM 3239 N N . GLY A 1 421 ? -8.627 5.181 -4.450 1.00 98.25 421 GLY A N 1
ATOM 3240 C CA . GLY A 1 421 ? -7.927 3.969 -4.886 1.00 98.25 421 GLY A CA 1
ATOM 3241 C C . GLY A 1 421 ? -6.517 4.228 -5.418 1.00 98.25 421 GLY A C 1
ATOM 3242 O O . GLY A 1 421 ? -5.825 5.144 -4.962 1.00 98.25 421 GLY A O 1
ATOM 3243 N N . LYS A 1 422 ? -6.047 3.353 -6.311 1.00 98.56 422 LYS A N 1
ATOM 3244 C CA . LYS A 1 422 ? -4.653 3.292 -6.767 1.00 98.56 422 LYS A CA 1
ATOM 3245 C C . LYS A 1 422 ? -4.383 4.198 -7.968 1.00 98.56 422 LYS A C 1
ATOM 3247 O O . LYS A 1 422 ? -5.160 4.223 -8.913 1.00 98.56 422 LYS A O 1
ATOM 3252 N N . LEU A 1 423 ? -3.246 4.888 -7.944 1.00 98.69 423 LEU A N 1
ATOM 3253 C CA . LEU A 1 423 ? -2.686 5.579 -9.104 1.00 98.69 423 LEU A CA 1
ATOM 3254 C C . LEU A 1 423 ? -1.611 4.694 -9.736 1.00 98.69 423 LEU A C 1
ATOM 3256 O O . LEU A 1 423 ? -0.797 4.116 -9.010 1.00 98.69 423 LEU A O 1
ATOM 3260 N N . LEU A 1 424 ? -1.604 4.608 -11.061 1.00 98.81 424 LEU A N 1
ATOM 3261 C CA . LEU A 1 424 ? -0.701 3.734 -11.807 1.00 98.81 424 LEU A CA 1
ATOM 3262 C C . LEU A 1 424 ? 0.047 4.497 -12.899 1.00 98.81 424 LEU A C 1
ATOM 3264 O O . LEU A 1 424 ? -0.514 5.402 -13.518 1.00 98.81 424 LEU A O 1
ATOM 3268 N N . LEU A 1 425 ? 1.284 4.088 -13.166 1.00 98.69 425 LEU A N 1
ATOM 3269 C CA . LEU A 1 425 ? 2.024 4.468 -14.368 1.00 98.69 425 LEU A CA 1
ATOM 3270 C C . LEU A 1 425 ? 2.047 3.268 -15.319 1.00 98.69 425 LEU A C 1
ATOM 3272 O O . LEU A 1 425 ? 2.411 2.164 -14.911 1.00 98.69 425 LEU A O 1
ATOM 3276 N N . CYS A 1 426 ? 1.678 3.486 -16.575 1.00 98.38 426 CYS A N 1
ATOM 3277 C CA . CYS A 1 426 ? 1.607 2.457 -17.605 1.00 98.38 426 CYS A CA 1
ATOM 3278 C C . CYS A 1 426 ? 2.548 2.847 -18.755 1.00 98.38 426 CYS A C 1
ATOM 3280 O O . CYS A 1 426 ? 2.253 3.818 -19.456 1.00 98.38 426 CYS A O 1
ATOM 3282 N N . PRO A 1 427 ? 3.666 2.129 -18.984 1.00 96.25 427 PRO A N 1
ATOM 3283 C CA . PRO A 1 427 ? 4.646 2.509 -20.008 1.00 96.25 427 PRO A CA 1
ATOM 3284 C C . PRO A 1 427 ? 4.089 2.600 -21.435 1.00 96.25 427 PRO A C 1
ATOM 3286 O O . PRO A 1 427 ? 4.577 3.388 -22.237 1.00 96.25 427 PRO A O 1
ATOM 3289 N N . SER A 1 428 ? 3.043 1.831 -21.751 1.00 93.44 428 SER A N 1
ATOM 3290 C CA . SER A 1 428 ? 2.379 1.854 -23.060 1.00 93.44 428 SER A CA 1
ATOM 3291 C C . SER A 1 428 ? 1.354 2.979 -23.228 1.00 93.44 428 SER A C 1
ATOM 3293 O O . SER A 1 428 ? 0.808 3.145 -24.318 1.00 93.44 428 SER A O 1
ATOM 3295 N N . GLN A 1 429 ? 1.021 3.711 -22.162 1.00 96.06 429 GLN A N 1
ATOM 3296 C CA . GLN A 1 429 ? 0.045 4.791 -22.230 1.00 96.06 429 GLN A CA 1
ATOM 3297 C C . GLN A 1 429 ? 0.672 6.032 -22.872 1.00 96.06 429 GLN A C 1
ATOM 3299 O O . GLN A 1 429 ? 1.791 6.418 -22.546 1.00 96.06 429 GLN A O 1
ATOM 3304 N N . VAL A 1 430 ? -0.073 6.677 -23.771 1.00 94.12 430 VAL A N 1
ATOM 3305 C CA . VAL A 1 430 ? 0.354 7.927 -24.411 1.00 94.12 430 VAL A CA 1
ATOM 3306 C C . VAL A 1 430 ? 0.245 9.087 -23.407 1.00 94.12 430 VAL A C 1
ATOM 3308 O O . VAL A 1 430 ? -0.772 9.168 -22.706 1.00 94.12 430 VAL A O 1
ATOM 3311 N N . PRO A 1 431 ? 1.248 9.985 -23.330 1.00 92.94 431 PRO A N 1
ATOM 3312 C CA . PRO A 1 431 ? 1.205 11.151 -22.454 1.00 92.94 431 PRO A CA 1
ATOM 3313 C C . PRO A 1 431 ? 0.009 12.054 -22.726 1.00 92.94 431 PRO A C 1
ATOM 3315 O O . PRO A 1 431 ? -0.413 12.235 -23.872 1.00 92.94 431 PRO A O 1
ATOM 3318 N N . ARG A 1 432 ? -0.525 12.662 -21.668 1.00 90.19 432 ARG A N 1
ATOM 3319 C CA . ARG A 1 432 ? -1.603 13.645 -21.789 1.00 90.19 432 ARG A CA 1
ATOM 3320 C C . ARG A 1 432 ? -1.080 14.910 -22.467 1.00 90.19 432 ARG A C 1
ATOM 3322 O O . ARG A 1 432 ? 0.031 15.369 -22.205 1.00 90.19 432 ARG A O 1
ATOM 3329 N N . VAL A 1 433 ? -1.914 15.511 -23.313 1.00 84.50 433 VAL A N 1
ATOM 3330 C CA . VAL A 1 433 ? -1.621 16.827 -23.889 1.00 84.50 433 VAL A CA 1
ATOM 3331 C C . VAL A 1 433 ? -1.651 17.845 -22.752 1.00 84.50 433 VAL A C 1
ATOM 3333 O O . VAL A 1 433 ? -2.686 18.047 -22.121 1.00 84.50 433 VAL A O 1
ATOM 3336 N N . LYS A 1 434 ? -0.501 18.451 -22.451 1.00 76.25 434 LYS A N 1
ATOM 3337 C CA . LYS A 1 434 ? -0.426 19.553 -21.491 1.00 76.25 434 LYS A CA 1
ATOM 3338 C C . LYS A 1 434 ? -0.826 20.825 -22.224 1.00 76.25 434 LYS A C 1
ATOM 3340 O O . LYS A 1 434 ? -0.125 21.230 -23.152 1.00 76.25 434 LYS A O 1
ATOM 3345 N N . ASP A 1 435 ? -1.928 21.445 -21.808 1.00 54.53 435 ASP A N 1
ATOM 3346 C CA . ASP A 1 435 ? -2.281 22.782 -22.276 1.00 54.53 435 ASP A CA 1
ATOM 3347 C C . ASP A 1 435 ? -1.116 23.710 -21.939 1.00 54.53 435 ASP A C 1
ATOM 3349 O O . ASP A 1 435 ? -0.808 23.978 -20.775 1.00 54.53 435 ASP A O 1
ATOM 3353 N N . THR A 1 436 ? -0.402 24.146 -22.972 1.00 43.00 436 THR A N 1
ATOM 3354 C CA . THR A 1 436 ? 0.626 25.165 -22.795 1.00 43.00 436 THR A CA 1
ATOM 3355 C C . THR A 1 436 ? -0.125 26.441 -22.435 1.00 43.00 436 THR A C 1
ATOM 3357 O O . THR A 1 436 ? -1.028 26.813 -23.189 1.00 43.00 436 THR A O 1
ATOM 3360 N N . PRO A 1 437 ? 0.188 27.129 -21.320 1.00 42.38 437 PRO A N 1
ATOM 3361 C CA . PRO A 1 437 ? -0.353 28.458 -21.108 1.00 42.38 437 PRO A CA 1
ATOM 3362 C C . PRO A 1 437 ? 0.037 29.279 -22.331 1.00 42.38 437 PRO A C 1
ATOM 3364 O O . PRO A 1 437 ? 1.225 29.409 -22.633 1.00 42.38 437 PRO A O 1
ATOM 3367 N N . ALA A 1 438 ? -0.952 29.765 -23.079 1.00 36.97 438 ALA A N 1
ATOM 3368 C CA . ALA A 1 438 ? -0.692 30.692 -24.161 1.00 36.97 438 ALA A CA 1
ATOM 3369 C C . ALA A 1 438 ? 0.148 31.834 -23.576 1.00 36.97 438 ALA A C 1
ATOM 3371 O O . ALA A 1 438 ? -0.261 32.464 -22.599 1.00 36.97 438 ALA A O 1
ATOM 3372 N N . ASN A 1 439 ? 1.328 32.081 -24.148 1.00 40.28 439 ASN A N 1
ATOM 3373 C CA . ASN A 1 439 ? 2.072 33.316 -23.927 1.00 40.28 439 ASN A CA 1
ATOM 3374 C C . ASN A 1 439 ? 1.234 34.466 -24.505 1.00 40.28 439 ASN A C 1
ATOM 3376 O O . ASN A 1 439 ? 1.472 34.945 -25.610 1.00 40.28 439 ASN A O 1
ATOM 3380 N N . GLY A 1 440 ? 0.197 34.863 -23.774 1.00 35.00 440 GLY A N 1
ATOM 3381 C CA . GLY A 1 440 ? -0.593 36.047 -24.027 1.00 35.00 440 GLY A CA 1
ATOM 3382 C C . GLY A 1 440 ? 0.134 37.227 -23.413 1.00 35.00 440 GLY A C 1
ATOM 3383 O O . GLY A 1 440 ? 0.026 37.480 -22.216 1.00 35.00 440 GLY A O 1
ATOM 3384 N N . ALA A 1 441 ? 0.891 37.943 -24.238 1.00 38.47 441 ALA A N 1
ATOM 3385 C CA . ALA A 1 441 ? 1.289 39.305 -23.941 1.00 38.47 441 ALA A CA 1
ATOM 3386 C C . ALA A 1 441 ? 0.016 40.142 -23.727 1.00 38.47 441 ALA A C 1
ATOM 3388 O O . ALA A 1 441 ? -0.632 40.563 -24.682 1.00 38.47 441 ALA A O 1
ATOM 3389 N N . HIS A 1 442 ? -0.366 40.371 -22.472 1.00 37.06 442 HIS A N 1
ATOM 3390 C CA . HIS A 1 442 ? -1.333 41.408 -22.146 1.00 37.06 442 HIS A CA 1
ATOM 3391 C C . HIS A 1 442 ? -0.602 42.749 -22.096 1.00 37.06 442 HIS A C 1
ATOM 3393 O O . HIS A 1 442 ? -0.080 43.164 -21.065 1.00 37.06 442 HIS A O 1
ATOM 3399 N N . SER A 1 443 ? -0.575 43.437 -23.237 1.00 35.81 443 SER A N 1
ATOM 3400 C CA . SER A 1 443 ? -0.481 44.892 -23.260 1.00 35.81 443 SER A CA 1
ATOM 3401 C C . SER A 1 443 ? -1.750 45.453 -22.614 1.00 35.81 443 SER A C 1
ATOM 3403 O O . SER A 1 443 ? -2.828 45.409 -23.209 1.00 35.81 443 SER A O 1
ATOM 3405 N N . ALA A 1 444 ? -1.638 45.935 -21.379 1.00 33.59 444 ALA A N 1
ATOM 3406 C CA . ALA A 1 444 ? -2.700 46.693 -20.732 1.00 33.59 444 ALA A CA 1
ATOM 3407 C C . ALA A 1 444 ? -2.888 48.042 -21.460 1.00 33.59 444 ALA A C 1
ATOM 3409 O O . ALA A 1 444 ? -1.891 48.719 -21.725 1.00 33.59 444 ALA A O 1
ATOM 3410 N N . PRO A 1 445 ? -4.122 48.474 -21.777 1.00 35.25 445 PRO A N 1
ATOM 3411 C CA . PRO A 1 445 ? -4.364 49.847 -22.185 1.00 35.25 445 PRO A CA 1
ATOM 3412 C C . PRO A 1 445 ? -4.316 50.770 -20.959 1.00 35.25 445 PRO A C 1
ATOM 3414 O O . PRO A 1 445 ? -4.952 50.515 -19.936 1.00 35.25 445 PRO A O 1
ATOM 3417 N N . ASN A 1 446 ? -3.547 51.853 -21.084 1.00 36.50 446 ASN A N 1
ATOM 3418 C CA . ASN A 1 446 ? -3.447 52.942 -20.115 1.00 36.50 446 ASN A CA 1
ATOM 3419 C C . ASN A 1 446 ? -4.830 53.498 -19.740 1.00 36.50 446 ASN A C 1
ATOM 3421 O O . ASN A 1 446 ? -5.603 53.882 -20.614 1.00 36.50 446 ASN A O 1
ATOM 3425 N N . SER A 1 447 ? -5.094 53.623 -18.438 1.00 33.31 447 SER A N 1
ATOM 3426 C CA . SER A 1 447 ? -6.164 54.465 -17.886 1.00 33.31 447 SER A CA 1
ATOM 3427 C C . SER A 1 447 ? -5.522 55.595 -17.060 1.00 33.31 447 SER A C 1
ATOM 3429 O O . SER A 1 447 ? -4.557 55.317 -16.343 1.00 33.31 447 SER A O 1
ATOM 3431 N N . PRO A 1 448 ? -5.979 56.858 -17.168 1.00 34.84 448 PRO A N 1
ATOM 3432 C CA . PRO A 1 448 ? -5.324 58.009 -16.540 1.00 34.84 448 PRO A CA 1
ATOM 3433 C C . PRO A 1 448 ? -5.641 58.119 -15.033 1.00 34.84 448 PRO A C 1
ATOM 3435 O O . PRO A 1 448 ? -6.617 57.527 -14.566 1.00 34.84 448 PRO A O 1
ATOM 3438 N N . PRO A 1 449 ? -4.832 58.863 -14.250 1.00 34.28 449 PRO A N 1
ATOM 3439 C CA . PRO A 1 449 ? -4.943 58.887 -12.795 1.00 34.28 449 PRO A CA 1
ATOM 3440 C C . PRO A 1 449 ? -6.111 59.769 -12.337 1.00 34.28 449 PRO A C 1
ATOM 3442 O O . PRO A 1 449 ? -6.214 60.928 -12.735 1.00 34.28 449 PRO A O 1
ATOM 3445 N N . CYS A 1 450 ? -6.969 59.233 -11.466 1.00 28.64 450 CYS A N 1
ATOM 3446 C CA . CYS A 1 450 ? -8.025 60.003 -10.816 1.00 28.64 450 CYS A CA 1
ATOM 3447 C C . CYS A 1 450 ? -7.496 60.609 -9.508 1.00 28.64 450 CYS A C 1
ATOM 3449 O O . CYS A 1 450 ? -7.054 59.904 -8.600 1.00 28.64 450 CYS A O 1
ATOM 3451 N N . THR A 1 451 ? -7.525 61.934 -9.458 1.00 32.38 451 THR A N 1
ATOM 3452 C CA . THR A 1 451 ? -7.148 62.817 -8.356 1.00 32.38 451 THR A CA 1
ATOM 3453 C C . THR A 1 451 ? -8.038 62.607 -7.130 1.00 32.38 451 THR A C 1
ATOM 3455 O O . THR A 1 451 ? -9.255 62.469 -7.248 1.00 32.38 451 THR A O 1
ATOM 3458 N N . GLN A 1 452 ? -7.430 62.629 -5.943 1.00 33.19 452 GLN A N 1
ATOM 3459 C CA . GLN A 1 452 ? -8.138 62.747 -4.669 1.00 33.19 452 GLN A CA 1
ATOM 3460 C C . GLN A 1 452 ? -8.790 64.130 -4.550 1.00 33.19 452 GLN A C 1
ATOM 3462 O O . GLN A 1 452 ? -8.116 65.142 -4.740 1.00 33.19 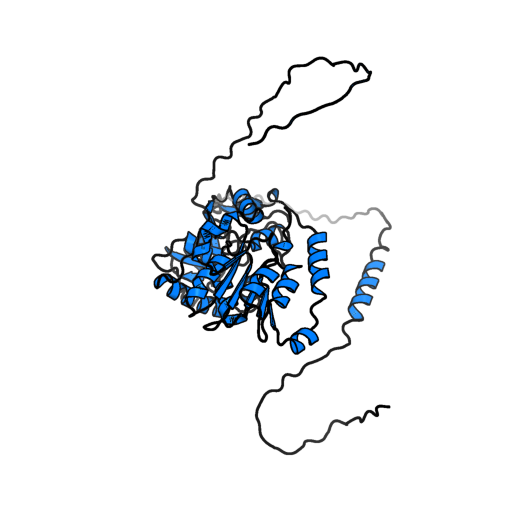452 GLN A O 1
ATOM 3467 N N . VAL A 1 453 ? -10.064 64.167 -4.155 1.00 31.88 453 VAL A N 1
ATOM 3468 C CA . VAL A 1 453 ? -10.700 65.342 -3.548 1.00 31.88 453 VAL A CA 1
ATOM 3469 C C . VAL A 1 453 ? -11.458 64.887 -2.302 1.00 31.88 453 VAL A C 1
ATOM 3471 O O . VAL A 1 453 ? -12.176 63.891 -2.305 1.00 31.88 453 VAL A O 1
ATOM 3474 N N . THR A 1 454 ? -11.189 65.609 -1.224 1.00 32.50 454 THR A N 1
ATOM 3475 C CA . THR A 1 454 ? -11.672 65.483 0.153 1.00 32.50 454 THR A CA 1
ATOM 3476 C C . THR A 1 454 ? -13.074 66.067 0.369 1.00 32.50 454 THR A C 1
ATOM 3478 O O . THR A 1 454 ? -13.506 66.886 -0.434 1.00 32.50 454 THR A O 1
ATOM 3481 N N . GLN A 1 455 ? -13.630 65.776 1.562 1.00 31.61 455 GLN A N 1
ATOM 3482 C CA . GLN A 1 455 ? -14.726 66.463 2.283 1.00 31.61 455 GLN A CA 1
ATOM 3483 C C . GLN A 1 455 ? -16.160 66.138 1.834 1.00 31.61 455 GLN A C 1
ATOM 3485 O O . GLN A 1 455 ? -16.414 65.958 0.655 1.00 31.61 455 GLN A O 1
ATOM 3490 N N . ASP A 1 456 ? -17.185 66.140 2.685 1.00 30.25 456 ASP A N 1
ATOM 3491 C CA . ASP A 1 456 ? -17.379 65.982 4.135 1.00 30.25 456 ASP A CA 1
ATOM 3492 C C . ASP A 1 456 ? -18.918 65.969 4.317 1.00 30.25 456 ASP A C 1
ATOM 3494 O O . ASP A 1 456 ? -19.629 66.564 3.509 1.00 30.25 456 ASP A O 1
ATOM 3498 N N . LYS A 1 457 ? -19.385 65.403 5.433 1.00 31.70 457 LYS A N 1
ATOM 3499 C CA . LYS A 1 457 ? -20.626 65.754 6.158 1.00 31.70 457 LYS A CA 1
ATOM 3500 C C . LYS A 1 457 ? -22.046 65.360 5.693 1.00 31.70 457 LYS A C 1
ATOM 3502 O O . LYS A 1 457 ? -22.495 65.574 4.576 1.00 31.70 457 LYS A O 1
ATOM 3507 N N . ASP A 1 458 ? -22.750 64.963 6.758 1.00 31.50 458 ASP A N 1
ATOM 3508 C CA . ASP A 1 458 ? -24.158 65.150 7.114 1.00 31.50 458 ASP A CA 1
ATOM 3509 C C . ASP A 1 458 ? -25.234 64.204 6.563 1.00 31.50 458 ASP A C 1
ATOM 3511 O O . ASP A 1 458 ? -25.551 64.163 5.381 1.00 31.50 458 ASP A O 1
ATOM 3515 N N . GLY A 1 459 ? -25.929 63.570 7.518 1.00 30.25 459 GLY A N 1
ATOM 3516 C CA . GLY A 1 459 ? -27.380 63.732 7.562 1.00 30.25 459 GLY A CA 1
ATOM 3517 C C . GLY A 1 459 ? -28.239 62.468 7.621 1.00 30.25 459 GLY A C 1
ATOM 3518 O O . GLY A 1 459 ? -28.679 61.968 6.600 1.00 30.25 459 GLY A O 1
ATOM 3519 N N . THR A 1 460 ? -28.606 62.090 8.849 1.00 32.97 460 THR A N 1
ATOM 3520 C CA . THR A 1 460 ? -29.997 61.811 9.281 1.00 32.97 460 THR A CA 1
ATOM 3521 C C . THR A 1 460 ? -30.837 60.695 8.614 1.00 32.97 460 THR A C 1
ATOM 3523 O O . THR A 1 460 ? -31.383 60.842 7.531 1.00 32.97 460 THR A O 1
ATOM 3526 N N . THR A 1 461 ? -31.110 59.681 9.451 1.00 33.75 461 THR A N 1
ATOM 3527 C CA . THR A 1 461 ? -32.429 59.103 9.822 1.00 33.75 461 THR A CA 1
ATOM 3528 C C . THR A 1 461 ? -33.304 58.305 8.849 1.00 33.75 461 THR A C 1
ATOM 3530 O O . THR A 1 461 ? -33.745 58.811 7.829 1.00 33.75 461 THR A O 1
ATOM 3533 N N . ALA A 1 462 ? -33.762 57.173 9.422 1.00 34.00 462 ALA A N 1
ATOM 3534 C CA . ALA A 1 462 ? -35.088 56.544 9.294 1.00 34.00 462 ALA A CA 1
ATOM 3535 C C . ALA A 1 462 ? -35.387 55.859 7.948 1.00 34.00 462 ALA A C 1
ATOM 3537 O O . ALA A 1 462 ? -34.928 56.285 6.906 1.00 34.00 462 ALA A O 1
ATOM 3538 N N . SER A 1 463 ? -36.185 54.803 7.827 1.00 33.88 463 SER A N 1
ATOM 3539 C CA . SER A 1 463 ? -36.871 53.843 8.703 1.00 33.88 463 SER A CA 1
ATOM 3540 C C . SER A 1 463 ? -37.643 52.926 7.738 1.00 33.88 463 SER A C 1
ATOM 3542 O O . SER A 1 463 ? -38.084 53.410 6.697 1.00 33.88 463 SER A O 1
ATOM 3544 N N . GLY A 1 464 ? -37.898 51.670 8.105 1.00 32.78 464 GLY A N 1
ATOM 3545 C CA . GLY A 1 464 ? -38.922 50.823 7.468 1.00 32.78 464 GLY A CA 1
ATOM 3546 C C . GLY A 1 464 ? -38.349 49.491 6.981 1.00 32.78 464 GLY A C 1
ATOM 3547 O O . GLY A 1 464 ? -37.537 49.462 6.070 1.00 32.78 464 GLY A O 1
ATOM 3548 N N . SER A 1 465 ? -38.548 48.374 7.687 1.00 35.91 465 SER A N 1
ATOM 3549 C CA . SER A 1 465 ? -39.784 47.572 7.781 1.00 35.91 465 SER A CA 1
ATOM 3550 C C . SER A 1 465 ? -40.248 47.033 6.425 1.00 35.91 465 SER A C 1
ATOM 3552 O O . SER A 1 465 ? -40.758 47.785 5.600 1.00 35.91 465 SER A O 1
ATOM 3554 N N . GLY A 1 466 ? -40.133 45.719 6.236 1.00 32.88 466 GLY A N 1
ATOM 3555 C CA . GLY A 1 466 ? -40.660 45.024 5.065 1.00 32.88 466 GLY A CA 1
ATOM 3556 C C . GLY A 1 466 ? -40.323 43.539 5.085 1.00 32.88 466 GLY A C 1
ATOM 3557 O O . GLY A 1 466 ? -39.348 43.113 4.487 1.00 32.88 466 GLY A O 1
ATOM 3558 N N . THR A 1 467 ? -41.128 42.783 5.823 1.00 47.84 467 THR A N 1
ATOM 3559 C CA . THR A 1 467 ? -41.274 41.323 5.798 1.00 47.84 467 THR A CA 1
ATOM 3560 C C . THR A 1 467 ? -41.460 40.759 4.386 1.00 47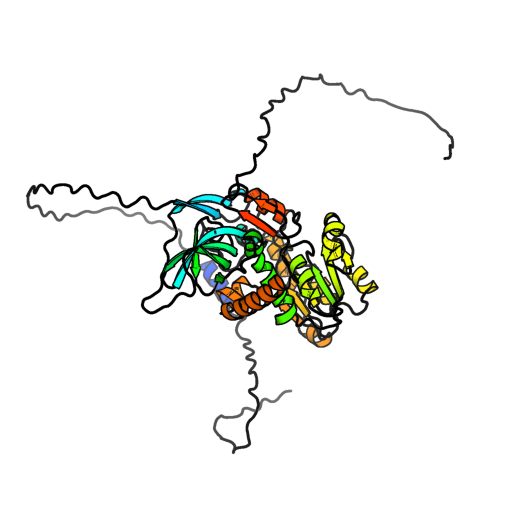.84 467 THR A C 1
ATOM 3562 O O . THR A 1 467 ? -42.373 41.197 3.689 1.00 47.84 467 THR A O 1
ATOM 3565 N N . GLN A 1 468 ? -40.700 39.718 4.031 1.00 41.00 468 GLN A N 1
ATOM 3566 C CA . GLN A 1 468 ? -41.192 38.346 3.806 1.00 41.00 468 GLN A CA 1
ATOM 3567 C C . GLN A 1 468 ? -40.025 37.364 3.720 1.00 41.00 468 GLN A C 1
ATOM 3569 O O . GLN A 1 468 ? -38.993 37.736 3.119 1.00 41.00 468 GLN A O 1
#

Nearest PDB structures (foldseek):
  6lii-assembly2_C  TM=9.494E-01  e=3.644E-46  Homo sapiens
  6lii-assembly1_B  TM=9.401E-01  e=1.141E-44  Homo sapiens
  6k9y-assembly2_C  TM=9.545E-01  e=2.808E-43  Homo sapiens
  6k9y-assembly2_D  TM=9.597E-01  e=1.525E-42  Homo sapiens
  4dup-assembly1_A  TM=8.772E-01  e=1.615E-32  Rhizobium etli CFN 42

Foldseek 3Di:
DDDDDDDDDDDDDDDDDDDDDDDDDDDDPPPPPPVVVVVVVVVVVVVPPDDDDDDDDDDDDDDDDDDDDDDDDPDPPPPPDPDQDWWWFWWQADAFFLVRTDIDTDGADDADAQKFKWQFFKAFDDVVQLCLSQVNDDPRDDPRFTAGFKTKGFTQDHHHDVPDDDPDDGGFTKIFTDPGDRRIRMDIDHPLGIDGDDPPDDRLQSNLCVLLLVLCCQVPVVLVPAAQFEEEEELCLEQNNQSNLLVCVVHHNYAYEYEDAPVCCVVRVVSHPYYDYPPDPVLVVQCVVVVQAGQEYEDAAAAPVQVSNQVRHHQNHEYEYEHHLQQLLDRHGDPVSVVNRVVRVPPDDPVVCVVRNYYYYYDHPSCCCPPVVNSVVSNVSVVVVSVCVVVVSDTFDEFDEAESRCVSVLVVCVSVSVGRTIYMYGPPDDHDDDPDPP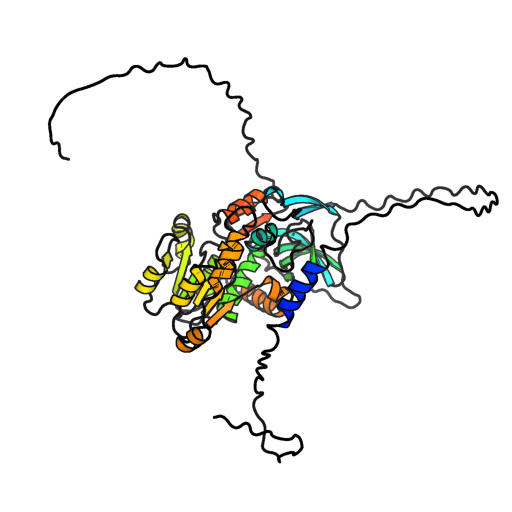PDPPPDDDDDDDDDDDDDDDDDDDDDDDDD

Mean predicted aligned error: 14.61 Å

Solvent-accessible surface area (backbone atoms only — not comparable to full-atom values): 27994 Å² total; per-residue (Å²): 139,86,83,84,84,87,82,82,92,85,79,88,80,83,91,81,86,90,86,84,88,79,84,81,82,81,84,76,90,77,72,80,65,63,64,60,56,53,59,57,56,62,62,63,68,75,77,75,80,87,80,88,83,90,87,82,87,90,88,84,92,84,89,81,89,82,83,88,81,94,73,91,73,81,78,73,78,69,76,73,75,76,77,69,57,68,33,52,31,35,31,36,61,49,71,28,43,67,87,30,54,40,74,43,77,39,64,60,77,82,75,51,77,51,20,33,36,28,40,40,50,16,17,32,62,51,73,65,49,58,37,48,40,33,62,67,47,81,88,62,78,72,70,67,35,48,36,34,43,25,23,6,27,32,28,66,43,70,38,66,46,94,92,50,86,66,97,72,53,66,70,42,48,31,25,38,56,43,94,43,41,33,38,29,40,57,38,68,41,52,58,76,38,54,42,81,52,61,92,86,60,50,42,65,42,41,19,43,45,70,31,41,55,52,28,46,43,49,40,50,75,72,56,54,72,54,68,62,38,34,33,41,32,47,51,30,46,32,39,41,27,46,33,38,37,35,57,48,70,76,42,55,71,50,46,39,34,29,32,34,59,64,92,47,42,85,82,48,45,92,55,40,80,42,76,35,37,79,91,50,67,50,70,60,58,47,35,73,82,28,74,69,40,24,44,32,31,42,36,39,40,47,50,76,57,47,61,54,46,57,71,36,39,20,72,74,5,36,32,36,39,58,42,53,53,57,49,65,75,57,70,48,68,43,67,65,43,49,52,48,43,60,66,61,62,79,73,76,53,71,66,55,30,64,78,53,41,45,46,79,51,70,51,55,67,67,52,37,41,78,73,61,75,28,33,67,60,51,50,59,48,50,55,53,49,49,57,33,38,78,68,66,58,44,76,71,54,71,50,50,78,31,11,63,83,34,46,60,58,56,52,47,39,56,72,71,62,69,51,54,24,33,40,33,36,21,68,87,43,75,62,78,87,73,84,71,79,75,89,70,83,76,78,77,81,89,76,83,88,82,80,90,81,84,90,79,89,85,81,84,83,88,84,81,90,82,90,131

InterPro domains:
  IPR011032 GroES-like superfamily [SSF50129] (88-233)
  IPR013154 Alcohol dehydrogenase-like, N-terminal [PF08240] (113-198)
  IPR020843 Enoylreductase domain [SM00829] (96-425)
  IPR036291 NAD(P)-binding domain superfamily [SSF51735] (205-333)
  IPR052100 NADPH-dependent quinone oxidoreductase VAT1 [PTHR44054] (68-436)